Protein AF-0000000075024287 (afdb_homodimer)

Radius of gyration: 22.18 Å; Cα contacts (8 Å, |Δi|>4): 439; chains: 2; bounding box: 56×51×74 Å

Foldseek 3Di:
DWAKEWEEAPALALQVLVVLLCVQVVPDYHDHHDYPVCLVVVQVVDVVSDDTWMATNNDTDHDSVVSNCVSPVPHCLCPDDPVLNVLLVVLLVLLVVLLVQQPPVDDDPVVNVVSVVVSCVPVVVVSLVVQCVCCPPPLASGDNDPPPPDPDDDDDPPVVVLVVLVVVLVVPPPPDPSCVVSNNQPPRSNSCSSSVSNVSSD/DWAKEWEEAPALALQVLVVLLCVQVVPDYHDHHDYPVCLVVVQVVDVVSDDTWMATNNDTDHDSVVSNCVSPVPHPLCPDDPVLNVLLVVLLVLLVVLLVQQPPVDDDPVVNVVSVVVSCPPVVVVSLVVQCVCCPPPLASGDNDPPPPPPDDDDDPPVVVLVVLVVVLVVPPPPDPSCVVPNNQPPHSNSCSSSVSNVSSD

pLDDT: mean 71.53, std 27.27, range [26.2, 98.56]

Nearest PDB structures (foldseek):
  3ee2-assembly1_B  TM=9.575E-01  e=4.383E-18  Homo sapiens
  6ztc-assembly1_B  TM=8.035E-01  e=1.123E-18  Homo sapiens
  3vi5-assembly2_B  TM=7.943E-01  e=2.596E-18  Homo sapiens
  4ec0-assembly1_B  TM=7.836E-01  e=2.596E-18  Homo sapiens
  6n69-assembly1_A  TM=7.683E-01  e=8.660E-18  Rattus norvegicus

Organism: Puma concolor (NCBI:txid9696)

Sequence (404 aa):
MPNYKLTYFNMRGRAEIIRYIFAYLDIKYEDHRIEQADWSEVKSTLPFGKIPILEVDGLNLHQSLAIARYLTKNTDLAGKTELEQCQADAIVDTLDDFMSRFPWAEKKQDIKDQMFNELLTYDGPHLLQDLDTYLGEKEWLIGNSVRKRKRRAGNTSSHRKQMNYQRQLGLCHKDSKVNLKRLPVAKDGTIQASRRILLAVDMPNYKLTYFNMRGRAEIIRYIFAYLDIKYEDHRIEQADWSEVKSTLPFGKIPILEVDGLNLHQSLAIARYLTKNTDLAGKTELEQCQADAIVDTLDDFMSRFPWAEKKQDIKDQMFNELLTYDGPHLLQDLDTYLGEKEWLIGNSVRKRKRRAGNTSSHRKQMNYQRQLGLCHKDSKVNLKRLPVAKDGTIQASRRILLAVD

Structure (mmCIF, N/CA/C/O backbone):
data_AF-0000000075024287-model_v1
#
loop_
_entity.id
_entity.type
_entity.pdbx_description
1 polymer 'glutathione transferase'
#
loop_
_atom_site.group_PDB
_atom_site.id
_atom_site.type_symbol
_atom_site.label_atom_id
_atom_site.label_alt_id
_atom_site.label_comp_id
_atom_site.label_asym_id
_atom_site.label_entity_id
_atom_site.label_seq_id
_atom_site.pdbx_PDB_ins_code
_atom_site.Cartn_x
_atom_site.Cartn_y
_atom_site.Cartn_z
_atom_site.occupancy
_atom_site.B_iso_or_equiv
_atom_site.auth_seq_id
_atom_site.auth_comp_id
_atom_site.auth_asym_id
_atom_site.auth_atom_id
_atom_site.pdbx_PDB_model_num
ATOM 1 N N . MET A 1 1 ? 21.234 -14.898 -14.109 1 83.5 1 MET A N 1
ATOM 2 C CA . MET A 1 1 ? 20.016 -14.172 -13.727 1 83.5 1 MET A CA 1
ATOM 3 C C . MET A 1 1 ? 19.141 -15.023 -12.82 1 83.5 1 MET A C 1
ATOM 5 O O . MET A 1 1 ? 19.125 -16.25 -12.922 1 83.5 1 MET A O 1
ATOM 9 N N . PRO A 1 2 ? 18.438 -14.391 -11.867 1 90.69 2 PRO A N 1
ATOM 10 C CA . PRO A 1 2 ? 17.578 -15.195 -10.984 1 90.69 2 PRO A CA 1
ATOM 11 C C . PRO A 1 2 ? 16.438 -15.883 -11.734 1 90.69 2 PRO A C 1
ATOM 13 O O . PRO A 1 2 ? 16.031 -15.43 -12.805 1 90.69 2 PRO A O 1
ATOM 16 N N . ASN A 1 3 ? 16.125 -17.031 -11.289 1 96.44 3 ASN A N 1
ATOM 17 C CA . ASN A 1 3 ? 14.906 -17.672 -11.773 1 96.44 3 ASN A CA 1
ATOM 18 C C . ASN A 1 3 ? 13.664 -17.094 -11.117 1 96.44 3 ASN A C 1
ATOM 20 O O . ASN A 1 3 ? 13.562 -17.062 -9.891 1 96.44 3 ASN A O 1
ATOM 24 N N . TYR A 1 4 ? 12.727 -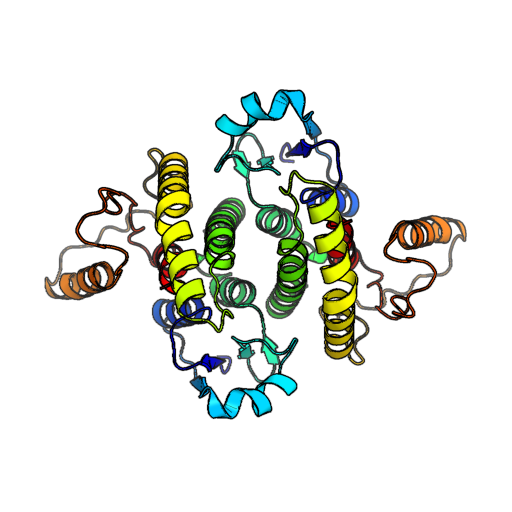16.641 -11.969 1 98.25 4 TYR A N 1
ATOM 25 C CA . TYR A 1 4 ? 11.484 -16.047 -11.484 1 98.25 4 TYR A CA 1
ATOM 26 C C . TYR A 1 4 ? 10.289 -16.938 -11.828 1 98.25 4 TYR A C 1
ATOM 28 O O . TYR A 1 4 ? 10.156 -17.391 -12.969 1 98.25 4 TYR A O 1
ATOM 36 N N . LYS A 1 5 ? 9.469 -17.141 -10.844 1 98.56 5 LYS A N 1
ATOM 37 C CA . LYS A 1 5 ? 8.18 -17.812 -11.047 1 98.56 5 LYS A CA 1
ATOM 38 C C . LYS A 1 5 ? 7.047 -17.031 -10.391 1 98.56 5 LYS A C 1
ATOM 40 O O . LYS A 1 5 ? 7.023 -16.859 -9.172 1 98.56 5 LYS A O 1
ATOM 45 N N . LEU A 1 6 ? 6.117 -16.547 -11.195 1 98.56 6 LEU A N 1
ATOM 46 C CA . LEU A 1 6 ? 4.969 -15.789 -10.703 1 98.56 6 LEU A CA 1
ATOM 47 C C . LEU A 1 6 ? 3.732 -16.672 -10.617 1 98.56 6 LEU A C 1
ATOM 49 O O . LEU A 1 6 ? 3.328 -17.281 -11.609 1 98.56 6 LEU A O 1
ATOM 53 N N . THR A 1 7 ? 3.195 -16.781 -9.438 1 98.25 7 THR A N 1
ATOM 54 C CA . THR A 1 7 ? 1.995 -17.578 -9.219 1 98.25 7 THR A CA 1
ATOM 55 C C . THR A 1 7 ? 0.779 -16.688 -9 1 98.25 7 THR A C 1
ATOM 57 O O . THR A 1 7 ? 0.785 -15.82 -8.117 1 98.25 7 THR A O 1
ATOM 60 N N . TYR A 1 8 ? -0.254 -16.906 -9.781 1 97.25 8 TYR A N 1
ATOM 61 C CA . TYR A 1 8 ? -1.526 -16.203 -9.672 1 97.25 8 TYR A CA 1
ATOM 62 C C . TYR A 1 8 ? -2.627 -16.938 -10.422 1 97.25 8 TYR A C 1
ATOM 64 O O . TYR A 1 8 ? -2.367 -17.953 -11.078 1 97.25 8 TYR A O 1
ATOM 72 N N . PHE A 1 9 ? -3.848 -16.469 -10.273 1 94.5 9 PHE A N 1
ATOM 73 C CA . PHE A 1 9 ? -4.961 -17.062 -11.008 1 94.5 9 PHE A CA 1
ATOM 74 C C . PHE A 1 9 ? -4.84 -16.766 -12.5 1 94.5 9 PHE A C 1
ATOM 76 O O . PHE A 1 9 ? -4.113 -15.852 -12.898 1 94.5 9 PHE A O 1
ATOM 83 N N . ASN A 1 10 ? -5.543 -17.578 -13.219 1 92.31 10 ASN A N 1
ATOM 84 C CA . ASN A 1 10 ? -5.609 -17.312 -14.656 1 92.31 10 ASN A CA 1
ATOM 85 C C . ASN A 1 10 ? -6.5 -16.125 -14.977 1 92.31 10 ASN A C 1
ATOM 87 O O . ASN A 1 10 ? -7.555 -16.281 -15.594 1 92.31 10 ASN A O 1
ATOM 91 N N . MET A 1 11 ? -6.086 -15.016 -14.578 1 86.06 11 MET A N 1
ATOM 92 C CA . MET A 1 11 ? -6.746 -13.727 -14.766 1 86.06 11 MET A CA 1
ATOM 93 C C . MET A 1 11 ? -5.773 -12.578 -14.531 1 86.06 11 MET A C 1
ATOM 95 O O . MET A 1 11 ? -4.652 -12.789 -14.07 1 86.06 11 MET A O 1
ATOM 99 N N . ARG A 1 12 ? -5.906 -11.406 -14.883 1 82.75 12 ARG A N 1
ATOM 100 C CA . ARG A 1 12 ? -5.035 -10.242 -14.719 1 82.75 12 ARG A CA 1
ATOM 101 C C . ARG A 1 12 ? -4.883 -9.875 -13.25 1 82.75 12 ARG A C 1
ATOM 103 O O . ARG A 1 12 ? -3.854 -10.156 -12.633 1 82.75 12 ARG A O 1
ATOM 110 N N . GLY A 1 13 ? -5.934 -9.375 -12.562 1 83.12 13 GLY A N 1
ATOM 111 C CA . GLY A 1 13 ? -6.008 -9.047 -11.148 1 83.12 13 GLY A CA 1
ATOM 112 C C . GLY A 1 13 ? -4.738 -8.414 -10.617 1 83.12 13 GLY A C 1
ATOM 113 O O . GLY A 1 13 ? -4.098 -7.621 -11.312 1 83.12 13 GLY A O 1
ATOM 114 N N . ARG A 1 14 ? -4.359 -8.742 -9.406 1 89.62 14 ARG A N 1
ATOM 115 C CA . ARG A 1 14 ? -3.285 -8.094 -8.664 1 89.62 14 ARG A CA 1
ATOM 116 C C . ARG A 1 14 ? -1.919 -8.492 -9.211 1 89.62 14 ARG A C 1
ATOM 118 O O . ARG A 1 14 ? -0.91 -7.855 -8.898 1 89.62 14 ARG A O 1
ATOM 125 N N . ALA A 1 15 ? -1.852 -9.469 -10.062 1 93.38 15 ALA A N 1
ATOM 126 C CA . ALA A 1 15 ? -0.569 -9.914 -10.602 1 93.38 15 ALA A CA 1
ATOM 127 C C . ALA A 1 15 ? -0.223 -9.164 -11.891 1 93.38 15 ALA A C 1
ATOM 129 O O . ALA A 1 15 ? 0.917 -9.219 -12.359 1 93.38 15 ALA A O 1
ATOM 130 N N . GLU A 1 16 ? -1.137 -8.477 -12.43 1 87.81 16 GLU A N 1
ATOM 131 C CA . GLU A 1 16 ? -0.948 -7.895 -13.75 1 87.81 16 GLU A CA 1
ATOM 132 C C . GLU A 1 16 ? 0.171 -6.859 -13.742 1 87.81 16 GLU A C 1
ATOM 134 O O . GLU A 1 16 ? 0.908 -6.727 -14.727 1 87.81 16 GLU A O 1
ATOM 139 N N . ILE A 1 17 ? 0.286 -6.109 -12.727 1 86.69 17 ILE A N 1
ATOM 140 C CA . ILE A 1 17 ? 1.346 -5.113 -12.641 1 86.69 17 ILE A CA 1
ATOM 141 C C . ILE A 1 17 ? 2.709 -5.797 -12.727 1 86.69 17 ILE A C 1
ATOM 143 O O . ILE A 1 17 ? 3.635 -5.273 -13.352 1 86.69 17 ILE A O 1
ATOM 147 N N . ILE A 1 18 ? 2.83 -6.906 -12.125 1 93.81 18 ILE A N 1
ATOM 148 C CA . ILE A 1 18 ? 4.09 -7.645 -12.133 1 93.81 18 ILE A CA 1
ATOM 149 C C . ILE A 1 18 ? 4.371 -8.172 -13.539 1 93.81 18 ILE A C 1
ATOM 151 O O . ILE A 1 18 ? 5.496 -8.062 -14.031 1 93.81 18 ILE A O 1
ATOM 155 N N . ARG A 1 19 ? 3.367 -8.664 -14.211 1 90.94 19 ARG A N 1
ATOM 156 C CA . ARG A 1 19 ? 3.51 -9.148 -15.578 1 90.94 19 ARG A CA 1
ATOM 157 C C . ARG A 1 19 ? 3.938 -8.023 -16.516 1 90.94 19 ARG A C 1
ATOM 159 O O . ARG A 1 19 ? 4.785 -8.227 -17.391 1 90.94 19 ARG A O 1
ATOM 166 N N . TYR A 1 20 ? 3.383 -6.934 -16.281 1 86.38 20 TYR A N 1
ATOM 167 C CA . TYR A 1 20 ? 3.744 -5.777 -17.109 1 86.38 20 TYR A CA 1
ATOM 168 C C . TYR A 1 20 ? 5.207 -5.402 -16.906 1 86.38 20 TYR A C 1
ATOM 170 O O . TYR A 1 20 ? 5.91 -5.082 -17.859 1 86.38 20 TYR A O 1
ATOM 178 N N . ILE A 1 21 ? 5.648 -5.387 -15.695 1 88.5 21 ILE A N 1
ATOM 179 C CA . ILE A 1 21 ? 7.027 -5.035 -15.375 1 88.5 21 ILE A CA 1
ATOM 180 C C . ILE A 1 21 ? 7.98 -6.027 -16.031 1 88.5 21 ILE A C 1
ATOM 182 O O . ILE A 1 21 ? 8.984 -5.633 -16.641 1 88.5 21 ILE A O 1
ATOM 186 N N . PHE A 1 22 ? 7.672 -7.336 -15.969 1 92 22 PHE A N 1
ATOM 187 C CA . PHE A 1 22 ? 8.492 -8.344 -16.625 1 92 22 PHE A CA 1
ATOM 188 C C . PHE A 1 22 ? 8.562 -8.094 -18.125 1 92 22 PHE A C 1
ATOM 190 O O . PHE A 1 22 ? 9.633 -8.195 -18.734 1 92 22 PHE A O 1
ATOM 197 N N . ALA A 1 23 ? 7.434 -7.766 -18.688 1 86.81 23 ALA A N 1
ATOM 198 C CA . ALA A 1 23 ? 7.383 -7.504 -20.125 1 86.81 23 ALA A CA 1
ATOM 199 C C . ALA A 1 23 ? 8.195 -6.262 -20.484 1 86.81 23 ALA A C 1
ATOM 201 O O . ALA A 1 23 ? 9 -6.289 -21.422 1 86.81 23 ALA A O 1
ATOM 202 N N . TYR A 1 24 ? 7.996 -5.238 -19.734 1 80.88 24 TYR A N 1
ATOM 203 C CA . TYR A 1 24 ? 8.672 -3.969 -20 1 80.88 24 TYR A CA 1
ATOM 204 C C . TYR A 1 24 ? 10.18 -4.117 -19.875 1 80.88 24 TYR A C 1
ATOM 206 O O . TYR A 1 24 ? 10.938 -3.539 -20.656 1 80.88 24 TYR A O 1
ATOM 214 N N . LEU A 1 25 ? 10.641 -4.883 -18.938 1 86.94 25 LEU A N 1
ATOM 215 C CA . LEU A 1 25 ? 12.062 -5.027 -18.656 1 86.94 25 LEU A CA 1
ATOM 216 C C . LEU A 1 25 ? 12.656 -6.199 -19.422 1 86.94 25 LEU A C 1
ATOM 218 O O . LEU A 1 25 ? 13.852 -6.473 -19.328 1 86.94 25 LEU A O 1
ATOM 222 N N . ASP A 1 26 ? 11.875 -6.902 -20.141 1 91.31 26 ASP A N 1
ATOM 223 C CA . ASP A 1 26 ? 12.266 -8.062 -20.938 1 91.31 26 ASP A CA 1
ATOM 224 C C . ASP A 1 26 ? 12.945 -9.117 -20.062 1 91.31 26 ASP A C 1
ATOM 226 O O . ASP A 1 26 ? 14.023 -9.617 -20.406 1 91.31 26 ASP A O 1
ATOM 230 N N . ILE A 1 27 ? 12.352 -9.328 -18.953 1 94.56 27 ILE A N 1
ATOM 231 C CA . ILE A 1 27 ? 12.812 -10.367 -18.047 1 94.56 27 ILE A CA 1
ATOM 232 C C . ILE A 1 27 ? 11.984 -11.633 -18.234 1 94.56 27 ILE A C 1
ATOM 234 O O . ILE A 1 27 ? 10.758 -11.578 -18.25 1 94.56 27 ILE A O 1
ATOM 238 N N . LYS A 1 28 ? 12.656 -12.742 -18.406 1 97.06 28 LYS A N 1
ATOM 239 C CA . LYS A 1 28 ? 11.969 -14.023 -18.516 1 97.06 28 LYS A CA 1
ATOM 240 C C . LYS A 1 28 ? 11.531 -14.523 -17.141 1 97.06 28 LYS A C 1
ATOM 242 O O . LYS A 1 28 ? 12.242 -14.352 -16.141 1 97.06 28 LYS A O 1
ATOM 247 N N . TYR A 1 29 ? 10.359 -15.148 -17.125 1 97.94 29 TYR A N 1
ATOM 248 C CA . TYR A 1 29 ? 9.828 -15.727 -15.906 1 97.94 29 TYR A CA 1
ATOM 249 C C . TYR A 1 29 ? 8.828 -16.844 -16.219 1 97.94 29 TYR A C 1
ATOM 251 O O . TYR A 1 29 ? 8.32 -16.922 -17.328 1 97.94 29 TYR A O 1
ATOM 259 N N . GLU A 1 30 ? 8.625 -17.656 -15.305 1 98.38 30 GLU A N 1
ATOM 260 C CA . GLU A 1 30 ? 7.543 -18.641 -15.398 1 98.38 30 GLU A CA 1
ATOM 261 C C . GLU A 1 30 ? 6.223 -18.062 -14.898 1 98.38 30 GLU A C 1
ATOM 263 O O . GLU A 1 30 ? 6.117 -17.656 -13.742 1 98.38 30 GLU A O 1
ATOM 268 N N . ASP A 1 31 ? 5.246 -18.047 -15.695 1 98 31 ASP A N 1
ATOM 269 C CA . ASP A 1 31 ? 3.906 -17.594 -15.328 1 98 31 ASP A CA 1
ATOM 270 C C . ASP A 1 31 ? 3.037 -18.781 -14.891 1 98 31 ASP A C 1
ATOM 272 O O . ASP A 1 31 ? 2.32 -19.359 -15.703 1 98 31 ASP A O 1
ATOM 276 N N . HIS A 1 32 ? 3.07 -19.062 -13.648 1 97.94 32 HIS A N 1
ATOM 277 C CA . HIS A 1 32 ? 2.32 -20.188 -13.109 1 97.94 32 HIS A CA 1
ATOM 278 C C . HIS A 1 32 ? 0.893 -19.781 -12.758 1 97.94 32 HIS A C 1
ATOM 280 O O . HIS A 1 32 ? 0.668 -19.078 -11.766 1 97.94 32 HIS A O 1
ATOM 286 N N . ARG A 1 33 ? -0.036 -20.234 -13.5 1 97 33 ARG A N 1
ATOM 287 C CA . ARG A 1 33 ? -1.438 -19.875 -13.32 1 97 33 ARG A CA 1
ATOM 288 C C . ARG A 1 33 ? -2.219 -21 -12.656 1 97 33 ARG A C 1
ATOM 290 O O . ARG A 1 33 ? -2.191 -22.141 -13.117 1 97 33 ARG A O 1
ATOM 297 N N . ILE A 1 34 ? -2.877 -20.609 -11.609 1 95.81 34 ILE A N 1
ATOM 298 C CA . ILE A 1 34 ? -3.645 -21.578 -10.844 1 95.81 34 ILE A CA 1
ATOM 299 C C . ILE A 1 34 ? -5.125 -21.453 -11.195 1 95.81 34 ILE A C 1
ATOM 301 O O . ILE A 1 34 ? -5.648 -20.359 -11.336 1 95.81 34 ILE A O 1
ATOM 305 N N . GLU A 1 35 ? -5.754 -22.672 -11.289 1 94.44 35 GLU A N 1
ATOM 306 C CA . GLU A 1 35 ? -7.203 -22.703 -11.453 1 94.44 35 GLU A CA 1
ATOM 307 C C . GLU A 1 35 ? -7.914 -22.625 -10.102 1 94.44 35 GLU A C 1
ATOM 309 O O . GLU A 1 35 ? -7.402 -23.125 -9.102 1 94.44 35 GLU A O 1
ATOM 314 N N . GLN A 1 36 ? -9.078 -22.047 -10.117 1 89.38 36 GLN A N 1
ATOM 315 C CA . GLN A 1 36 ? -9.867 -21.859 -8.898 1 89.38 36 GLN A CA 1
ATOM 316 C C . GLN A 1 36 ? -10.062 -23.188 -8.172 1 89.38 36 GLN A C 1
ATOM 318 O O . GLN A 1 36 ? -10.086 -23.234 -6.941 1 89.38 36 GLN A O 1
ATOM 323 N N . ALA A 1 37 ? -10.242 -24.266 -8.914 1 92.56 37 ALA A N 1
ATOM 324 C CA . ALA A 1 37 ? -10.484 -25.578 -8.344 1 92.56 37 ALA A CA 1
ATOM 325 C C . ALA A 1 37 ? -9.305 -26.047 -7.492 1 92.56 37 ALA A C 1
ATOM 327 O O . ALA A 1 37 ? -9.469 -26.844 -6.566 1 92.56 37 ALA A O 1
ATOM 328 N N . ASP A 1 38 ? -8.109 -25.5 -7.723 1 94.31 38 ASP A N 1
ATOM 329 C CA . ASP A 1 38 ? -6.895 -25.938 -7.035 1 94.31 38 ASP A CA 1
ATOM 330 C C . ASP A 1 38 ? -6.559 -24.984 -5.883 1 94.31 38 ASP A C 1
ATOM 332 O O . ASP A 1 38 ? -5.629 -25.234 -5.113 1 94.31 38 ASP A O 1
ATOM 336 N N . TRP A 1 39 ? -7.312 -23.984 -5.699 1 93.12 39 TRP A N 1
ATOM 337 C CA . TRP A 1 39 ? -6.965 -22.891 -4.789 1 93.12 39 TRP A CA 1
ATOM 338 C C . TRP A 1 39 ? -6.941 -23.391 -3.344 1 93.12 39 TRP A C 1
ATOM 340 O O . TRP A 1 39 ? -6.012 -23.078 -2.592 1 93.12 39 TRP A O 1
ATOM 350 N N . SER A 1 40 ? -7.945 -24.141 -2.994 1 92.75 40 SER A N 1
ATOM 351 C CA . SER A 1 40 ? -8.047 -24.594 -1.608 1 92.75 40 SER A CA 1
ATOM 352 C C . SER A 1 40 ? -6.801 -25.359 -1.176 1 92.75 40 SER A C 1
ATOM 354 O O . SER A 1 40 ? -6.355 -25.219 -0.034 1 92.75 40 SER A O 1
ATOM 356 N N . GLU A 1 41 ? -6.172 -26.094 -2.029 1 93.62 41 GLU A N 1
ATOM 357 C CA . GLU A 1 41 ? -4.973 -26.859 -1.721 1 93.62 41 GLU A CA 1
ATOM 358 C C . GLU A 1 41 ? -3.732 -25.969 -1.701 1 93.62 41 GLU A C 1
ATOM 360 O O . GLU A 1 41 ? -2.865 -26.125 -0.84 1 93.62 41 GLU A O 1
ATOM 365 N N . VAL A 1 42 ? -3.68 -25.047 -2.559 1 94.69 42 VAL A N 1
ATOM 366 C CA . VAL A 1 42 ? -2.496 -24.219 -2.738 1 94.69 42 VAL A CA 1
ATOM 367 C C . VAL A 1 42 ? -2.453 -23.141 -1.656 1 94.69 42 VAL A C 1
ATOM 369 O O . VAL A 1 42 ? -1.379 -22.797 -1.158 1 94.69 42 VAL A O 1
ATOM 372 N N . LYS A 1 43 ? -3.59 -22.656 -1.262 1 94.25 43 LYS A N 1
ATOM 373 C CA . LYS A 1 43 ? -3.736 -21.531 -0.351 1 94.25 43 LYS A CA 1
ATOM 374 C C . LYS A 1 43 ? -2.975 -21.766 0.949 1 94.25 43 LYS A C 1
ATOM 376 O O . LYS A 1 43 ? -2.271 -20.875 1.434 1 94.25 43 LYS A O 1
ATOM 381 N N . SER A 1 44 ? -3.049 -22.953 1.478 1 91.44 44 SER A N 1
ATOM 382 C CA . SER A 1 44 ? -2.492 -23.266 2.789 1 91.44 44 SER A CA 1
ATOM 383 C C . SER A 1 44 ? -0.968 -23.312 2.748 1 91.44 44 SER A C 1
ATOM 385 O O . SER A 1 44 ? -0.312 -23.266 3.791 1 91.44 44 SER A O 1
ATOM 387 N N . THR A 1 45 ? -0.351 -23.344 1.586 1 91.88 45 THR A N 1
ATOM 388 C CA . THR A 1 45 ? 1.098 -23.453 1.457 1 91.88 45 THR A CA 1
ATOM 389 C C . THR A 1 45 ? 1.729 -22.062 1.288 1 91.88 45 THR A C 1
ATOM 391 O O . THR A 1 45 ? 2.955 -21.938 1.289 1 91.88 45 THR A O 1
ATOM 394 N N . LEU A 1 46 ? 0.92 -21.094 1.162 1 94.56 46 LEU A N 1
ATOM 395 C CA . LEU A 1 46 ? 1.412 -19.766 0.809 1 94.56 46 LEU A CA 1
ATOM 396 C C . LEU A 1 46 ? 1.394 -18.844 2.02 1 94.56 46 LEU A C 1
ATOM 398 O O . LEU A 1 46 ? 0.515 -18.953 2.877 1 94.56 46 LEU A O 1
ATOM 402 N N . PRO A 1 47 ? 2.369 -17.906 1.934 1 92.44 47 PRO A N 1
ATOM 403 C CA . PRO A 1 47 ? 2.324 -16.906 3.002 1 92.44 47 PRO A CA 1
ATOM 404 C C . PRO A 1 47 ? 1.009 -16.141 3.027 1 92.44 47 PRO A C 1
ATOM 406 O O . PRO A 1 47 ? 0.574 -15.617 1.996 1 92.44 47 PRO A O 1
ATOM 409 N N . PHE A 1 48 ? 0.316 -16.156 4.23 1 94.06 48 PHE A N 1
ATOM 410 C CA . PHE A 1 48 ? -0.906 -15.406 4.504 1 94.06 48 PHE A CA 1
ATOM 411 C C . PHE A 1 48 ? -2.047 -15.891 3.613 1 94.06 48 PHE A C 1
ATOM 413 O O . PHE A 1 48 ? -3.094 -15.242 3.537 1 94.06 48 PHE A O 1
ATOM 420 N N . GLY A 1 49 ? -1.779 -16.969 2.814 1 93.88 49 GLY A N 1
ATOM 421 C CA . GLY A 1 49 ? -2.818 -17.562 1.996 1 93.88 49 GLY A CA 1
ATOM 422 C C . GLY A 1 49 ? -3.283 -16.672 0.862 1 93.88 49 GLY A C 1
ATOM 423 O O . GLY A 1 49 ? -4.465 -16.672 0.511 1 93.88 49 GLY A O 1
ATOM 424 N N . LYS A 1 50 ? -2.389 -15.883 0.351 1 94.62 50 LYS A N 1
ATOM 425 C CA . LYS A 1 50 ? -2.742 -14.93 -0.698 1 94.62 50 LYS A CA 1
ATOM 426 C C . LYS A 1 50 ? -1.78 -15.023 -1.877 1 94.62 50 LYS A C 1
ATOM 428 O O . LYS A 1 50 ? -0.64 -15.469 -1.72 1 94.62 50 LYS A O 1
ATOM 433 N N . ILE A 1 51 ? -2.24 -14.688 -3.02 1 95.62 51 ILE A N 1
ATOM 434 C CA . ILE A 1 51 ? -1.432 -14.516 -4.219 1 95.62 51 ILE A CA 1
ATOM 435 C C . ILE A 1 51 ? -1.694 -13.133 -4.82 1 95.62 51 ILE A C 1
ATOM 437 O O . ILE A 1 51 ? -2.748 -12.539 -4.586 1 95.62 51 ILE A O 1
ATOM 441 N N . PRO A 1 52 ? -0.713 -12.57 -5.5 1 97.31 52 PRO A N 1
ATOM 442 C CA . PRO A 1 52 ? 0.408 -13.203 -6.195 1 97.31 52 PRO A CA 1
ATOM 443 C C . PRO A 1 52 ? 1.585 -13.5 -5.27 1 97.31 52 PRO A C 1
ATOM 445 O O . PRO A 1 52 ? 1.755 -12.828 -4.246 1 97.31 52 PRO A O 1
ATOM 448 N N . ILE A 1 53 ? 2.326 -14.57 -5.688 1 98.19 53 ILE A N 1
ATOM 449 C CA . ILE A 1 53 ? 3.627 -14.922 -5.125 1 98.19 53 ILE A CA 1
ATOM 450 C C . ILE A 1 53 ? 4.684 -14.914 -6.23 1 98.19 53 ILE A C 1
ATOM 452 O O . ILE A 1 53 ? 4.469 -15.477 -7.305 1 98.19 53 ILE A O 1
ATOM 456 N N . LEU A 1 54 ? 5.762 -14.195 -6.004 1 98.5 54 LEU A N 1
ATOM 457 C CA . LEU A 1 54 ? 6.93 -14.297 -6.871 1 98.5 54 LEU A CA 1
ATOM 458 C C . LEU A 1 54 ? 8.031 -15.109 -6.203 1 98.5 54 LEU A C 1
ATOM 460 O O . LEU A 1 54 ? 8.555 -14.711 -5.156 1 98.5 54 LEU A O 1
ATOM 464 N N . GLU A 1 55 ? 8.305 -16.219 -6.727 1 97.75 55 GLU A N 1
ATOM 465 C CA . GLU A 1 55 ? 9.445 -17.016 -6.281 1 97.75 55 GLU A CA 1
ATOM 466 C C . GLU A 1 55 ? 10.734 -16.562 -6.977 1 97.75 55 GLU A C 1
ATOM 468 O O . GLU A 1 55 ? 10.797 -16.547 -8.203 1 97.75 55 GLU A O 1
ATOM 473 N N . VAL A 1 56 ? 11.703 -16.141 -6.227 1 97.19 56 VAL A N 1
ATOM 474 C CA . VAL A 1 56 ? 13.016 -15.75 -6.723 1 97.19 56 VAL A CA 1
ATOM 475 C C . VAL A 1 56 ? 14.07 -16.734 -6.223 1 97.19 56 VAL A C 1
ATOM 477 O O . VAL A 1 56 ? 14.43 -16.719 -5.043 1 97.19 56 VAL A O 1
ATOM 480 N N . ASP A 1 57 ? 14.555 -17.609 -7.094 1 96.19 57 ASP A N 1
ATOM 481 C CA . ASP A 1 57 ? 15.523 -18.641 -6.738 1 96.19 57 ASP A CA 1
ATOM 482 C C . ASP A 1 57 ? 15.062 -19.438 -5.52 1 96.19 57 ASP A C 1
ATOM 484 O O . ASP A 1 57 ? 15.844 -19.672 -4.598 1 96.19 57 ASP A O 1
ATOM 488 N N . GLY A 1 58 ? 13.828 -19.656 -5.469 1 93.25 58 GLY A N 1
ATOM 489 C CA . GLY A 1 58 ? 13.281 -20.516 -4.434 1 93.25 58 GLY A CA 1
ATOM 490 C C . GLY A 1 58 ? 12.719 -19.75 -3.252 1 93.25 58 GLY A C 1
ATOM 491 O O . GLY A 1 58 ? 12.047 -20.312 -2.391 1 93.25 58 GLY A O 1
ATOM 492 N N . LEU A 1 59 ? 12.953 -18.438 -3.154 1 93.19 59 LEU A N 1
ATOM 493 C CA . LEU A 1 59 ? 12.438 -17.609 -2.07 1 93.19 59 LEU A CA 1
ATOM 494 C C . LEU A 1 59 ? 11.133 -16.953 -2.475 1 93.19 59 LEU A C 1
ATOM 496 O O . LEU A 1 59 ? 11.055 -16.297 -3.521 1 93.19 59 LEU A O 1
ATOM 500 N N . ASN A 1 60 ? 10.094 -17.109 -1.654 1 95.5 60 ASN A N 1
ATOM 501 C CA . ASN A 1 60 ? 8.781 -16.547 -1.949 1 95.5 60 ASN A CA 1
ATOM 502 C C . ASN A 1 60 ? 8.688 -15.086 -1.511 1 95.5 60 ASN A C 1
ATOM 504 O O . ASN A 1 60 ? 8.953 -14.766 -0.35 1 95.5 60 ASN A O 1
ATOM 508 N N . LEU A 1 61 ? 8.328 -14.273 -2.445 1 96.62 61 LEU A N 1
ATOM 509 C CA . LEU A 1 61 ? 7.957 -12.891 -2.189 1 96.62 61 LEU A CA 1
ATOM 510 C C . LEU A 1 61 ? 6.457 -12.68 -2.387 1 96.62 61 LEU A C 1
ATOM 512 O O . LEU A 1 61 ? 5.879 -13.172 -3.357 1 96.62 61 LEU A O 1
ATOM 516 N N . HIS A 1 62 ? 5.848 -11.977 -1.346 1 97.19 62 HIS A N 1
ATOM 517 C CA . HIS A 1 62 ? 4.41 -11.758 -1.431 1 97.19 62 HIS A CA 1
ATOM 518 C C . HIS A 1 62 ? 4.082 -10.266 -1.434 1 97.19 62 HIS A C 1
ATOM 520 O O . HIS A 1 62 ? 4.969 -9.43 -1.246 1 97.19 62 HIS A O 1
ATOM 526 N N . GLN A 1 63 ? 2.787 -9.961 -1.741 1 96.12 63 GLN A N 1
ATOM 527 C CA . GLN A 1 63 ? 2.262 -8.609 -1.902 1 96.12 63 GLN A CA 1
ATOM 528 C C . GLN A 1 63 ? 2.668 -8.023 -3.248 1 96.12 63 GLN A C 1
ATOM 530 O O . GLN A 1 63 ? 3.854 -7.789 -3.498 1 96.12 63 GLN A O 1
ATOM 535 N N . SER A 1 64 ? 1.686 -7.676 -4.047 1 95.44 64 SER A N 1
ATOM 536 C CA . SER A 1 64 ? 1.869 -7.254 -5.434 1 95.44 64 SER A CA 1
ATOM 537 C C . SER A 1 64 ? 2.73 -5.996 -5.52 1 95.44 64 SER A C 1
ATOM 539 O O . SER A 1 64 ? 3.688 -5.949 -6.293 1 95.44 64 SER A O 1
ATOM 541 N N . LEU A 1 65 ? 2.459 -5.07 -4.625 1 93.94 65 LEU A N 1
ATOM 542 C CA . LEU A 1 65 ? 3.145 -3.791 -4.762 1 93.94 65 LEU A CA 1
ATOM 543 C C . LEU A 1 65 ? 4.559 -3.869 -4.199 1 93.94 65 LEU A C 1
ATOM 545 O O . LEU A 1 65 ? 5.473 -3.213 -4.703 1 93.94 65 LEU A O 1
ATOM 54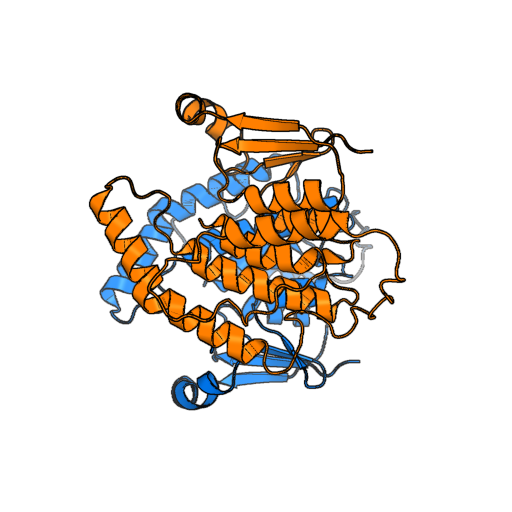9 N N . ALA A 1 66 ? 4.746 -4.703 -3.188 1 94.56 66 ALA A N 1
ATOM 550 C CA . ALA A 1 66 ? 6.102 -4.949 -2.709 1 94.56 66 ALA A CA 1
ATOM 551 C C . ALA A 1 66 ? 6.949 -5.617 -3.789 1 94.56 66 ALA A C 1
ATOM 553 O O . ALA A 1 66 ? 8.094 -5.215 -4.027 1 94.56 66 ALA A O 1
ATOM 554 N N . ILE A 1 67 ? 6.387 -6.555 -4.484 1 96.81 67 ILE A N 1
ATOM 555 C CA . ILE A 1 67 ? 7.055 -7.262 -5.57 1 96.81 67 ILE A CA 1
ATOM 556 C C . ILE A 1 67 ? 7.371 -6.289 -6.703 1 96.81 67 ILE A C 1
ATOM 558 O O . ILE A 1 67 ? 8.477 -6.301 -7.246 1 96.81 67 ILE A O 1
ATOM 562 N N . ALA A 1 68 ? 6.395 -5.469 -7.008 1 93.88 68 ALA A N 1
ATOM 563 C CA . ALA A 1 68 ? 6.59 -4.488 -8.07 1 93.88 68 ALA A CA 1
ATOM 564 C C . ALA A 1 68 ? 7.746 -3.545 -7.75 1 93.88 68 ALA A C 1
ATOM 566 O O . ALA A 1 68 ? 8.586 -3.271 -8.602 1 93.88 68 ALA A O 1
ATOM 567 N N . ARG A 1 69 ? 7.789 -3.092 -6.539 1 92.62 69 ARG A N 1
ATOM 568 C CA . ARG A 1 69 ? 8.867 -2.195 -6.125 1 92.62 69 ARG A CA 1
ATOM 569 C C . ARG A 1 69 ? 10.211 -2.904 -6.156 1 92.62 69 ARG A C 1
ATOM 571 O O . ARG A 1 69 ? 11.227 -2.307 -6.531 1 92.62 69 ARG A O 1
ATOM 578 N N . TYR A 1 70 ? 10.219 -4.16 -5.773 1 94.62 70 TYR A N 1
ATOM 579 C CA . TYR A 1 70 ? 11.43 -4.973 -5.82 1 94.62 70 TYR A CA 1
ATOM 580 C C . TYR A 1 70 ? 11.961 -5.082 -7.242 1 94.62 70 TYR A C 1
ATOM 582 O O . TYR A 1 70 ? 13.148 -4.875 -7.484 1 94.62 70 TYR A O 1
ATOM 590 N N . LEU A 1 71 ? 11.125 -5.258 -8.188 1 93.81 71 LEU A N 1
ATOM 591 C CA . LEU A 1 71 ? 11.516 -5.504 -9.57 1 93.81 71 LEU A CA 1
ATOM 592 C C . LEU A 1 71 ? 11.914 -4.203 -10.258 1 93.81 71 LEU A C 1
ATOM 594 O O . LEU A 1 71 ? 12.711 -4.219 -11.203 1 93.81 71 LEU A O 1
ATOM 598 N N . THR A 1 72 ? 11.422 -3.066 -9.719 1 90.38 72 THR A N 1
ATOM 599 C CA . THR A 1 72 ? 11.625 -1.82 -10.453 1 90.38 72 THR A CA 1
ATOM 600 C C . THR A 1 72 ? 12.68 -0.954 -9.766 1 90.38 72 THR A C 1
ATOM 602 O O . THR A 1 72 ? 13.047 0.108 -10.273 1 90.38 72 THR A O 1
ATOM 605 N N . LYS A 1 73 ? 13.125 -1.295 -8.633 1 86.5 73 LYS A N 1
ATOM 606 C CA . LYS A 1 73 ? 13.961 -0.478 -7.758 1 86.5 73 LYS A CA 1
ATOM 607 C C . LYS A 1 73 ? 15.125 0.137 -8.531 1 86.5 73 LYS A C 1
ATOM 609 O O . LYS A 1 73 ? 15.469 1.301 -8.312 1 86.5 73 LYS A O 1
ATOM 614 N N . ASN A 1 74 ? 15.75 -0.445 -9.414 1 82.69 74 ASN A N 1
ATOM 615 C CA . ASN A 1 74 ? 16.922 0.061 -10.117 1 82.69 74 ASN A CA 1
ATOM 616 C C . ASN A 1 74 ? 16.625 0.324 -11.594 1 82.69 74 ASN A C 1
ATOM 618 O O . ASN A 1 74 ? 17.531 0.272 -12.43 1 82.69 74 ASN A O 1
ATOM 622 N N . THR A 1 75 ? 15.438 0.643 -11.766 1 82.5 75 THR A N 1
ATOM 623 C CA . THR A 1 75 ? 15.047 0.932 -13.141 1 82.5 75 THR A CA 1
ATOM 624 C C . THR A 1 75 ? 14.461 2.334 -13.258 1 82.5 75 THR A C 1
ATOM 626 O O . THR A 1 75 ? 14.18 2.98 -12.242 1 82.5 75 THR A O 1
ATOM 629 N N . ASP A 1 76 ? 14.281 2.754 -14.438 1 74.19 76 ASP A N 1
ATOM 630 C CA . ASP A 1 76 ? 13.711 4.07 -14.703 1 74.19 76 ASP A CA 1
ATOM 631 C C . ASP A 1 76 ? 12.219 4.098 -14.352 1 74.19 76 ASP A C 1
ATOM 633 O O . ASP A 1 76 ? 11.625 5.168 -14.227 1 74.19 76 ASP A O 1
ATOM 637 N N . LEU A 1 77 ? 11.688 2.977 -14.148 1 75.38 77 LEU A N 1
ATOM 638 C CA . LEU A 1 77 ? 10.266 2.893 -13.82 1 75.38 77 LEU A CA 1
ATOM 639 C C . LEU A 1 77 ? 10 3.439 -12.422 1 75.38 77 LEU A C 1
ATOM 641 O O . LEU A 1 77 ? 8.898 3.918 -12.141 1 75.38 77 LEU A O 1
ATOM 645 N N . ALA A 1 78 ? 10.883 3.375 -11.523 1 76.88 78 ALA A N 1
ATOM 646 C CA . ALA A 1 78 ? 10.695 3.801 -10.141 1 76.88 78 ALA A CA 1
ATOM 647 C C . ALA A 1 78 ? 10.969 5.293 -9.984 1 76.88 78 ALA A C 1
ATOM 649 O O . ALA A 1 78 ? 10.547 5.91 -9 1 76.88 78 ALA A O 1
ATOM 650 N N . GLY A 1 79 ? 11.492 5.953 -10.914 1 77.06 79 GLY A N 1
ATOM 651 C CA . GLY A 1 79 ? 11.961 7.324 -10.766 1 77.06 79 GLY A CA 1
ATOM 652 C C . GLY A 1 79 ? 13.469 7.43 -10.656 1 77.06 79 GLY A C 1
ATOM 653 O O . GLY A 1 79 ? 14.133 6.5 -10.195 1 77.06 79 GLY A O 1
ATOM 654 N N . LYS A 1 80 ? 13.977 8.555 -10.945 1 80.38 80 LYS A N 1
ATOM 655 C CA . LYS A 1 80 ? 15.422 8.734 -11.016 1 80.38 80 LYS A CA 1
ATOM 656 C C . LYS A 1 80 ? 15.992 9.172 -9.672 1 80.38 80 LYS A C 1
ATOM 658 O O . LYS A 1 80 ? 17.156 8.906 -9.375 1 80.38 80 LYS A O 1
ATOM 663 N N . THR A 1 81 ? 15.148 9.867 -9.016 1 86.12 81 THR A N 1
ATOM 664 C CA . THR A 1 81 ? 15.578 10.328 -7.699 1 86.12 81 THR A CA 1
ATOM 665 C C . THR A 1 81 ? 14.719 9.703 -6.602 1 86.12 81 THR A C 1
ATOM 667 O O . THR A 1 81 ? 13.648 9.156 -6.883 1 86.12 81 THR A O 1
ATOM 670 N N . GLU A 1 82 ? 15.219 9.781 -5.426 1 87.75 82 GLU A N 1
ATOM 671 C CA . GLU A 1 82 ? 14.461 9.258 -4.293 1 87.75 82 GLU A CA 1
ATOM 672 C C . GLU A 1 82 ? 13.117 9.961 -4.152 1 87.75 82 GLU A C 1
ATOM 674 O O . GLU A 1 82 ? 12.109 9.328 -3.811 1 87.75 82 GLU A O 1
ATOM 679 N N . LEU A 1 83 ? 13.125 11.242 -4.391 1 89.19 83 LEU A N 1
ATOM 680 C CA . LEU A 1 83 ? 11.898 12.016 -4.309 1 89.19 83 LEU A CA 1
ATOM 681 C C . LEU A 1 83 ? 10.906 11.594 -5.391 1 89.19 83 LEU A C 1
ATOM 683 O O . LEU A 1 83 ? 9.719 11.414 -5.117 1 89.19 83 LEU A O 1
ATOM 687 N N . GLU A 1 84 ? 11.383 11.336 -6.582 1 84.81 84 GLU A N 1
ATOM 688 C CA . GLU A 1 84 ? 10.539 10.875 -7.68 1 84.81 84 GLU A CA 1
ATOM 689 C C . GLU A 1 84 ? 9.984 9.484 -7.406 1 84.81 84 GLU A C 1
ATOM 691 O O . GLU A 1 84 ? 8.836 9.188 -7.734 1 84.81 84 GLU A O 1
ATOM 696 N N . GLN A 1 85 ? 10.789 8.703 -6.824 1 87.69 85 GLN A N 1
ATOM 697 C CA . GLN A 1 85 ? 10.344 7.363 -6.453 1 87.69 85 GLN A CA 1
ATOM 698 C C . GLN A 1 85 ? 9.219 7.426 -5.422 1 87.69 85 GLN A C 1
ATOM 700 O O . GLN A 1 85 ? 8.242 6.676 -5.512 1 87.69 85 GLN A O 1
ATOM 705 N N . CYS A 1 86 ? 9.375 8.297 -4.512 1 91.75 86 CYS A N 1
ATOM 706 C CA . CYS A 1 86 ? 8.336 8.477 -3.504 1 91.75 86 CYS A CA 1
ATOM 707 C C . CYS A 1 86 ? 7.031 8.945 -4.141 1 91.75 86 CYS A C 1
ATOM 709 O O . CYS A 1 86 ? 5.957 8.453 -3.799 1 91.75 86 CYS A O 1
ATOM 711 N N . GLN A 1 87 ? 7.164 9.859 -5.07 1 89.38 87 GLN A N 1
ATOM 712 C CA . GLN A 1 87 ? 5.984 10.367 -5.766 1 89.38 87 GLN A CA 1
ATOM 713 C C . GLN A 1 87 ? 5.312 9.266 -6.582 1 89.38 87 GLN A C 1
ATOM 715 O O . GLN A 1 87 ? 4.086 9.156 -6.586 1 89.38 87 GLN A O 1
ATOM 720 N N . ALA A 1 88 ? 6.113 8.453 -7.203 1 85.62 88 ALA A N 1
ATOM 721 C CA . ALA A 1 88 ? 5.574 7.328 -7.965 1 85.62 88 ALA A CA 1
ATOM 722 C C . ALA A 1 88 ? 4.867 6.336 -7.047 1 85.62 88 ALA A C 1
ATOM 724 O O . ALA A 1 88 ? 3.75 5.895 -7.34 1 85.62 88 ALA A O 1
ATOM 725 N N . ASP A 1 89 ? 5.492 6.059 -5.922 1 90.25 89 ASP A N 1
ATOM 726 C CA . ASP A 1 89 ? 4.891 5.152 -4.945 1 90.25 89 ASP A CA 1
ATOM 727 C C . ASP A 1 89 ? 3.562 5.703 -4.43 1 90.25 89 ASP A C 1
ATOM 729 O O . ASP A 1 89 ? 2.605 4.949 -4.246 1 90.25 89 ASP A O 1
ATOM 733 N N . ALA A 1 90 ? 3.516 6.961 -4.262 1 93 90 ALA A N 1
ATOM 734 C CA . ALA A 1 90 ? 2.32 7.598 -3.715 1 93 90 ALA A CA 1
ATOM 735 C C . ALA A 1 90 ? 1.151 7.496 -4.691 1 93 90 ALA A C 1
ATOM 737 O O . ALA A 1 90 ? 0.01 7.27 -4.281 1 93 90 ALA A O 1
ATOM 738 N N . ILE A 1 91 ? 1.44 7.664 -5.918 1 88.12 91 ILE A N 1
ATOM 739 C CA . ILE A 1 91 ? 0.397 7.539 -6.934 1 88.12 91 ILE A CA 1
ATOM 740 C C . ILE A 1 91 ? -0.105 6.098 -6.98 1 88.12 91 ILE A C 1
ATOM 742 O O . ILE A 1 91 ? -1.314 5.855 -6.996 1 88.12 91 ILE A O 1
ATOM 746 N N . VAL A 1 92 ? 0.813 5.16 -6.922 1 87.38 92 VAL A N 1
ATOM 747 C CA . VAL A 1 92 ? 0.454 3.746 -6.945 1 87.38 92 VAL A CA 1
ATOM 748 C C . VAL A 1 92 ? -0.388 3.406 -5.715 1 87.38 92 VAL A C 1
ATOM 750 O O . VAL A 1 92 ? -1.409 2.725 -5.824 1 87.38 92 VAL A O 1
ATOM 753 N N . ASP A 1 93 ? 0.082 3.922 -4.594 1 91.56 93 ASP A N 1
ATOM 754 C CA . ASP A 1 93 ? -0.675 3.682 -3.371 1 91.56 93 ASP A CA 1
ATOM 755 C C . ASP A 1 93 ? -2.064 4.312 -3.451 1 91.56 93 ASP A C 1
ATOM 757 O O . ASP A 1 93 ? -3.035 3.752 -2.939 1 91.56 93 ASP A O 1
ATOM 761 N N . THR A 1 94 ? -2.178 5.461 -4.07 1 91.31 94 THR A N 1
ATOM 762 C CA . THR A 1 94 ? -3.463 6.133 -4.242 1 91.31 94 THR A CA 1
ATOM 763 C C . THR A 1 94 ? -4.402 5.297 -5.102 1 91.31 94 THR A C 1
ATOM 765 O O . THR A 1 94 ? -5.57 5.109 -4.754 1 91.31 94 THR A O 1
ATOM 768 N N . LEU A 1 95 ? -3.871 4.809 -6.105 1 86.56 95 LEU A N 1
ATOM 769 C CA . LEU A 1 95 ? -4.668 3.959 -6.98 1 86.56 95 LEU A CA 1
ATOM 770 C C . LEU A 1 95 ? -5.051 2.662 -6.273 1 86.56 95 LEU A C 1
ATOM 772 O O . LEU A 1 95 ? -6.176 2.18 -6.418 1 86.56 95 LEU A O 1
ATOM 776 N N . ASP A 1 96 ? -4.121 2.143 -5.559 1 89.31 96 ASP A N 1
ATOM 777 C CA . ASP A 1 96 ? -4.383 0.914 -4.812 1 89.31 96 ASP A CA 1
ATOM 778 C C . ASP A 1 96 ? -5.492 1.122 -3.783 1 89.31 96 ASP A C 1
ATOM 780 O O . ASP A 1 96 ? -6.312 0.229 -3.557 1 89.31 96 ASP A O 1
ATOM 784 N N . ASP A 1 97 ? -5.461 2.254 -3.141 1 89.81 97 ASP A N 1
ATOM 785 C CA . ASP A 1 97 ? -6.531 2.586 -2.203 1 89.81 97 ASP A CA 1
ATOM 786 C C . ASP A 1 97 ? -7.898 2.482 -2.873 1 89.81 97 ASP A C 1
ATOM 788 O O . ASP A 1 97 ? -8.844 1.966 -2.279 1 89.81 97 ASP A O 1
ATOM 792 N N . PHE A 1 98 ? -7.969 2.957 -4.043 1 87.38 98 PHE A N 1
ATOM 793 C CA . PHE A 1 98 ? -9.227 2.924 -4.785 1 87.38 98 PHE A CA 1
ATOM 794 C C . PHE A 1 98 ? -9.578 1.497 -5.184 1 87.38 98 PHE A C 1
ATOM 796 O O . PHE A 1 98 ? -10.711 1.048 -4.973 1 87.38 98 PHE A O 1
ATOM 803 N N . MET A 1 99 ? -8.617 0.806 -5.684 1 83.25 99 MET A N 1
ATOM 804 C CA . MET A 1 99 ? -8.836 -0.552 -6.176 1 83.25 99 MET A CA 1
ATOM 805 C C . MET A 1 99 ? -9.227 -1.483 -5.035 1 83.25 99 MET A C 1
ATOM 807 O O . MET A 1 99 ? -10.008 -2.416 -5.23 1 83.25 99 MET A O 1
ATOM 811 N N . SER A 1 100 ? -8.734 -1.246 -3.898 1 85.69 100 SER A N 1
ATOM 812 C CA . SER A 1 100 ? -8.977 -2.107 -2.746 1 85.69 100 SER A CA 1
ATOM 813 C C . SER A 1 100 ? -10.422 -2.008 -2.277 1 85.69 100 SER A C 1
ATOM 815 O O . SER A 1 100 ? -10.891 -2.852 -1.511 1 85.69 100 SER A O 1
ATOM 817 N N . ARG A 1 101 ? -11.156 -1.058 -2.736 1 86.88 101 ARG A N 1
ATOM 818 C CA . ARG A 1 101 ? -12.547 -0.869 -2.33 1 86.88 101 ARG A CA 1
ATOM 819 C C . ARG A 1 101 ? -13.484 -1.746 -3.156 1 86.88 101 ARG A C 1
ATOM 821 O O . ARG A 1 101 ? -14.656 -1.905 -2.812 1 86.88 101 ARG A O 1
ATOM 828 N N . PHE A 1 102 ? -12.992 -2.281 -4.211 1 82.75 102 PHE A N 1
ATOM 829 C CA . PHE A 1 102 ? -13.836 -3.145 -5.031 1 82.75 102 PHE A CA 1
ATOM 830 C C . PHE A 1 102 ? -14.125 -4.457 -4.316 1 82.75 102 PHE A C 1
ATOM 832 O O . PHE A 1 102 ? -13.266 -4.988 -3.609 1 82.75 102 PHE A O 1
ATOM 839 N N . PRO A 1 103 ? -15.32 -5.008 -4.523 1 86.31 103 PRO A N 1
ATOM 840 C CA . PRO A 1 103 ? -15.75 -6.207 -3.809 1 86.31 103 PRO A CA 1
ATOM 841 C C . PRO A 1 103 ? -15.242 -7.496 -4.453 1 86.31 103 PRO A C 1
ATOM 843 O O . PRO A 1 103 ? -16.047 -8.359 -4.836 1 86.31 103 PRO A O 1
ATOM 846 N N . TRP A 1 104 ? -13.953 -7.691 -4.359 1 77.88 104 TRP A N 1
ATOM 847 C CA . TRP A 1 104 ? -13.305 -8.766 -5.102 1 77.88 104 TRP A CA 1
ATOM 848 C C . TRP A 1 104 ? -13.734 -10.133 -4.574 1 77.88 104 TRP A C 1
ATOM 850 O O . TRP A 1 104 ? -13.852 -11.086 -5.344 1 77.88 104 TRP A O 1
ATOM 860 N N . ALA A 1 105 ? -13.992 -10.297 -3.328 1 77.56 105 ALA A N 1
ATOM 861 C CA . ALA A 1 105 ? -14.305 -11.578 -2.701 1 77.56 105 ALA A CA 1
ATOM 862 C C . ALA A 1 105 ? -15.805 -11.773 -2.553 1 77.56 105 ALA A C 1
ATOM 864 O O . ALA A 1 105 ? -16.266 -12.812 -2.07 1 77.56 105 ALA A O 1
ATOM 865 N N . GLU A 1 106 ? -16.562 -10.766 -3.029 1 86.81 106 GLU A N 1
ATOM 866 C CA . GLU A 1 106 ? -18.016 -10.859 -2.906 1 86.81 106 GLU A CA 1
ATOM 867 C C . GLU A 1 106 ? -18.578 -11.984 -3.775 1 86.81 106 GLU A C 1
ATOM 869 O O . GLU A 1 106 ? -18.297 -12.039 -4.977 1 86.81 106 GLU A O 1
ATOM 874 N N . LYS A 1 107 ? -19.375 -12.836 -3.104 1 87.12 107 LYS A N 1
ATOM 875 C CA . LYS A 1 107 ? -19.844 -14.039 -3.779 1 87.12 107 LYS A CA 1
ATOM 876 C C . LYS A 1 107 ? -21.172 -13.781 -4.488 1 87.12 107 LYS A C 1
ATOM 878 O O . LYS A 1 107 ? -21.469 -14.406 -5.512 1 87.12 107 LYS A O 1
ATOM 883 N N . LYS A 1 108 ? -21.969 -12.945 -3.93 1 93 108 LYS A N 1
ATOM 884 C CA . LYS A 1 108 ? -23.25 -12.609 -4.559 1 93 108 LYS A CA 1
ATOM 885 C C . LYS A 1 108 ? -23.047 -11.633 -5.719 1 93 108 LYS A C 1
ATOM 887 O O . LYS A 1 108 ? -22.734 -10.469 -5.504 1 93 108 LYS A O 1
ATOM 892 N N . GLN A 1 109 ? -23.422 -12.109 -6.863 1 90 109 GLN A N 1
ATOM 893 C CA . GLN A 1 109 ? -23.109 -11.367 -8.078 1 90 109 GLN A CA 1
ATOM 894 C C . GLN A 1 109 ? -23.859 -10.039 -8.117 1 90 109 GLN A C 1
ATOM 896 O O . GLN A 1 109 ? -23.297 -9.023 -8.555 1 90 109 GLN A O 1
ATOM 901 N N . ASP A 1 110 ? -25.031 -10.055 -7.742 1 92.12 110 ASP A N 1
ATOM 902 C CA . ASP A 1 110 ? -25.812 -8.82 -7.77 1 92.12 110 ASP A CA 1
ATOM 903 C C . ASP A 1 110 ? 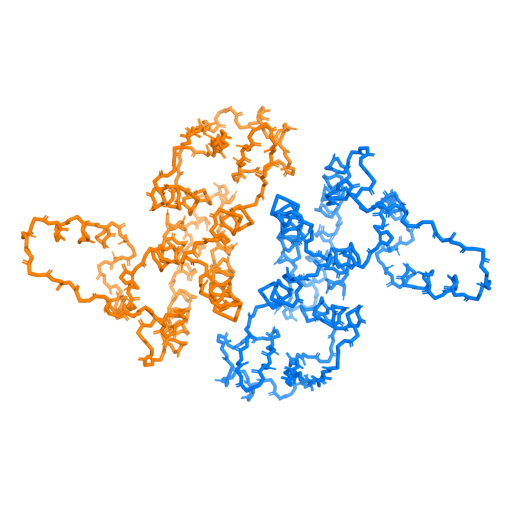-25.219 -7.762 -6.852 1 92.12 110 ASP A C 1
ATOM 905 O O . ASP A 1 110 ? -25.156 -6.586 -7.211 1 92.12 110 ASP A O 1
ATOM 909 N N . ILE A 1 111 ? -24.781 -8.164 -5.754 1 93.06 111 ILE A N 1
ATOM 910 C CA . ILE A 1 111 ? -24.156 -7.25 -4.809 1 93.06 111 ILE A CA 1
ATOM 911 C C . ILE A 1 111 ? -22.812 -6.773 -5.363 1 93.06 111 ILE A C 1
ATOM 913 O O . ILE A 1 111 ? -22.484 -5.59 -5.273 1 93.06 111 ILE A O 1
ATOM 917 N N . LYS A 1 112 ? -22.094 -7.676 -5.887 1 88.06 112 LYS A N 1
ATOM 918 C CA . LYS A 1 112 ? -20.812 -7.355 -6.492 1 88.06 112 LYS A CA 1
ATOM 919 C C . LYS A 1 112 ? -20.953 -6.289 -7.57 1 88.06 112 LYS A C 1
ATOM 921 O O . LYS A 1 112 ? -20.25 -5.285 -7.562 1 88.06 112 LYS A O 1
ATOM 926 N N . ASP A 1 113 ? -21.922 -6.508 -8.391 1 86.31 113 ASP A N 1
ATOM 927 C CA . ASP A 1 113 ? -22.156 -5.57 -9.484 1 86.31 113 ASP A CA 1
ATOM 928 C C . ASP A 1 113 ? -22.578 -4.199 -8.953 1 86.31 113 ASP A C 1
ATOM 930 O O . ASP A 1 113 ? -22.125 -3.17 -9.469 1 86.31 113 ASP A O 1
ATOM 934 N N . GLN A 1 114 ? -23.406 -4.27 -8.055 1 92.62 114 GLN A N 1
ATOM 935 C CA . GLN A 1 114 ? -23.875 -3.016 -7.477 1 92.62 114 GLN A CA 1
ATOM 936 C C . GLN A 1 114 ? -22.719 -2.223 -6.871 1 92.62 114 GLN A C 1
ATOM 938 O O . GLN A 1 114 ? -22.594 -1.018 -7.098 1 92.62 114 GLN A O 1
ATOM 943 N N . MET A 1 115 ? -21.922 -2.885 -6.184 1 90.88 115 MET A N 1
ATOM 944 C CA . MET A 1 115 ? -20.781 -2.221 -5.543 1 90.88 115 MET A CA 1
ATOM 945 C C . MET A 1 115 ? -19.797 -1.708 -6.582 1 90.88 115 MET A C 1
ATOM 947 O O . MET A 1 115 ? -19.281 -0.596 -6.457 1 90.88 115 MET A O 1
ATOM 951 N N . PHE A 1 116 ? -19.547 -2.488 -7.562 1 83.56 116 PHE A N 1
ATOM 952 C CA . PHE A 1 116 ? -18.688 -2.064 -8.656 1 83.56 116 PHE A CA 1
ATOM 953 C C . PHE A 1 116 ? -19.219 -0.786 -9.297 1 83.56 116 PHE A C 1
ATOM 955 O O . PHE A 1 116 ? -18.469 0.179 -9.477 1 83.56 116 PHE A O 1
ATOM 962 N N . ASN A 1 117 ? -20.469 -0.794 -9.547 1 85.25 117 ASN A N 1
ATOM 963 C CA . ASN A 1 117 ? -21.094 0.339 -10.227 1 85.25 117 ASN A CA 1
ATOM 964 C C . ASN A 1 117 ? -21.062 1.594 -9.352 1 85.25 117 ASN A C 1
ATOM 966 O O . ASN A 1 117 ? -20.812 2.693 -9.852 1 85.25 117 ASN A O 1
ATOM 970 N N . GLU A 1 118 ? -21.312 1.406 -8.172 1 89.88 118 GLU A N 1
ATOM 971 C CA . GLU A 1 118 ? -21.297 2.543 -7.258 1 89.88 118 GLU A CA 1
ATOM 972 C C . GLU A 1 118 ? -19.906 3.164 -7.18 1 89.88 118 GLU A C 1
ATOM 974 O O . GLU A 1 118 ? -19.766 4.387 -7.227 1 89.88 118 GLU A O 1
ATOM 979 N N . LEU A 1 119 ? -18.906 2.342 -7.109 1 86.38 119 LEU A N 1
ATOM 980 C CA . LEU A 1 119 ? -17.531 2.83 -7.02 1 86.38 119 LEU A CA 1
ATOM 981 C C . LEU A 1 119 ? -17.141 3.566 -8.297 1 86.38 119 LEU A C 1
ATOM 983 O O . LEU A 1 119 ? -16.547 4.652 -8.234 1 86.38 119 LEU A O 1
ATOM 987 N N . LEU A 1 120 ? -17.516 3.023 -9.359 1 83.44 120 LEU A N 1
ATOM 988 C CA . LEU A 1 120 ? -17.125 3.611 -10.633 1 83.44 120 LEU A CA 1
ATOM 989 C C . LEU A 1 120 ? -17.922 4.887 -10.914 1 83.44 120 LEU A C 1
ATOM 991 O O . LEU A 1 120 ? -17.391 5.828 -11.508 1 83.44 120 LEU A O 1
ATOM 995 N N . THR A 1 121 ? -19.172 4.957 -10.422 1 85.12 121 THR A N 1
ATOM 996 C CA . THR A 1 121 ? -20.062 6.086 -10.711 1 85.12 121 THR A CA 1
ATOM 997 C C . THR A 1 121 ? -19.75 7.254 -9.773 1 85.12 121 THR A C 1
ATOM 999 O O . THR A 1 121 ? -19.734 8.406 -10.203 1 85.12 121 THR A O 1
ATOM 1002 N N . TYR A 1 122 ? -19.438 6.961 -8.562 1 88.62 122 TYR A N 1
ATOM 1003 C CA . TYR A 1 122 ? -19.344 8.039 -7.586 1 88.62 122 TYR A CA 1
ATOM 1004 C C . TYR A 1 122 ? -17.891 8.32 -7.215 1 88.62 122 TYR A C 1
ATOM 1006 O O . TYR A 1 122 ? -17.484 9.477 -7.137 1 88.62 122 TYR A O 1
ATOM 1014 N N . ASP A 1 123 ? -17.078 7.324 -7.098 1 87.31 123 ASP A N 1
ATOM 1015 C CA . ASP A 1 123 ? -15.727 7.523 -6.605 1 87.31 123 ASP A CA 1
ATOM 1016 C C . ASP A 1 123 ? -14.734 7.637 -7.758 1 87.31 123 ASP A C 1
ATOM 1018 O O . ASP A 1 123 ? -13.75 8.383 -7.672 1 87.31 123 ASP A O 1
ATOM 1022 N N . GLY A 1 124 ? -15.031 6.887 -8.758 1 85.19 124 GLY A N 1
ATOM 1023 C CA . GLY A 1 124 ? -14.156 6.879 -9.922 1 85.19 124 GLY A CA 1
ATOM 1024 C C . GLY A 1 124 ? -13.891 8.266 -10.484 1 85.19 124 GLY A C 1
ATOM 1025 O O . GLY A 1 124 ? -12.742 8.695 -10.578 1 85.19 124 GLY A O 1
ATOM 1026 N N . PRO A 1 125 ? -14.977 9.008 -10.758 1 82.69 125 PRO A N 1
ATOM 1027 C CA . PRO A 1 125 ? -14.797 10.344 -11.312 1 82.69 125 PRO A CA 1
ATOM 1028 C C . PRO A 1 125 ? -14.031 11.281 -10.367 1 82.69 125 PRO A C 1
ATOM 1030 O O . PRO A 1 125 ? -13.227 12.094 -10.82 1 82.69 125 PRO A O 1
ATOM 1033 N N . HIS A 1 126 ? -14.219 11.156 -9.148 1 88.75 126 HIS A N 1
ATOM 1034 C CA . HIS A 1 126 ? -13.508 11.984 -8.18 1 88.75 126 HIS A CA 1
ATOM 1035 C C . HIS A 1 126 ? -12.008 11.68 -8.195 1 88.75 126 HIS A C 1
ATOM 1037 O O . HIS A 1 126 ? -11.188 12.602 -8.156 1 88.75 126 HIS A O 1
ATOM 1043 N N . LEU A 1 127 ? -11.711 10.422 -8.242 1 87.31 127 LEU A N 1
ATOM 1044 C CA . LEU A 1 127 ? -10.297 10.047 -8.312 1 87.31 127 LEU A CA 1
ATOM 1045 C C . LEU A 1 127 ? -9.648 10.602 -9.578 1 87.31 127 LEU A C 1
ATOM 1047 O O . LEU A 1 127 ? -8.539 11.133 -9.523 1 87.31 127 LEU A O 1
ATOM 1051 N N . LEU A 1 128 ? -10.367 10.469 -10.641 1 83 128 LEU A N 1
ATOM 1052 C CA . LEU A 1 128 ? -9.836 10.969 -11.906 1 83 128 LEU A CA 1
ATOM 1053 C C . LEU A 1 128 ? -9.617 12.477 -11.852 1 83 128 LEU A C 1
ATOM 1055 O O . LEU A 1 128 ? -8.617 12.984 -12.352 1 83 128 LEU A O 1
ATOM 1059 N N . GLN A 1 129 ? -10.516 13.125 -11.289 1 85.69 129 GLN A N 1
ATOM 1060 C CA . GLN A 1 129 ? -10.375 14.57 -11.117 1 85.69 129 GLN A CA 1
ATOM 1061 C C . GLN A 1 129 ? -9.18 14.906 -10.242 1 85.69 129 GLN A C 1
ATOM 1063 O O . GLN A 1 129 ? -8.43 15.844 -10.539 1 85.69 129 GLN A O 1
ATOM 1068 N N . ASP A 1 130 ? -9.078 14.211 -9.18 1 88.75 130 ASP A N 1
ATOM 1069 C CA . ASP A 1 130 ? -7.941 14.414 -8.281 1 88.75 130 ASP A CA 1
ATOM 1070 C C . ASP A 1 130 ? -6.617 14.172 -9.008 1 88.75 130 ASP A C 1
ATOM 1072 O O . ASP A 1 130 ? -5.656 14.922 -8.82 1 88.75 130 ASP A O 1
ATOM 1076 N N . LEU A 1 131 ? -6.574 13.109 -9.758 1 84.75 131 LEU A N 1
ATOM 1077 C CA . LEU A 1 131 ? -5.371 12.789 -10.516 1 84.75 131 LEU A CA 1
ATOM 1078 C C . LEU A 1 131 ? -5.059 13.883 -11.539 1 84.75 131 LEU A C 1
ATOM 1080 O O . LEU A 1 131 ? -3.896 14.242 -11.734 1 84.75 131 LEU A O 1
ATOM 1084 N N . ASP A 1 132 ? -6.082 14.383 -12.109 1 82.19 132 ASP A N 1
ATOM 1085 C CA . ASP A 1 132 ? -5.914 15.484 -13.055 1 82.19 132 ASP A CA 1
ATOM 1086 C C . ASP A 1 132 ? -5.355 16.719 -12.367 1 82.19 132 ASP A C 1
ATOM 1088 O O . ASP A 1 132 ? -4.43 17.359 -12.883 1 82.19 132 ASP A O 1
ATOM 1092 N N . THR A 1 133 ? -5.902 17.016 -11.297 1 86.12 133 THR A N 1
ATOM 1093 C CA . THR A 1 133 ? -5.43 18.156 -10.516 1 86.12 133 THR A CA 1
ATOM 1094 C C . THR A 1 133 ? -3.975 17.953 -10.094 1 86.12 133 THR A C 1
ATOM 1096 O O . THR A 1 133 ? -3.172 18.891 -10.164 1 86.12 133 THR A O 1
ATOM 1099 N N . TYR A 1 134 ? -3.68 16.781 -9.711 1 85.5 134 TYR A N 1
ATOM 1100 C CA . TYR A 1 134 ? -2.326 16.453 -9.281 1 85.5 134 TYR A CA 1
ATOM 1101 C C . TYR A 1 134 ? -1.339 16.578 -10.438 1 85.5 134 TYR A C 1
ATOM 1103 O O . TYR A 1 134 ? -0.205 17.031 -10.242 1 85.5 134 TYR A O 1
ATOM 1111 N N . LEU A 1 135 ? -1.695 16.234 -11.547 1 77.19 135 LEU A N 1
ATOM 1112 C CA . LEU A 1 135 ? -0.867 16.344 -12.75 1 77.19 135 LEU A CA 1
ATOM 1113 C C . LEU A 1 135 ? -0.622 17.797 -13.109 1 77.19 135 LEU A C 1
ATOM 1115 O O . LEU A 1 135 ? 0.5 18.172 -13.453 1 77.19 135 LEU A O 1
ATOM 1119 N N . GLY A 1 136 ? -1.707 18.547 -12.938 1 74.69 136 GLY A N 1
ATOM 1120 C CA . GLY A 1 136 ? -1.603 19.938 -13.312 1 74.69 136 GLY A CA 1
ATOM 1121 C C . GLY A 1 136 ? -1.108 20.141 -14.734 1 74.69 136 GLY A C 1
ATOM 1122 O O . GLY A 1 136 ? -1.664 19.578 -15.68 1 74.69 136 GLY A O 1
ATOM 1123 N N . GLU A 1 137 ? 0.047 20.922 -14.789 1 69.5 137 GLU A N 1
ATOM 1124 C CA . GLU A 1 137 ? 0.609 21.234 -16.094 1 69.5 137 GLU A CA 1
ATOM 1125 C C . GLU A 1 137 ? 1.753 20.281 -16.453 1 69.5 137 GLU A C 1
ATOM 1127 O O . GLU A 1 137 ? 2.342 20.391 -17.531 1 69.5 137 GLU A O 1
ATOM 1132 N N . LYS A 1 138 ? 1.994 19.469 -15.469 1 67.88 138 LYS A N 1
ATOM 1133 C CA . LYS A 1 138 ? 3.08 18.531 -15.711 1 67.88 138 LYS A CA 1
ATOM 1134 C C . LYS A 1 138 ? 2.701 17.531 -16.797 1 67.88 138 LYS A C 1
ATOM 1136 O O . LYS A 1 138 ? 1.521 17.219 -16.984 1 67.88 138 LYS A O 1
ATOM 1141 N N . GLU A 1 139 ? 3.779 17.172 -17.484 1 58.81 139 GLU A N 1
ATOM 1142 C CA . GLU A 1 139 ? 3.537 16.172 -18.531 1 58.81 139 GLU A CA 1
ATOM 1143 C C . GLU A 1 139 ? 3.326 14.789 -17.922 1 58.81 139 GLU A C 1
ATOM 1145 O O . GLU A 1 139 ? 2.562 13.984 -18.469 1 58.81 139 GLU A O 1
ATOM 1150 N N . TRP A 1 140 ? 4.102 14.711 -16.703 1 57.69 140 TRP A N 1
ATOM 1151 C CA . TRP A 1 140 ? 4.051 13.383 -16.094 1 57.69 140 TRP A CA 1
ATOM 1152 C C . TRP A 1 140 ? 3.736 13.469 -14.609 1 57.69 140 TRP A C 1
ATOM 1154 O O . TRP A 1 140 ? 4.031 14.477 -13.961 1 57.69 140 TRP A O 1
ATOM 1164 N N . LEU A 1 141 ? 3.021 12.398 -14.203 1 59.22 141 LEU A N 1
ATOM 1165 C CA . LEU A 1 141 ? 2.656 12.367 -12.789 1 59.22 141 LEU A CA 1
ATOM 1166 C C . LEU A 1 141 ? 3.898 12.289 -11.906 1 59.22 141 LEU A C 1
ATOM 1168 O O . LEU A 1 141 ? 3.877 12.734 -10.758 1 59.22 141 LEU A O 1
ATOM 1172 N N . ILE A 1 142 ? 5.008 11.617 -12.586 1 53.44 142 ILE A N 1
ATOM 1173 C CA . ILE A 1 142 ? 6.242 11.453 -11.82 1 53.44 142 ILE A CA 1
ATOM 1174 C C . ILE A 1 142 ? 7.402 12.109 -12.57 1 53.44 142 ILE A C 1
ATOM 1176 O O . ILE A 1 142 ? 7.621 11.836 -13.75 1 53.44 142 ILE A O 1
ATOM 1180 N N . GLY A 1 143 ? 8.406 12.914 -11.805 1 51.22 143 GLY A N 1
ATOM 1181 C CA . GLY A 1 143 ? 9.656 13.445 -12.32 1 51.22 143 GLY A CA 1
ATOM 1182 C C . GLY A 1 143 ? 9.469 14.336 -13.539 1 51.22 143 GLY A C 1
ATOM 1183 O O . GLY A 1 143 ? 8.367 14.398 -14.102 1 51.22 143 GLY A O 1
ATOM 1184 N N . ASN A 1 144 ? 10.414 15.43 -13.633 1 44.44 144 ASN A N 1
ATOM 1185 C CA . ASN A 1 144 ? 10.531 16.234 -14.852 1 44.44 144 ASN A CA 1
ATOM 1186 C C . ASN A 1 144 ? 11.25 15.469 -15.961 1 44.44 144 ASN A C 1
ATOM 1188 O O . ASN A 1 144 ? 11.344 15.953 -17.094 1 44.44 144 ASN A O 1
ATOM 1192 N N . SER A 1 145 ? 12.18 14.57 -15.602 1 38.03 145 SER A N 1
ATOM 1193 C CA . SER A 1 145 ? 13.328 14.273 -16.453 1 38.03 145 SER A CA 1
ATOM 1194 C C . SER A 1 145 ? 12.945 13.352 -17.594 1 38.03 145 SER A C 1
ATOM 1196 O O . SER A 1 145 ? 13.805 12.719 -18.219 1 38.03 145 SER A O 1
ATOM 1198 N N . VAL A 1 146 ? 11.945 12.875 -17.922 1 35.28 146 VAL A N 1
ATOM 1199 C CA . VAL A 1 146 ? 12.203 12.078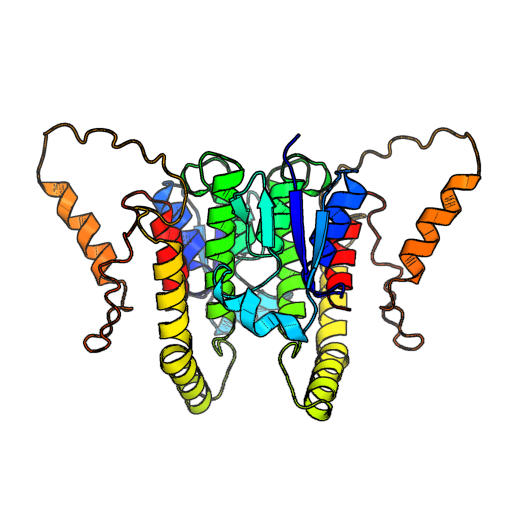 -19.125 1 35.28 146 VAL A CA 1
ATOM 1200 C C . VAL A 1 146 ? 12.812 12.953 -20.219 1 35.28 146 VAL A C 1
ATOM 1202 O O . VAL A 1 146 ? 12.164 13.883 -20.703 1 35.28 146 VAL A O 1
ATOM 1205 N N . ARG A 1 147 ? 14.172 13.172 -20.141 1 29.27 147 ARG A N 1
ATOM 1206 C CA . ARG A 1 147 ? 14.797 13.781 -21.312 1 29.27 147 ARG A CA 1
ATOM 1207 C C . ARG A 1 147 ? 14.25 13.188 -22.594 1 29.27 147 ARG A C 1
ATOM 1209 O O . ARG A 1 147 ? 14.086 11.969 -22.703 1 29.27 147 ARG A O 1
ATOM 1216 N N . LYS A 1 148 ? 13.688 14.008 -23.453 1 29.59 148 LYS A N 1
ATOM 1217 C CA . LYS A 1 148 ? 13.336 13.75 -24.844 1 29.59 148 LYS A CA 1
ATOM 1218 C C . LYS A 1 148 ? 14.469 13.023 -25.578 1 29.59 148 LYS A C 1
ATOM 1220 O O . LYS A 1 148 ? 15.523 13.609 -25.828 1 29.59 148 LYS A O 1
ATOM 1225 N N . ARG A 1 149 ? 15.031 11.875 -25.141 1 27.81 149 ARG A N 1
ATOM 1226 C CA . ARG A 1 149 ? 15.891 11.391 -26.219 1 27.81 149 ARG A CA 1
ATOM 1227 C C . ARG A 1 149 ? 15.195 11.5 -27.578 1 27.81 149 ARG A C 1
ATOM 1229 O O . ARG A 1 149 ? 14.039 11.109 -27.719 1 27.81 149 ARG A O 1
ATOM 1236 N N . LYS A 1 150 ? 15.719 12.344 -28.422 1 26.38 150 LYS A N 1
ATOM 1237 C CA . LYS A 1 150 ? 15.461 12.57 -29.844 1 26.38 150 LYS A CA 1
ATOM 1238 C C . LYS A 1 150 ? 15.258 11.25 -30.578 1 26.38 150 LYS A C 1
ATOM 1240 O O . LYS A 1 150 ? 16.109 10.367 -30.531 1 26.38 150 LYS A O 1
ATOM 1245 N N . ARG A 1 151 ? 14.008 10.688 -30.719 1 28.48 151 ARG A N 1
ATOM 1246 C CA . ARG A 1 151 ? 13.836 9.773 -31.844 1 28.48 151 ARG A CA 1
ATOM 1247 C C . ARG A 1 151 ? 14.586 10.273 -33.062 1 28.48 151 ARG A C 1
ATOM 1249 O O . ARG A 1 151 ? 14.32 11.375 -33.562 1 28.48 151 ARG A O 1
ATOM 1256 N N . ARG A 1 152 ? 15.82 10.078 -33.312 1 27.38 152 ARG A N 1
ATOM 1257 C CA . ARG A 1 152 ? 16.281 10.039 -34.688 1 27.38 152 ARG A CA 1
ATOM 1258 C C . ARG A 1 152 ? 15.242 9.359 -35.594 1 27.38 152 ARG A C 1
ATOM 1260 O O . ARG A 1 152 ? 14.438 8.562 -35.125 1 27.38 152 ARG A O 1
ATOM 1267 N N . ALA A 1 153 ? 15.164 9.578 -37.125 1 27.61 153 ALA A N 1
ATOM 1268 C CA . ALA A 1 153 ? 14.414 9.477 -38.375 1 27.61 153 ALA A CA 1
ATOM 1269 C C . ALA A 1 153 ? 13.945 8.039 -38.594 1 27.61 153 ALA A C 1
ATOM 1271 O O . ALA A 1 153 ? 13.094 7.797 -39.469 1 27.61 153 ALA A O 1
ATOM 1272 N N . GLY A 1 154 ? 14.703 6.945 -38.469 1 28.88 154 GLY A N 1
ATOM 1273 C CA . GLY A 1 154 ? 14.398 6.031 -39.562 1 28.88 154 GLY A CA 1
ATOM 1274 C C . GLY A 1 154 ? 12.984 5.496 -39.531 1 28.88 154 GLY A C 1
ATOM 1275 O O . GLY A 1 154 ? 12.055 6.219 -39.156 1 28.88 154 GLY A O 1
ATOM 1276 N N . ASN A 1 155 ? 12.672 4.004 -39.625 1 28.25 155 ASN A N 1
ATOM 1277 C CA . ASN A 1 155 ? 11.578 3.275 -40.25 1 28.25 155 ASN A CA 1
ATOM 1278 C C . ASN A 1 155 ? 10.289 3.377 -39.438 1 28.25 155 ASN A C 1
ATOM 1280 O O . ASN A 1 155 ? 10.336 3.5 -38.219 1 28.25 155 ASN A O 1
ATOM 1284 N N . THR A 1 156 ? 8.914 3.59 -40.031 1 28.97 156 THR A N 1
ATOM 1285 C CA . THR A 1 156 ? 7.461 3.734 -40 1 28.97 156 THR A CA 1
ATOM 1286 C C . THR A 1 156 ? 6.844 2.73 -39.031 1 28.97 156 THR A C 1
ATOM 1288 O O . THR A 1 156 ? 5.719 2.924 -38.562 1 28.97 156 THR A O 1
ATOM 1291 N N . SER A 1 157 ? 7.266 1.516 -38.875 1 29.77 157 SER A N 1
ATOM 1292 C CA . SER A 1 157 ? 6.402 0.388 -38.562 1 29.77 157 SER A CA 1
ATOM 1293 C C . SER A 1 157 ? 6.09 0.351 -37.062 1 29.77 157 SER A C 1
ATOM 1295 O O . SER A 1 157 ? 5.199 -0.383 -36.625 1 29.77 157 SER A O 1
ATOM 1297 N N . SER A 1 158 ? 6.992 0.838 -36.25 1 29.33 158 SER A N 1
ATOM 1298 C CA . SER A 1 158 ? 6.824 0.425 -34.875 1 29.33 158 SER A CA 1
ATOM 1299 C C . SER A 1 158 ? 5.812 1.309 -34.156 1 29.33 158 SER A C 1
ATOM 1301 O O . SER A 1 158 ? 5.656 1.216 -32.938 1 29.33 158 SER A O 1
ATOM 1303 N N . HIS A 1 159 ? 5.191 2.297 -34.781 1 28.86 159 HIS A N 1
ATOM 1304 C CA . HIS A 1 159 ? 4.113 3.137 -34.281 1 28.86 159 HIS A CA 1
ATOM 1305 C C . HIS A 1 159 ? 2.891 2.303 -33.906 1 28.86 159 HIS A C 1
ATOM 1307 O O . HIS A 1 159 ? 2.152 2.645 -32.969 1 28.86 159 HIS A O 1
ATOM 1313 N N . ARG A 1 160 ? 2.588 1.286 -34.625 1 27.42 160 ARG A N 1
ATOM 1314 C CA . ARG A 1 160 ? 1.326 0.56 -34.531 1 27.42 160 ARG A CA 1
ATOM 1315 C C . ARG A 1 160 ? 1.199 -0.127 -33.156 1 27.42 160 ARG A C 1
ATOM 1317 O O . ARG A 1 160 ? 0.101 -0.224 -32.625 1 27.42 160 ARG A O 1
ATOM 1324 N N . LYS A 1 161 ? 2.287 -0.632 -32.719 1 28.39 161 LYS A N 1
ATOM 1325 C CA . LYS A 1 161 ? 2.131 -1.452 -31.516 1 28.39 161 LYS A CA 1
ATOM 1326 C C . LYS A 1 161 ? 1.9 -0.585 -30.281 1 28.39 161 LYS A C 1
ATOM 1328 O O . LYS A 1 161 ? 1.333 -1.046 -29.281 1 28.39 161 LYS A O 1
ATOM 1333 N N . GLN A 1 162 ? 2.254 0.642 -30.281 1 29.17 162 GLN A N 1
ATOM 1334 C CA . GLN A 1 162 ? 2.059 1.54 -29.141 1 29.17 162 GLN A CA 1
ATOM 1335 C C . GLN A 1 162 ? 0.589 1.923 -29 1 29.17 162 GLN A C 1
ATOM 1337 O O . GLN A 1 162 ? 0.099 2.092 -27.875 1 29.17 162 GLN A O 1
ATOM 1342 N N . MET A 1 163 ? -0.208 2.037 -30.141 1 28.05 163 MET A N 1
ATOM 1343 C CA . MET A 1 163 ? -1.621 2.404 -30.125 1 28.05 163 MET A CA 1
ATOM 1344 C C . MET A 1 163 ? -2.457 1.314 -29.469 1 28.05 163 MET A C 1
ATOM 1346 O O . MET A 1 163 ? -3.494 1.601 -28.859 1 28.05 163 MET A O 1
ATOM 1350 N N . ASN A 1 164 ? -2.207 0.075 -29.844 1 29.64 164 ASN A N 1
ATOM 1351 C CA . ASN A 1 164 ? -3.084 -0.999 -29.391 1 29.64 164 ASN A CA 1
ATOM 1352 C C . ASN A 1 164 ? -3.09 -1.114 -27.859 1 29.64 164 ASN A C 1
ATOM 1354 O O . ASN A 1 164 ? -4.094 -1.517 -27.266 1 29.64 164 ASN A O 1
ATOM 1358 N N . TYR A 1 165 ? -2.027 -0.858 -27.297 1 28.19 165 TYR A N 1
ATOM 1359 C CA . TYR A 1 165 ? -1.974 -0.906 -25.844 1 28.19 165 TYR A CA 1
ATOM 1360 C C . TYR A 1 165 ? -2.855 0.175 -25.234 1 28.19 165 TYR A C 1
ATOM 1362 O O . TYR A 1 165 ? -3.441 -0.025 -24.172 1 28.19 165 TYR A O 1
ATOM 1370 N N . GLN A 1 166 ? -3.088 1.3 -25.906 1 28.89 166 GLN A N 1
ATOM 1371 C CA . GLN A 1 166 ? -4.078 2.297 -25.516 1 28.89 166 GLN A CA 1
ATOM 1372 C C . GLN A 1 166 ? -5.488 1.725 -25.562 1 28.89 166 GLN A C 1
ATOM 1374 O O . GLN A 1 166 ? -6.324 2.029 -24.703 1 28.89 166 GLN A O 1
ATOM 1379 N N . ARG A 1 167 ? -5.871 1.124 -26.641 1 28.58 167 ARG A N 1
ATOM 1380 C CA . ARG A 1 167 ? -7.242 0.667 -26.875 1 28.58 167 ARG A CA 1
ATOM 1381 C C . ARG A 1 167 ? -7.664 -0.329 -25.797 1 28.58 167 ARG A C 1
ATOM 1383 O O . ARG A 1 167 ? -8.844 -0.392 -25.438 1 28.58 167 ARG A O 1
ATOM 1390 N N . GLN A 1 168 ? -6.836 -1.201 -25.531 1 28.03 168 GLN A N 1
ATOM 1391 C CA . GLN A 1 168 ? -7.293 -2.271 -24.656 1 28.03 168 GLN A CA 1
ATOM 1392 C C . GLN A 1 168 ? -7.566 -1.748 -23.25 1 28.03 168 GLN A C 1
ATOM 1394 O O . GLN A 1 168 ? -7.961 -2.51 -22.359 1 28.03 168 GLN A O 1
ATOM 1399 N N . LEU A 1 169 ? -7.156 -0.514 -22.984 1 29.14 169 LEU A N 1
ATOM 1400 C CA . LEU A 1 169 ? -7.59 0.1 -21.734 1 29.14 169 LEU A CA 1
ATOM 1401 C C . LEU A 1 169 ? -9.102 0.278 -21.703 1 29.14 169 LEU A C 1
ATOM 1403 O O . LEU A 1 169 ? -9.672 0.929 -22.594 1 29.14 169 LEU A O 1
ATOM 1407 N N . GLY A 1 170 ? -9.883 -0.71 -21.594 1 28.28 170 GLY A N 1
ATOM 1408 C CA . GLY A 1 170 ? -11.328 -0.679 -21.5 1 28.28 170 GLY A CA 1
ATOM 1409 C C . GLY A 1 170 ? -11.844 0.462 -20.641 1 28.28 170 GLY A C 1
ATOM 1410 O O . GLY A 1 170 ? -13.016 0.489 -20.266 1 28.28 170 GLY A O 1
ATOM 1411 N N . LEU A 1 171 ? -10.898 1.075 -19.922 1 30 171 LEU A N 1
ATOM 1412 C CA . LEU A 1 171 ? -11.555 2.174 -19.219 1 30 171 LEU A CA 1
ATOM 1413 C C . LEU A 1 171 ? -12.336 3.051 -20.203 1 30 171 LEU A C 1
ATOM 1415 O O . LEU A 1 171 ? -12.867 4.094 -19.812 1 30 171 LEU A O 1
ATOM 1419 N N . CYS A 1 172 ? -12.016 2.99 -21.469 1 26.95 172 CYS A N 1
ATOM 1420 C CA . CYS A 1 172 ? -12.875 3.801 -22.328 1 26.95 172 CYS A CA 1
ATOM 1421 C C . CYS A 1 172 ? -14.305 3.277 -22.328 1 26.95 172 CYS A C 1
ATOM 1423 O O . CYS A 1 172 ? -14.602 2.264 -22.953 1 26.95 172 CYS A O 1
ATOM 1425 N N . HIS A 1 173 ? -14.922 3.123 -21.172 1 26.94 173 HIS A N 1
ATOM 1426 C CA . HIS A 1 173 ? -16.328 3.121 -21.562 1 26.94 173 HIS A CA 1
ATOM 1427 C C . HIS A 1 173 ? -16.641 4.25 -22.531 1 26.94 173 HIS A C 1
ATOM 1429 O O . HIS A 1 173 ? -16.031 5.316 -22.469 1 26.94 173 HIS A O 1
ATOM 1435 N N . LYS A 1 174 ? -17.406 4.047 -23.656 1 27.14 174 LYS A N 1
ATOM 1436 C CA . LYS A 1 174 ? -17.891 4.988 -24.656 1 27.14 174 LYS A CA 1
ATOM 1437 C C . LYS A 1 174 ? -18.328 6.305 -24.016 1 27.14 174 LYS A C 1
ATOM 1439 O O . LYS A 1 174 ? -17.969 7.383 -24.5 1 27.14 174 LYS A O 1
ATOM 1444 N N . ASP A 1 175 ? -19.453 6.41 -23.234 1 27.81 175 ASP A N 1
ATOM 1445 C CA . ASP A 1 175 ? -20.203 7.629 -22.938 1 27.81 175 ASP A CA 1
ATOM 1446 C C . ASP A 1 175 ? -19.516 8.43 -21.828 1 27.81 175 ASP A C 1
ATOM 1448 O O . ASP A 1 175 ? -20.031 9.461 -21.391 1 27.81 175 ASP A O 1
ATOM 1452 N N . SER A 1 176 ? -18.828 7.883 -20.844 1 28.02 176 SER A N 1
ATOM 1453 C CA . SER A 1 176 ? -18.453 8.797 -19.766 1 28.02 176 SER A CA 1
ATOM 1454 C C . SER A 1 176 ? -17.328 9.719 -20.203 1 28.02 176 SER A C 1
ATOM 1456 O O . SER A 1 176 ? -16.406 9.289 -20.906 1 28.02 176 SER A O 1
ATOM 1458 N N . LYS A 1 177 ? -17.422 11.141 -20.297 1 29.44 177 LYS A N 1
ATOM 1459 C CA . LYS A 1 177 ? -16.703 12.375 -20.562 1 29.44 177 LYS A CA 1
ATOM 1460 C C . LYS A 1 177 ? -15.383 12.422 -19.812 1 29.44 177 LYS A C 1
ATOM 1462 O O . LYS A 1 177 ? -14.789 13.492 -19.656 1 29.44 177 LYS A O 1
ATOM 1467 N N . VAL A 1 178 ? -15.07 11.477 -19 1 28.56 178 VAL A N 1
ATOM 1468 C CA . VAL A 1 178 ? -13.758 11.648 -18.375 1 28.56 178 VAL A CA 1
ATOM 1469 C C . VAL A 1 178 ? -12.672 11.562 -19.438 1 28.56 178 VAL A C 1
ATOM 1471 O O . VAL A 1 178 ? -12.586 10.57 -20.172 1 28.56 178 VAL A O 1
ATOM 1474 N N . ASN A 1 179 ? -12.234 12.664 -20.047 1 30.22 179 ASN A N 1
ATOM 1475 C CA . ASN A 1 179 ? -11.141 12.805 -21 1 30.22 179 ASN A CA 1
ATOM 1476 C C . ASN A 1 179 ? -9.875 12.102 -20.516 1 30.22 179 ASN A C 1
ATOM 1478 O O . ASN A 1 179 ? -9.055 12.695 -19.828 1 30.22 179 ASN A O 1
ATOM 1482 N N . LEU A 1 180 ? -9.961 10.891 -20.188 1 32.53 180 LEU A N 1
ATOM 1483 C CA . LEU A 1 180 ? -8.773 10.086 -19.938 1 32.53 180 LEU A CA 1
ATOM 1484 C C . LEU A 1 180 ? -7.703 10.359 -21 1 32.53 180 LEU A C 1
ATOM 1486 O O . LEU A 1 180 ? -6.574 9.875 -20.875 1 32.53 180 LEU A O 1
ATOM 1490 N N . LYS A 1 181 ? -8.094 10.898 -22.141 1 31.39 181 LYS A N 1
ATOM 1491 C CA . LYS A 1 181 ? -7.156 11.305 -23.188 1 31.39 181 LYS A CA 1
ATOM 1492 C C . LYS A 1 181 ? -6.086 12.234 -22.625 1 31.39 181 LYS A C 1
ATOM 1494 O O . LYS A 1 181 ? -5.051 12.453 -23.266 1 31.39 181 LYS A O 1
ATOM 1499 N N . ARG A 1 182 ? -6.535 12.961 -21.688 1 30.14 182 ARG A N 1
ATOM 1500 C CA . ARG A 1 182 ? -5.562 13.938 -21.219 1 30.14 182 ARG A CA 1
ATOM 1501 C C . ARG A 1 182 ? -4.645 13.336 -20.156 1 30.14 182 ARG A C 1
ATOM 1503 O O . ARG A 1 182 ? -3.826 14.039 -19.562 1 30.14 182 ARG A O 1
ATOM 1510 N N . LEU A 1 183 ? -5.082 12.273 -19.562 1 31.58 183 LEU A N 1
ATOM 1511 C CA . LEU A 1 183 ? -4.047 11.773 -18.672 1 31.58 183 LEU A CA 1
ATOM 1512 C C . LEU A 1 183 ? -2.805 11.359 -19.453 1 31.58 183 LEU A C 1
ATOM 1514 O O . LEU A 1 183 ? -2.885 10.523 -20.359 1 31.58 183 LEU A O 1
ATOM 1518 N N . PRO A 1 184 ? -1.922 12.242 -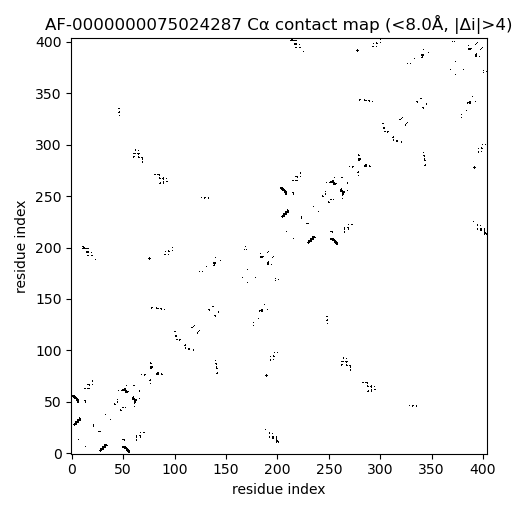19.609 1 28.7 184 PRO A N 1
ATOM 1519 C CA . PRO A 1 184 ? -0.712 11.93 -20.375 1 28.7 184 PRO A CA 1
ATOM 1520 C C . PRO A 1 184 ? -0.088 10.594 -19.969 1 28.7 184 PRO A C 1
ATOM 1522 O O . PRO A 1 184 ? 0.02 10.305 -18.781 1 28.7 184 PRO A O 1
ATOM 1525 N N . VAL A 1 185 ? -0.503 9.602 -20.734 1 29.67 185 VAL A N 1
ATOM 1526 C CA . VAL A 1 185 ? 0.234 8.344 -20.734 1 29.67 185 VAL A CA 1
ATOM 1527 C C . VAL A 1 185 ? 1.73 8.625 -20.859 1 29.67 185 VAL A C 1
ATOM 1529 O O . VAL A 1 185 ? 2.158 9.367 -21.75 1 29.67 185 VAL A O 1
ATOM 1532 N N . ALA A 1 186 ? 2.33 8.664 -19.656 1 28 186 ALA A N 1
ATOM 1533 C CA . ALA A 1 186 ? 3.771 8.805 -19.859 1 28 186 ALA A CA 1
ATOM 1534 C C . ALA A 1 186 ? 4.262 7.895 -20.984 1 28 186 ALA A C 1
ATOM 1536 O O . ALA A 1 186 ? 3.836 6.742 -21.078 1 28 186 ALA A O 1
ATOM 1537 N N . LYS A 1 187 ? 4.543 8.43 -22.016 1 28.05 187 LYS A N 1
ATOM 1538 C CA . LYS A 1 187 ? 5.113 7.648 -23.109 1 28.05 187 LYS A CA 1
ATOM 1539 C C . LYS A 1 187 ? 6.066 6.578 -22.578 1 28.05 187 LYS A C 1
ATOM 1541 O O . LYS A 1 187 ? 6.332 5.586 -23.25 1 28.05 187 LYS A O 1
ATOM 1546 N N . ASP A 1 188 ? 6.926 6.93 -21.562 1 30.39 188 ASP A N 1
ATOM 1547 C CA . ASP A 1 188 ? 7.891 5.902 -21.188 1 30.39 188 ASP A CA 1
ATOM 1548 C C . ASP A 1 188 ? 7.281 4.902 -20.203 1 30.39 188 ASP A C 1
ATOM 1550 O O . ASP A 1 188 ? 6.262 5.191 -19.578 1 30.39 188 ASP A O 1
ATOM 1554 N N . GLY A 1 189 ? 7.766 3.572 -20.016 1 30.34 189 GLY A N 1
ATOM 1555 C CA . GLY A 1 189 ? 7.371 2.33 -19.375 1 30.34 189 GLY A CA 1
ATOM 1556 C C . GLY A 1 189 ? 6.82 2.535 -17.969 1 30.34 189 GLY A C 1
ATOM 1557 O O . GLY A 1 189 ? 6.297 1.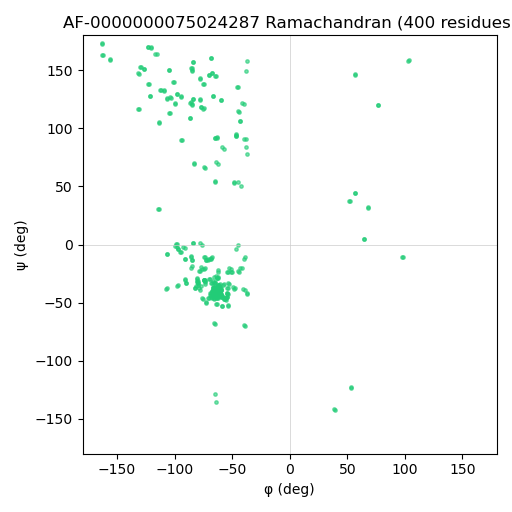6 -17.359 1 30.34 189 GLY A O 1
ATOM 1558 N N . THR A 1 190 ? 7.145 3.588 -17.328 1 32.78 190 THR A N 1
ATOM 1559 C CA . THR A 1 190 ? 6.762 3.691 -15.922 1 32.78 190 THR A CA 1
ATOM 1560 C C . THR A 1 190 ? 5.262 3.939 -15.789 1 32.78 190 THR A C 1
ATOM 1562 O O . THR A 1 190 ? 4.625 3.414 -14.875 1 32.78 190 THR A O 1
ATOM 1565 N N . ILE A 1 191 ? 4.719 4.836 -16.453 1 36.5 191 ILE A N 1
ATOM 1566 C CA . ILE A 1 191 ? 3.318 5.219 -16.312 1 36.5 191 ILE A CA 1
ATOM 1567 C C . ILE A 1 191 ? 2.424 4.07 -16.781 1 36.5 191 ILE A C 1
ATOM 1569 O O . ILE A 1 191 ? 1.282 3.941 -16.344 1 36.5 191 ILE A O 1
ATOM 1573 N N . GLN A 1 192 ? 2.969 3.377 -17.719 1 35.62 192 GLN A N 1
ATOM 1574 C CA . GLN A 1 192 ? 2.191 2.197 -18.094 1 35.62 192 GLN A CA 1
ATOM 1575 C C . GLN A 1 192 ? 1.889 1.336 -16.859 1 35.62 192 GLN A C 1
ATOM 1577 O O . GLN A 1 192 ? 0.821 0.727 -16.781 1 35.62 192 GLN A O 1
ATOM 1582 N N . ALA A 1 193 ? 2.771 1.613 -16 1 34.91 193 ALA A N 1
ATOM 1583 C CA . ALA A 1 193 ? 2.518 0.847 -14.781 1 34.91 193 ALA A CA 1
ATOM 1584 C C . ALA A 1 193 ? 1.341 1.43 -14 1 34.91 193 ALA A C 1
ATOM 1586 O O . ALA A 1 193 ? 0.5 0.688 -13.492 1 34.91 193 ALA A O 1
ATOM 1587 N N . SER A 1 194 ? 1.399 2.824 -13.844 1 36.41 194 SER A N 1
ATOM 1588 C CA . SER A 1 194 ? 0.269 3.396 -13.125 1 36.41 194 SER A CA 1
ATOM 1589 C C . SER A 1 194 ? -1.051 3.08 -13.82 1 36.41 194 SER A C 1
ATOM 1591 O O . SER A 1 194 ? -2.031 2.719 -13.172 1 36.41 194 SER A O 1
ATOM 1593 N N . ARG A 1 195 ? -1.038 3.426 -15.07 1 36.91 195 ARG A N 1
ATOM 1594 C CA . ARG A 1 195 ? -2.258 3.115 -15.812 1 36.91 195 ARG A CA 1
ATOM 1595 C C . ARG A 1 195 ? -2.613 1.638 -15.688 1 36.91 195 ARG A C 1
ATOM 1597 O O . ARG A 1 195 ? -3.785 1.285 -15.547 1 36.91 195 ARG A O 1
ATOM 1604 N N . ARG A 1 196 ? -1.521 0.959 -15.859 1 37.81 196 ARG A N 1
ATOM 1605 C CA . ARG A 1 196 ? -1.722 -0.485 -15.797 1 37.81 196 ARG A CA 1
ATOM 1606 C C . ARG A 1 196 ? -2.121 -0.92 -14.391 1 37.81 196 ARG A C 1
ATOM 1608 O O . ARG A 1 196 ? -2.881 -1.877 -14.219 1 37.81 196 ARG A O 1
ATOM 1615 N N . ILE A 1 197 ? -1.506 -0.212 -13.484 1 38.22 197 ILE A N 1
ATOM 1616 C CA . ILE A 1 197 ? -2.031 -0.479 -12.148 1 38.22 197 ILE A CA 1
ATOM 1617 C C . ILE A 1 197 ? -3.539 -0.233 -12.133 1 38.22 197 ILE A C 1
ATOM 1619 O O . ILE A 1 197 ? -4.297 -1.023 -11.562 1 38.22 197 ILE A O 1
ATOM 1623 N N . LEU A 1 198 ? -3.812 0.924 -12.75 1 37.81 198 LEU A N 1
ATOM 1624 C CA . LEU A 1 198 ? -5.246 1.184 -12.82 1 37.81 198 LEU A CA 1
ATOM 1625 C C . LEU A 1 198 ? -5.957 0.111 -13.641 1 37.81 198 LEU A C 1
ATOM 1627 O O . LEU A 1 198 ? -7.125 -0.196 -13.391 1 37.81 198 LEU A O 1
ATOM 1631 N N . LEU A 1 199 ? -5.164 -0.434 -14.562 1 34.94 199 LEU A N 1
ATOM 1632 C CA . LEU A 1 199 ? -5.773 -1.451 -15.414 1 34.94 199 LEU A CA 1
ATOM 1633 C C . LEU A 1 199 ? -5.844 -2.793 -14.695 1 34.94 199 LEU A C 1
ATOM 1635 O O . LEU A 1 199 ? -6.598 -3.682 -15.094 1 34.94 199 LEU A O 1
ATOM 1639 N N . ALA A 1 200 ? -4.887 -3.01 -13.898 1 33.44 200 ALA A N 1
ATOM 1640 C CA . ALA A 1 200 ? -4.965 -4.27 -13.164 1 33.44 200 ALA A CA 1
ATOM 1641 C C . ALA A 1 200 ? -6.332 -4.438 -12.508 1 33.44 200 ALA A C 1
ATOM 1643 O O . ALA A 1 200 ? -6.73 -5.555 -12.164 1 33.44 200 ALA A O 1
ATOM 1644 N N . VAL A 1 201 ? -6.977 -3.396 -12.289 1 31.84 201 VAL A N 1
ATOM 1645 C CA . VAL A 1 201 ? -8.281 -3.494 -11.648 1 31.84 201 VAL A CA 1
ATOM 1646 C C . VAL A 1 201 ? -9.32 -3.971 -12.664 1 31.84 201 VAL A C 1
ATOM 1648 O O . VAL A 1 201 ? -10.43 -4.367 -12.289 1 31.84 201 VAL A O 1
ATOM 1651 N N . ASP A 1 202 ? -9.055 -3.85 -13.852 1 29.52 202 ASP A N 1
ATOM 1652 C CA . ASP A 1 202 ? -10.102 -4.363 -14.72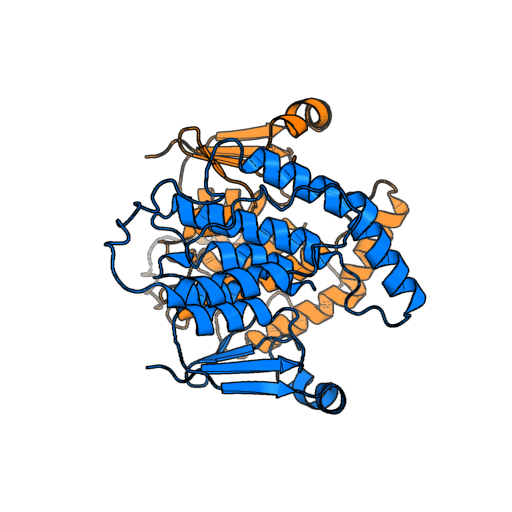7 1 29.52 202 ASP A CA 1
ATOM 1653 C C . ASP A 1 202 ? -10.008 -5.883 -14.859 1 29.52 202 ASP A C 1
ATOM 1655 O O . ASP A 1 202 ? -8.93 -6.434 -15.062 1 29.52 202 ASP A O 1
ATOM 1659 N N . MET B 1 1 ? 20.594 19.969 5.758 1 83.44 1 MET B N 1
ATOM 1660 C CA . MET B 1 1 ? 19.562 18.938 5.828 1 83.44 1 MET B CA 1
ATOM 1661 C C . MET B 1 1 ? 18.219 19.5 5.363 1 83.44 1 MET B C 1
ATOM 1663 O O . MET B 1 1 ? 17.953 20.688 5.516 1 83.44 1 MET B O 1
ATOM 1667 N N . PRO B 1 2 ? 17.375 18.672 4.719 1 90.75 2 PRO B N 1
ATOM 1668 C CA . PRO B 1 2 ? 16.094 19.188 4.266 1 90.75 2 PRO B CA 1
ATOM 1669 C C . PRO B 1 2 ? 15.18 19.609 5.418 1 90.75 2 PRO B C 1
ATOM 1671 O O . PRO B 1 2 ? 15.336 19.125 6.539 1 90.75 2 PRO B O 1
ATOM 1674 N N . ASN B 1 3 ? 14.461 20.609 5.18 1 96.44 3 ASN B N 1
ATOM 1675 C CA . ASN B 1 3 ? 13.398 20.969 6.117 1 96.44 3 ASN B CA 1
ATOM 1676 C C . ASN B 1 3 ? 12.18 20.062 5.949 1 96.44 3 ASN B C 1
ATOM 1678 O O . ASN B 1 3 ? 11.633 19.953 4.852 1 96.44 3 ASN B O 1
ATOM 1682 N N . TYR B 1 4 ? 11.781 19.422 7.059 1 98.25 4 TYR B N 1
ATOM 1683 C CA . TYR B 1 4 ? 10.641 18.531 7.051 1 98.25 4 TYR B CA 1
ATOM 1684 C C . TYR B 1 4 ? 9.484 19.094 7.863 1 98.25 4 TYR B C 1
ATOM 1686 O O . TYR B 1 4 ? 9.68 19.562 8.992 1 98.25 4 TYR B O 1
ATOM 1694 N N . LYS B 1 5 ? 8.32 19.047 7.281 1 98.56 5 LYS B N 1
ATOM 1695 C CA . LYS B 1 5 ? 7.09 19.391 7.984 1 98.56 5 LYS B CA 1
ATOM 1696 C C . LYS B 1 5 ? 6.023 18.312 7.766 1 98.56 5 LYS B C 1
ATOM 1698 O O . LYS B 1 5 ? 5.582 18.094 6.637 1 98.56 5 LYS B O 1
ATOM 1703 N N . LEU B 1 6 ? 5.613 17.656 8.836 1 98.56 6 LEU B N 1
ATOM 1704 C CA . LEU B 1 6 ? 4.59 16.625 8.773 1 98.56 6 LEU B CA 1
ATOM 1705 C C . LEU B 1 6 ? 3.234 17.172 9.203 1 98.56 6 LEU B C 1
ATOM 1707 O O . LEU B 1 6 ? 3.096 17.703 10.305 1 98.56 6 LEU B O 1
ATOM 1711 N N . THR B 1 7 ? 2.289 17.078 8.328 1 98.25 7 THR B N 1
ATOM 1712 C CA . THR B 1 7 ? 0.938 17.547 8.617 1 98.25 7 THR B CA 1
ATOM 1713 C C . THR B 1 7 ? -0.008 16.375 8.828 1 98.25 7 THR B C 1
ATOM 1715 O O . THR B 1 7 ? -0.126 15.5 7.961 1 98.25 7 THR B O 1
ATOM 1718 N N . TYR B 1 8 ? -0.677 16.359 9.953 1 97.25 8 TYR B N 1
ATOM 1719 C CA . TYR B 1 8 ? -1.678 15.352 10.289 1 97.25 8 TYR B CA 1
ATOM 1720 C C . TYR B 1 8 ? -2.559 15.828 11.438 1 97.25 8 TYR B C 1
ATOM 1722 O O . TYR B 1 8 ? -2.334 16.906 12 1 97.25 8 TYR B O 1
ATOM 1730 N N . PHE B 1 9 ? -3.594 15.07 11.742 1 94.56 9 PHE B N 1
ATOM 1731 C CA . PHE B 1 9 ? -4.453 15.391 12.875 1 94.56 9 PHE B CA 1
ATOM 1732 C C . PHE B 1 9 ? -3.705 15.203 14.188 1 94.56 9 PHE B C 1
ATOM 1734 O O . PHE B 1 9 ? -2.682 14.516 14.234 1 94.56 9 PHE B O 1
ATOM 1741 N N . ASN B 1 10 ? -4.262 15.844 15.164 1 92.31 10 ASN B N 1
ATOM 1742 C CA . ASN B 1 10 ? -3.717 15.648 16.5 1 92.31 10 ASN B CA 1
ATOM 1743 C C . ASN B 1 10 ? -4.098 14.281 17.062 1 92.31 10 ASN B C 1
ATOM 1745 O O . ASN B 1 10 ? -4.828 14.195 18.047 1 92.31 10 ASN B O 1
ATOM 1749 N N . MET B 1 11 ? -3.605 13.289 16.469 1 86.06 11 MET B N 1
ATOM 1750 C CA . MET B 1 11 ? -3.805 11.891 16.828 1 86.06 11 MET B CA 1
ATOM 1751 C C . MET B 1 11 ? -2.736 11.008 16.188 1 86.06 11 MET B C 1
ATOM 1753 O O . MET B 1 11 ? -1.97 11.469 15.336 1 86.06 11 MET B O 1
ATOM 1757 N N . ARG B 1 12 ? -2.438 9.852 16.5 1 82.75 12 ARG B N 1
ATOM 1758 C CA . ARG B 1 12 ? -1.434 8.938 15.961 1 82.75 12 ARG B CA 1
ATOM 1759 C C . ARG B 1 12 ? -1.761 8.547 14.523 1 82.75 12 ARG B C 1
ATOM 1761 O O . ARG B 1 12 ? -1.122 9.023 13.578 1 82.75 12 ARG B O 1
ATOM 1768 N N . GLY B 1 13 ? -2.852 7.793 14.266 1 82.94 13 GLY B N 1
ATOM 1769 C CA . GLY B 1 13 ? -3.373 7.395 12.969 1 82.94 13 GLY B CA 1
ATOM 1770 C C . GLY B 1 13 ? -2.285 7.059 11.961 1 82.94 13 GLY B C 1
ATOM 1771 O O . GLY B 1 13 ? -1.261 6.477 12.328 1 82.94 13 GLY B O 1
ATOM 1772 N N . ARG B 1 14 ? -2.477 7.426 10.719 1 89.62 14 ARG B N 1
ATOM 1773 C CA . ARG B 1 14 ? -1.64 7.027 9.594 1 89.62 14 ARG B CA 1
ATOM 1774 C C . ARG B 1 14 ? -0.312 7.777 9.602 1 89.62 14 ARG B C 1
ATOM 1776 O O . ARG B 1 14 ? 0.629 7.395 8.906 1 89.62 14 ARG B O 1
ATOM 1783 N N . ALA B 1 15 ? -0.174 8.781 10.43 1 93.31 15 ALA B N 1
ATOM 1784 C CA . ALA B 1 15 ? 1.062 9.555 10.469 1 93.31 15 ALA B CA 1
ATOM 1785 C C . ALA B 1 15 ? 2.041 8.977 11.484 1 93.31 15 ALA B C 1
ATOM 1787 O O . ALA B 1 15 ? 3.223 9.336 11.492 1 93.31 15 ALA B O 1
ATOM 1788 N N . GLU B 1 16 ? 1.601 8.109 12.289 1 87.69 16 GLU B N 1
ATOM 1789 C CA . GLU B 1 16 ? 2.412 7.66 13.414 1 87.69 16 GLU B CA 1
ATOM 1790 C C . GLU B 1 16 ? 3.664 6.934 12.938 1 87.69 16 GLU B C 1
ATOM 1792 O O . GLU B 1 16 ? 4.723 7.035 13.555 1 87.69 16 GLU B O 1
ATOM 1797 N N . ILE B 1 17 ? 3.564 6.195 11.906 1 86.56 17 ILE B N 1
ATOM 1798 C CA . ILE B 1 17 ? 4.727 5.484 11.375 1 86.56 17 ILE B CA 1
ATOM 1799 C C . ILE B 1 17 ? 5.805 6.488 10.977 1 86.56 17 ILE B C 1
ATOM 1801 O O . ILE B 1 17 ? 6.996 6.246 11.18 1 86.56 17 ILE B O 1
ATOM 1805 N N . ILE B 1 18 ? 5.418 7.566 10.438 1 93.69 18 ILE B N 1
ATOM 1806 C CA . ILE B 1 18 ? 6.355 8.594 10 1 93.69 18 ILE B CA 1
ATOM 1807 C C . ILE B 1 18 ? 7.008 9.242 11.219 1 93.69 18 ILE B C 1
ATOM 1809 O O . ILE B 1 18 ? 8.227 9.438 11.25 1 93.69 18 ILE B O 1
ATOM 1813 N N . ARG B 1 19 ? 6.238 9.5 12.242 1 90.88 19 ARG B N 1
ATOM 1814 C CA . ARG B 1 19 ? 6.758 10.07 13.484 1 90.88 19 ARG B CA 1
ATOM 1815 C C . ARG B 1 19 ? 7.773 9.133 14.133 1 90.88 19 ARG B C 1
ATOM 1817 O O . ARG B 1 19 ? 8.812 9.586 14.633 1 90.88 19 ARG B O 1
ATOM 1824 N N . TYR B 1 20 ? 7.465 7.934 14.07 1 86.38 20 TYR B N 1
ATOM 1825 C CA . TYR B 1 20 ? 8.383 6.945 14.625 1 86.38 20 TYR B CA 1
ATOM 1826 C C . TYR B 1 20 ? 9.703 6.938 13.875 1 86.38 20 TYR B C 1
ATOM 1828 O O . TYR B 1 20 ? 10.773 6.848 14.477 1 86.38 20 TYR B O 1
ATOM 1836 N N . ILE B 1 21 ? 9.656 6.977 12.602 1 88.44 21 ILE B N 1
ATOM 1837 C CA . ILE B 1 21 ? 10.859 6.961 11.773 1 88.44 21 ILE B CA 1
ATOM 1838 C C . ILE B 1 21 ? 11.711 8.195 12.078 1 88.44 21 ILE B C 1
ATOM 1840 O O . ILE B 1 21 ? 12.93 8.086 12.242 1 88.44 21 ILE B O 1
ATOM 1844 N N . PHE B 1 22 ? 11.086 9.375 12.195 1 92 22 PHE B N 1
ATOM 1845 C CA . PHE B 1 22 ? 11.812 10.586 12.547 1 92 22 PHE B CA 1
ATOM 1846 C C . PHE B 1 22 ? 12.5 10.438 13.898 1 92 22 PHE B C 1
ATOM 1848 O O . PHE B 1 22 ? 13.656 10.828 14.062 1 92 22 PHE B O 1
ATOM 1855 N N . ALA B 1 23 ? 11.781 9.859 14.828 1 86.75 23 ALA B N 1
ATOM 1856 C CA . ALA B 1 23 ? 12.344 9.664 16.156 1 86.75 23 ALA B CA 1
ATOM 1857 C C . ALA B 1 23 ? 13.508 8.68 16.125 1 86.75 23 ALA B C 1
ATOM 1859 O O . ALA B 1 23 ? 14.57 8.953 16.703 1 86.75 23 ALA B O 1
ATOM 1860 N N . TYR B 1 24 ? 13.312 7.602 15.453 1 80.94 24 TYR B N 1
ATOM 1861 C CA . TYR B 1 24 ? 14.32 6.551 15.375 1 80.94 24 TYR B CA 1
ATOM 1862 C C . TYR B 1 24 ? 15.586 7.066 14.703 1 80.94 24 TYR B C 1
ATOM 1864 O O . TYR B 1 24 ? 16.703 6.727 15.117 1 80.94 24 TYR B O 1
ATOM 1872 N N . LEU B 1 25 ? 15.445 7.863 13.695 1 87.25 25 LEU B N 1
ATOM 1873 C CA . LEU B 1 25 ? 16.578 8.344 12.906 1 87.25 25 LEU B CA 1
ATOM 1874 C C . LEU B 1 25 ? 17.109 9.664 13.461 1 87.25 25 LEU B C 1
ATOM 1876 O O . LEU B 1 25 ? 18.062 10.227 12.93 1 87.25 25 LEU B O 1
ATOM 1880 N N . ASP B 1 26 ? 16.5 10.195 14.461 1 91.5 26 ASP B N 1
ATOM 1881 C CA . ASP B 1 26 ? 16.859 11.453 15.109 1 91.5 26 ASP B CA 1
ATOM 1882 C C . ASP B 1 26 ? 16.875 12.594 14.094 1 91.5 26 ASP B C 1
ATOM 1884 O O . ASP B 1 26 ? 17.844 13.359 14.031 1 91.5 26 ASP B O 1
ATOM 1888 N N . ILE B 1 27 ? 15.883 12.602 13.305 1 94.69 27 ILE B N 1
ATOM 1889 C CA . ILE B 1 27 ? 15.703 13.672 12.328 1 94.69 27 ILE B CA 1
ATOM 1890 C C . ILE B 1 27 ? 14.719 14.703 12.875 1 94.69 27 ILE B C 1
ATOM 1892 O O . ILE B 1 27 ? 13.641 14.352 13.359 1 94.69 27 ILE B O 1
ATOM 1896 N N . LYS B 1 28 ? 15.109 15.953 12.836 1 97.12 28 LYS B N 1
ATOM 1897 C CA . LYS B 1 28 ? 14.219 17.031 13.258 1 97.12 28 LYS B CA 1
ATOM 1898 C C . LYS B 1 28 ? 13.188 17.344 12.18 1 97.12 28 LYS B C 1
ATOM 1900 O O . LYS B 1 28 ? 13.5 17.312 10.984 1 97.12 28 LYS B O 1
ATOM 1905 N N . TYR B 1 29 ? 11.977 17.641 12.641 1 98 29 TYR B N 1
ATOM 1906 C CA . TYR B 1 29 ? 10.898 18.016 11.734 1 98 29 TYR B CA 1
ATOM 1907 C C . TYR B 1 29 ? 9.844 18.859 12.453 1 98 29 TYR B C 1
ATOM 1909 O O . TYR B 1 29 ? 9.797 18.875 13.688 1 98 29 TYR B O 1
ATOM 1917 N N . GLU B 1 30 ? 9.117 19.547 11.742 1 98.38 30 GLU B N 1
ATOM 1918 C CA . GLU B 1 30 ? 7.949 20.234 12.281 1 98.38 30 GLU B CA 1
ATOM 1919 C C . GLU B 1 30 ? 6.727 19.312 12.289 1 98.38 30 GLU B C 1
ATOM 1921 O O . GLU B 1 30 ? 6.301 18.844 11.234 1 98.38 30 GLU B O 1
ATOM 1926 N N . ASP B 1 31 ? 6.164 19.109 13.391 1 98 31 ASP B N 1
ATOM 1927 C CA . ASP B 1 31 ? 4.938 18.328 13.531 1 98 31 ASP B CA 1
ATOM 1928 C C . ASP B 1 31 ? 3.707 19.234 13.508 1 98 31 ASP B C 1
ATOM 1930 O O . ASP B 1 31 ? 3.229 19.656 14.562 1 98 31 ASP B O 1
ATOM 1934 N N . HIS B 1 32 ? 3.199 19.453 12.375 1 98 32 HIS B N 1
ATOM 1935 C CA . HIS B 1 32 ? 2.045 20.344 12.219 1 98 32 HIS B CA 1
ATOM 1936 C C . HIS B 1 32 ? 0.74 19.578 12.414 1 98 32 HIS B C 1
ATOM 1938 O O . HIS B 1 32 ? 0.339 18.797 11.547 1 98 32 HIS B O 1
ATOM 1944 N N . ARG B 1 33 ? 0.081 19.812 13.469 1 97.06 33 ARG B N 1
ATOM 1945 C CA . ARG B 1 33 ? -1.143 19.109 13.82 1 97.06 33 ARG B CA 1
ATOM 1946 C C . ARG B 1 33 ? -2.375 19.969 13.555 1 97.06 33 ARG B C 1
ATOM 1948 O O . ARG B 1 33 ? -2.467 21.094 14.039 1 97.06 33 ARG B O 1
ATOM 1955 N N . ILE B 1 34 ? -3.246 19.359 12.797 1 95.81 34 ILE B N 1
ATOM 1956 C CA . ILE B 1 34 ? -4.465 20.078 12.422 1 95.81 34 ILE B CA 1
ATOM 1957 C C . ILE B 1 34 ? -5.621 19.609 13.305 1 95.81 34 ILE B C 1
ATOM 1959 O O . ILE B 1 34 ? -5.754 18.406 13.586 1 95.81 34 ILE B O 1
ATOM 1963 N N . GLU B 1 35 ? -6.438 20.625 13.703 1 94.44 35 GLU B N 1
ATOM 1964 C CA . GLU B 1 35 ? -7.672 20.297 14.406 1 94.44 35 GLU B CA 1
ATOM 1965 C C . GLU B 1 35 ? -8.805 19.984 13.43 1 94.44 35 GLU B C 1
ATOM 1967 O O . GLU B 1 35 ? -8.852 20.547 12.336 1 94.44 35 GLU B O 1
ATOM 1972 N N . GLN B 1 36 ? -9.695 19.141 13.859 1 89.19 36 GLN B N 1
ATOM 1973 C CA . GLN B 1 36 ? -10.82 18.719 13.023 1 89.19 36 GLN B CA 1
ATOM 1974 C C . GLN B 1 36 ? -11.594 19.922 12.492 1 89.19 36 GLN B C 1
ATOM 1976 O O . GLN B 1 36 ? -12.094 19.891 11.359 1 89.19 36 GLN B O 1
ATOM 1981 N N . ALA B 1 37 ? -11.727 20.938 13.297 1 92.5 37 ALA B N 1
ATOM 1982 C CA . ALA B 1 37 ? -12.484 22.125 12.93 1 92.5 37 ALA B CA 1
ATOM 1983 C C . ALA B 1 37 ? -11.867 22.828 11.719 1 92.5 37 ALA B C 1
ATOM 1985 O O . ALA B 1 37 ? -12.555 23.516 10.961 1 92.5 37 ALA B O 1
ATOM 1986 N N . ASP B 1 38 ? -10.586 22.625 11.461 1 94.25 38 ASP B N 1
ATOM 1987 C CA . ASP B 1 38 ? -9.859 23.297 10.383 1 94.25 38 ASP B CA 1
ATOM 1988 C C . ASP B 1 38 ? -9.766 22.422 9.148 1 94.25 38 ASP B C 1
ATOM 1990 O O . ASP B 1 38 ? -9.289 22.859 8.094 1 94.25 38 ASP B O 1
ATOM 1994 N N . TRP B 1 39 ? -10.258 21.25 9.203 1 93.06 39 TRP B N 1
ATOM 1995 C CA . TRP B 1 39 ? -10.023 20.234 8.172 1 93.06 39 TRP B CA 1
ATOM 1996 C C . TRP B 1 39 ? -10.672 20.641 6.859 1 93.06 39 TRP B C 1
ATOM 1998 O O . TRP B 1 39 ? -10.055 20.531 5.793 1 93.06 39 TRP B O 1
ATOM 2008 N N . SER B 1 40 ? -11.891 21.125 6.953 1 92.69 40 SER B N 1
ATOM 2009 C CA . SER B 1 40 ? -12.617 21.453 5.738 1 92.69 40 SER B CA 1
ATOM 2010 C C . SER B 1 40 ? -11.852 22.484 4.902 1 92.69 40 SER B C 1
ATOM 2012 O O . SER B 1 40 ? -11.859 22.406 3.67 1 92.69 40 SER B O 1
ATOM 2014 N N . GLU B 1 41 ? -11.164 23.391 5.488 1 93.56 41 GLU B N 1
ATOM 2015 C CA . GLU B 1 41 ? -10.398 24.422 4.789 1 93.56 41 GLU B CA 1
ATOM 2016 C C . GLU B 1 41 ? -9.086 23.859 4.254 1 93.56 41 GLU B C 1
ATOM 2018 O O . GLU B 1 41 ? -8.68 24.188 3.135 1 93.56 41 GLU B O 1
ATOM 2023 N N . VAL B 1 42 ? -8.477 23.047 4.98 1 94.62 42 VAL B N 1
ATOM 2024 C CA . VAL B 1 42 ? -7.152 22.531 4.66 1 94.62 42 VAL B CA 1
ATOM 2025 C C . VAL B 1 42 ? -7.258 21.453 3.586 1 94.62 42 VAL B C 1
ATOM 2027 O O . VAL B 1 42 ? -6.406 21.359 2.701 1 94.62 42 VAL B O 1
ATOM 2030 N N . LYS B 1 43 ? -8.305 20.672 3.633 1 94.25 43 LYS B N 1
ATOM 2031 C CA . LYS B 1 43 ? -8.5 19.5 2.787 1 94.25 43 LYS B CA 1
ATOM 2032 C C . LYS B 1 43 ? -8.375 19.859 1.31 1 94.25 43 LYS B C 1
ATOM 2034 O O . LYS B 1 43 ? -7.711 19.156 0.548 1 94.25 43 LYS B O 1
ATOM 2039 N N . SER B 1 44 ? -8.938 20.969 0.916 1 91.31 44 SER B N 1
ATOM 2040 C CA . SER B 1 44 ? -9.016 21.344 -0.491 1 91.31 44 SER B CA 1
ATOM 2041 C C . SER B 1 44 ? -7.652 21.766 -1.029 1 91.31 44 SER B C 1
ATOM 2043 O O . SER B 1 44 ? -7.453 21.828 -2.244 1 91.31 44 SER B O 1
ATOM 2045 N N . THR B 1 45 ? -6.668 22.016 -0.18 1 91.75 45 THR B N 1
ATOM 2046 C CA . THR B 1 45 ? -5.355 22.484 -0.604 1 91.75 45 THR B CA 1
ATOM 2047 C C . THR B 1 45 ? -4.383 21.312 -0.763 1 91.75 45 THR B C 1
ATOM 2049 O O . THR B 1 45 ? -3.262 21.5 -1.241 1 91.75 45 THR B O 1
ATOM 2052 N N . LEU B 1 46 ? -4.816 20.188 -0.397 1 94.38 46 LEU B N 1
ATOM 2053 C CA . LEU B 1 46 ? -3.914 19.031 -0.325 1 94.38 46 LEU B CA 1
ATOM 2054 C C . LEU B 1 46 ? -4.152 18.078 -1.489 1 94.38 46 LEU B C 1
ATOM 2056 O O . LEU B 1 46 ? -5.285 17.938 -1.949 1 94.38 46 LEU B O 1
ATOM 2060 N N . PRO B 1 47 ? -3.01 17.422 -1.819 1 92.19 47 PRO B N 1
ATOM 2061 C CA . PRO B 1 47 ? -3.201 16.391 -2.84 1 92.19 47 PRO B CA 1
ATOM 2062 C C . PRO B 1 47 ? -4.195 15.312 -2.408 1 92.19 47 PRO B C 1
ATOM 2064 O O . PRO B 1 47 ? -4.07 14.75 -1.317 1 92.19 47 PRO B O 1
ATOM 2067 N N . PHE B 1 48 ? -5.273 15.102 -3.264 1 94.06 48 PHE B N 1
ATOM 2068 C CA . PHE B 1 48 ? -6.281 14.062 -3.096 1 94.06 48 PHE B CA 1
ATOM 2069 C C . PHE B 1 48 ? -7.086 14.289 -1.82 1 94.06 48 PHE B C 1
ATOM 2071 O O . PHE B 1 48 ? -7.832 13.414 -1.387 1 94.06 48 PHE B O 1
ATOM 2078 N N . GLY B 1 49 ? -6.812 15.438 -1.126 1 93.88 49 GLY B N 1
ATOM 2079 C CA . GLY B 1 49 ? -7.582 15.805 0.05 1 93.88 49 GLY B CA 1
ATOM 2080 C C . GLY B 1 49 ? -7.352 14.883 1.23 1 93.88 49 GLY B C 1
ATOM 2081 O O . GLY B 1 49 ? -8.273 14.609 1.998 1 93.88 49 GLY B O 1
ATOM 2082 N N . LYS B 1 50 ? -6.168 14.352 1.326 1 94.62 50 LYS B N 1
ATOM 2083 C CA . LYS B 1 50 ? -5.855 13.391 2.385 1 94.62 50 LYS B CA 1
ATOM 2084 C C . LYS B 1 50 ? -4.574 13.781 3.117 1 94.62 50 LYS B C 1
ATOM 2086 O O . LYS B 1 50 ? -3.729 14.484 2.566 1 94.62 50 LYS B O 1
ATOM 2091 N N . ILE B 1 51 ? -4.469 13.398 4.328 1 95.62 51 ILE B N 1
ATOM 2092 C CA . ILE B 1 51 ? -3.248 13.484 5.125 1 95.62 51 ILE B CA 1
ATOM 2093 C C . ILE B 1 51 ? -2.914 12.117 5.707 1 95.62 51 ILE B C 1
ATOM 2095 O O . ILE B 1 51 ? -3.795 11.266 5.855 1 95.62 51 ILE B O 1
ATOM 2099 N N . PRO B 1 52 ? -1.642 11.852 5.926 1 97.38 52 PRO B N 1
ATOM 2100 C CA . PRO B 1 52 ? -0.536 12.781 6.184 1 97.38 52 PRO B CA 1
ATOM 2101 C C . PRO B 1 52 ? 0.094 13.312 4.898 1 97.38 52 PRO B C 1
ATOM 2103 O O . PRO B 1 52 ? 0.028 12.656 3.855 1 97.38 52 PRO B O 1
ATOM 2106 N N . ILE B 1 53 ? 0.646 14.547 5.07 1 98.19 53 ILE B N 1
ATOM 2107 C CA . ILE B 1 53 ? 1.51 15.18 4.082 1 98.19 53 ILE B CA 1
ATOM 2108 C C . ILE B 1 53 ? 2.871 15.484 4.703 1 98.19 53 ILE B C 1
ATOM 2110 O O . ILE B 1 53 ? 2.947 16.031 5.809 1 98.19 53 ILE B O 1
ATOM 2114 N N . LEU B 1 54 ? 3.918 15.047 4.035 1 98.5 54 LEU B N 1
ATOM 2115 C CA . LEU B 1 54 ? 5.262 15.477 4.406 1 98.5 54 LEU B CA 1
ATOM 2116 C C . LEU B 1 54 ? 5.797 16.5 3.41 1 98.5 54 LEU B C 1
ATOM 2118 O O . LEU B 1 54 ? 5.969 16.203 2.229 1 98.5 54 LEU B O 1
ATOM 2122 N N . GLU B 1 55 ? 5.965 17.672 3.865 1 97.81 55 GLU B N 1
ATOM 2123 C CA . GLU B 1 55 ? 6.621 18.703 3.062 1 97.81 55 GLU B CA 1
ATOM 2124 C C . GLU B 1 55 ? 8.141 18.625 3.199 1 97.81 55 GLU B C 1
ATOM 2126 O O . GLU B 1 55 ? 8.672 18.656 4.312 1 97.81 55 GLU B O 1
ATOM 2131 N N . VAL B 1 56 ? 8.836 18.422 2.104 1 97.19 56 VAL B N 1
ATOM 2132 C CA . VAL B 1 56 ? 10.297 18.391 2.051 1 97.19 56 VAL B CA 1
ATOM 2133 C C . VAL B 1 56 ? 10.805 19.578 1.236 1 97.19 56 VAL B C 1
ATOM 2135 O O . VAL B 1 56 ? 10.688 19.594 0.008 1 97.19 56 VAL B O 1
ATOM 2138 N N . ASP B 1 57 ? 11.336 20.594 1.913 1 96.31 57 ASP B N 1
ATOM 2139 C CA . ASP B 1 57 ? 11.812 21.812 1.271 1 96.31 57 ASP B CA 1
ATOM 2140 C C . ASP B 1 57 ? 10.742 22.406 0.359 1 96.31 57 ASP B C 1
ATOM 2142 O O . ASP B 1 57 ? 11.031 22.781 -0.778 1 96.31 57 ASP B O 1
ATOM 2146 N N . GLY B 1 58 ? 9.562 22.312 0.792 1 93.31 58 GLY B N 1
ATOM 2147 C CA . GLY B 1 58 ? 8.469 22.953 0.08 1 93.31 58 GLY B CA 1
ATOM 2148 C C . GLY B 1 58 ? 7.719 22.016 -0.841 1 93.31 58 GLY B C 1
ATOM 2149 O O . GLY B 1 58 ? 6.652 22.359 -1.357 1 93.31 58 GLY B O 1
ATOM 2150 N N . LEU B 1 59 ? 8.219 20.812 -1.085 1 93.25 59 LEU B N 1
ATOM 2151 C CA . LEU B 1 59 ? 7.555 19.828 -1.934 1 93.25 59 LEU B CA 1
ATOM 2152 C C . LEU B 1 59 ? 6.703 18.875 -1.101 1 93.25 59 LEU B C 1
ATOM 2154 O O . LEU B 1 59 ? 7.191 18.281 -0.135 1 93.25 59 LEU B O 1
ATOM 2158 N N . ASN B 1 60 ? 5.434 18.734 -1.459 1 95.5 60 ASN B N 1
ATOM 2159 C CA . ASN B 1 60 ? 4.516 17.875 -0.72 1 95.5 60 ASN B CA 1
ATOM 2160 C C . ASN B 1 60 ? 4.629 16.422 -1.165 1 95.5 60 ASN B C 1
ATOM 2162 O O . ASN B 1 60 ? 4.496 16.125 -2.354 1 95.5 60 ASN B O 1
ATOM 2166 N N . LEU B 1 61 ? 4.859 15.602 -0.201 1 96.62 61 LEU B N 1
ATOM 2167 C CA . LEU B 1 61 ? 4.777 14.148 -0.369 1 96.62 61 LEU B CA 1
ATOM 2168 C C . LEU B 1 61 ? 3.564 13.586 0.366 1 96.62 61 LEU B C 1
ATOM 2170 O O . LEU B 1 61 ? 3.289 13.969 1.505 1 96.62 61 LEU B O 1
ATOM 2174 N N . HIS B 1 62 ? 2.803 12.695 -0.394 1 97.19 62 HIS B N 1
ATOM 2175 C CA . HIS B 1 62 ? 1.604 12.125 0.213 1 97.19 62 HIS B CA 1
ATOM 2176 C C . HIS B 1 62 ? 1.68 10.609 0.262 1 97.19 62 HIS B C 1
ATOM 2178 O O . HIS B 1 62 ? 2.605 10.008 -0.29 1 97.19 62 HIS B O 1
ATOM 2184 N N . GLN B 1 63 ? 0.709 10.008 1.009 1 96.12 63 GLN B N 1
ATOM 2185 C CA . GLN B 1 63 ? 0.635 8.578 1.284 1 96.12 63 GLN B CA 1
ATOM 2186 C C . GLN B 1 63 ? 1.651 8.164 2.346 1 96.12 63 GLN B C 1
ATOM 2188 O O . GLN B 1 63 ? 2.859 8.242 2.119 1 96.12 63 GLN B O 1
ATOM 2193 N N . SER B 1 64 ? 1.17 7.633 3.441 1 95.44 64 SER B N 1
ATOM 2194 C CA . SER B 1 64 ? 1.961 7.34 4.633 1 95.44 64 SER B CA 1
ATOM 2195 C C . SER B 1 64 ? 3.072 6.34 4.324 1 95.44 64 SER B C 1
ATOM 2197 O O . SER B 1 64 ? 4.23 6.566 4.68 1 95.44 64 SER B O 1
ATOM 2199 N N . LEU B 1 65 ? 2.713 5.328 3.551 1 94.06 65 LEU B N 1
ATOM 2200 C CA . LEU B 1 65 ? 3.693 4.266 3.352 1 94.06 65 LEU B CA 1
ATOM 2201 C C . LEU B 1 65 ? 4.723 4.668 2.299 1 94.06 65 LEU B C 1
ATOM 2203 O O . LEU B 1 65 ? 5.891 4.281 2.389 1 94.06 65 LEU B O 1
ATOM 2207 N N . ALA B 1 66 ? 4.309 5.469 1.34 1 94.56 66 ALA B N 1
ATOM 2208 C CA . ALA B 1 66 ? 5.277 6.023 0.399 1 94.56 66 ALA B CA 1
ATOM 2209 C C . ALA B 1 66 ? 6.277 6.93 1.112 1 94.56 66 ALA B C 1
ATOM 2211 O O . ALA B 1 66 ? 7.484 6.836 0.882 1 94.56 66 ALA B O 1
ATOM 2212 N N . ILE B 1 67 ? 5.801 7.742 2.018 1 96.88 67 ILE B N 1
ATOM 2213 C CA . ILE B 1 67 ? 6.633 8.648 2.805 1 96.88 67 ILE B CA 1
ATOM 2214 C C . ILE B 1 67 ? 7.586 7.84 3.686 1 96.88 67 ILE B C 1
ATOM 2216 O O . ILE B 1 67 ? 8.773 8.148 3.771 1 96.88 67 ILE B O 1
ATOM 2220 N N . ALA B 1 68 ? 7.027 6.805 4.285 1 93.81 68 ALA B N 1
ATOM 2221 C CA . ALA B 1 68 ? 7.844 5.953 5.148 1 93.81 68 ALA B CA 1
ATOM 2222 C C . ALA B 1 68 ? 8.992 5.316 4.367 1 93.81 68 ALA B C 1
ATOM 2224 O O . ALA B 1 68 ? 10.133 5.305 4.828 1 93.81 68 ALA B O 1
ATOM 2225 N N . ARG B 1 69 ? 8.68 4.828 3.213 1 92.69 69 ARG B N 1
ATOM 2226 C CA . ARG B 1 69 ? 9.703 4.207 2.379 1 92.69 69 ARG B CA 1
ATOM 2227 C C . ARG B 1 69 ? 10.75 5.23 1.937 1 92.69 69 ARG B C 1
ATOM 2229 O O . ARG B 1 69 ? 11.938 4.922 1.873 1 92.69 69 ARG B O 1
ATOM 2236 N N . TYR B 1 70 ? 10.305 6.426 1.651 1 94.56 70 TYR B N 1
ATOM 2237 C CA . TYR B 1 70 ? 11.203 7.516 1.279 1 94.56 70 TYR B CA 1
ATOM 2238 C C . TYR B 1 70 ? 12.188 7.82 2.404 1 94.56 70 TYR B C 1
ATOM 2240 O O . TYR B 1 70 ? 13.391 7.926 2.17 1 94.56 70 TYR B O 1
ATOM 2248 N N . LEU B 1 71 ? 11.734 7.836 3.588 1 93.94 71 LEU B N 1
ATOM 2249 C CA . LEU B 1 71 ? 12.547 8.242 4.734 1 93.94 71 LEU B CA 1
ATOM 2250 C C . LEU B 1 71 ? 13.492 7.117 5.156 1 93.94 71 LEU B C 1
ATOM 2252 O O . LEU B 1 71 ? 14.547 7.375 5.73 1 93.94 71 LEU B O 1
ATOM 2256 N N . THR B 1 72 ? 13.133 5.863 4.785 1 90.5 72 THR B N 1
ATOM 2257 C CA . THR B 1 72 ? 13.898 4.742 5.324 1 90.5 72 THR B CA 1
ATOM 2258 C C . THR B 1 72 ? 14.797 4.133 4.25 1 90.5 72 THR B C 1
ATOM 2260 O O . THR B 1 72 ? 15.578 3.221 4.527 1 90.5 72 THR B O 1
ATOM 2263 N N . LYS B 1 73 ? 14.68 4.512 3.047 1 86.56 73 LYS B N 1
ATOM 2264 C CA . LYS B 1 73 ? 15.297 3.887 1.883 1 86.56 73 LYS B CA 1
ATOM 2265 C C . LYS B 1 73 ? 16.781 3.617 2.127 1 86.56 73 LYS B C 1
ATOM 2267 O O . LYS B 1 73 ? 17.297 2.568 1.739 1 86.56 73 LYS B O 1
ATOM 2272 N N . ASN B 1 74 ? 17.531 4.379 2.754 1 82.81 74 ASN B N 1
ATOM 2273 C CA . ASN B 1 74 ? 18.969 4.215 2.938 1 82.81 74 ASN B CA 1
ATOM 2274 C C . ASN B 1 74 ? 19.328 3.967 4.398 1 82.81 74 ASN B C 1
ATOM 2276 O O . ASN B 1 74 ? 20.422 4.297 4.84 1 82.81 74 ASN B O 1
ATOM 2280 N N . THR B 1 75 ? 18.406 3.369 4.996 1 82.62 75 THR B N 1
ATOM 2281 C CA . THR B 1 75 ? 18.656 3.068 6.402 1 82.62 75 THR B CA 1
ATOM 2282 C C . THR B 1 75 ? 18.516 1.569 6.668 1 82.62 75 THR B C 1
ATOM 2284 O O . THR B 1 75 ? 18.062 0.82 5.805 1 82.62 75 THR B O 1
ATOM 2287 N N . ASP B 1 76 ? 18.906 1.186 7.805 1 74.25 76 ASP B N 1
ATOM 2288 C CA . ASP B 1 76 ? 18.828 -0.216 8.203 1 74.25 76 ASP B CA 1
ATOM 2289 C C . ASP B 1 76 ? 17.375 -0.634 8.43 1 74.25 76 ASP B C 1
ATOM 2291 O O . ASP B 1 76 ? 17.062 -1.827 8.484 1 74.25 76 ASP B O 1
ATOM 2295 N N . LEU B 1 77 ? 16.547 0.302 8.508 1 75.31 77 LEU B N 1
ATOM 2296 C CA . LEU B 1 77 ? 15.133 0.011 8.734 1 75.31 77 LEU B CA 1
ATOM 2297 C C . LEU B 1 77 ? 14.508 -0.655 7.516 1 75.31 77 LEU B C 1
ATOM 2299 O O . LEU B 1 77 ? 13.539 -1.404 7.641 1 75.31 77 LEU B O 1
ATOM 2303 N N . ALA B 1 78 ? 14.945 -0.413 6.348 1 77 78 ALA B N 1
ATOM 2304 C CA . ALA B 1 78 ? 14.367 -0.938 5.113 1 77 78 ALA B CA 1
ATOM 2305 C C . ALA B 1 78 ? 14.922 -2.322 4.793 1 77 78 ALA B C 1
ATOM 2307 O O . ALA B 1 78 ? 14.328 -3.066 4.004 1 77 78 ALA B O 1
ATOM 2308 N N . GLY B 1 79 ? 15.898 -2.789 5.434 1 77.12 79 GLY B N 1
ATOM 2309 C CA . GLY B 1 79 ? 16.594 -4.008 5.055 1 77.12 79 GLY B CA 1
ATOM 2310 C C . GLY B 1 79 ? 17.922 -3.746 4.379 1 77.12 79 GLY B C 1
ATOM 2311 O O . GLY B 1 79 ? 18.109 -2.709 3.738 1 77.12 79 GLY B O 1
ATOM 2312 N N . LYS B 1 80 ? 18.766 -4.688 4.398 1 80.62 80 LYS B N 1
ATOM 2313 C CA . LYS B 1 80 ? 20.125 -4.5 3.918 1 80.62 80 LYS B CA 1
ATOM 2314 C C . LYS B 1 80 ? 20.25 -4.848 2.438 1 80.62 80 LYS B C 1
ATOM 2316 O O . LYS B 1 80 ? 21.109 -4.324 1.735 1 80.62 80 LYS B O 1
ATOM 2321 N N . THR B 1 81 ? 19.406 -5.754 2.098 1 86.25 81 THR B N 1
ATOM 2322 C CA . THR B 1 81 ? 19.422 -6.156 0.696 1 86.25 81 THR B CA 1
ATOM 2323 C C . THR B 1 81 ? 18.078 -5.816 0.035 1 86.25 81 THR B C 1
ATOM 2325 O O . THR B 1 81 ? 17.094 -5.535 0.721 1 86.25 81 THR B O 1
ATOM 2328 N N . GLU B 1 82 ? 18.109 -5.832 -1.237 1 87.88 82 GLU B N 1
ATOM 2329 C CA . GLU B 1 82 ? 16.875 -5.566 -1.977 1 87.88 82 GLU B CA 1
ATOM 2330 C C . GLU B 1 82 ? 15.797 -6.59 -1.636 1 87.88 82 GLU B C 1
ATOM 2332 O O . GLU B 1 82 ? 14.617 -6.242 -1.544 1 87.88 82 GLU B O 1
ATOM 2337 N N . LEU B 1 83 ? 16.203 -7.805 -1.486 1 89.25 83 LEU B N 1
ATOM 2338 C CA . LEU B 1 83 ? 15.266 -8.867 -1.137 1 89.25 83 LEU B CA 1
ATOM 2339 C C . LEU B 1 83 ? 14.688 -8.641 0.255 1 89.25 83 LEU B C 1
ATOM 2341 O O . LEU B 1 83 ? 13.477 -8.773 0.456 1 89.25 83 LEU B O 1
ATOM 2345 N N . GLU B 1 84 ? 15.508 -8.227 1.196 1 84.94 84 GLU B N 1
ATOM 2346 C CA . GLU B 1 84 ? 15.047 -7.938 2.551 1 84.94 84 GLU B CA 1
ATOM 2347 C C . GLU B 1 84 ? 14.109 -6.734 2.57 1 84.94 84 GLU B C 1
ATOM 2349 O O . GLU B 1 84 ? 13.133 -6.715 3.326 1 84.94 84 GLU B O 1
ATOM 2354 N N . GLN B 1 85 ? 14.414 -5.809 1.773 1 87.94 85 GLN B N 1
ATOM 2355 C CA . GLN B 1 85 ? 13.547 -4.641 1.664 1 87.94 85 GLN B CA 1
ATOM 2356 C C . GLN B 1 85 ? 12.172 -5.027 1.128 1 87.94 85 GLN B C 1
ATOM 2358 O O . GLN B 1 85 ? 11.148 -4.539 1.612 1 87.94 85 GLN B O 1
ATOM 2363 N N . CYS B 1 86 ? 12.172 -5.879 0.188 1 91.88 86 CYS B N 1
ATOM 2364 C CA . CYS B 1 86 ? 10.914 -6.363 -0.362 1 91.88 86 CYS B CA 1
ATOM 2365 C C . CYS B 1 86 ? 10.109 -7.109 0.695 1 91.88 86 CYS B C 1
ATOM 2367 O O . CYS B 1 86 ? 8.898 -6.918 0.808 1 91.88 86 CYS B O 1
ATOM 2369 N N . GLN B 1 87 ? 10.797 -7.918 1.468 1 89.44 87 GLN B N 1
ATOM 2370 C CA . GLN B 1 87 ? 10.141 -8.664 2.531 1 89.44 87 GLN B CA 1
ATOM 2371 C C . GLN B 1 87 ? 9.57 -7.73 3.592 1 89.44 87 GLN B C 1
ATOM 2373 O O . GLN B 1 87 ? 8.445 -7.918 4.059 1 89.44 87 GLN B O 1
ATOM 2378 N N . ALA B 1 88 ? 10.32 -6.715 3.906 1 85.88 88 ALA B N 1
ATOM 2379 C CA . ALA B 1 88 ? 9.844 -5.723 4.867 1 85.88 88 ALA B CA 1
ATOM 2380 C C . ALA B 1 88 ? 8.617 -4.98 4.336 1 85.88 88 ALA B C 1
ATOM 2382 O O . ALA B 1 88 ? 7.629 -4.816 5.047 1 85.88 88 ALA B O 1
ATOM 2383 N N . ASP B 1 89 ? 8.688 -4.617 3.07 1 90.12 89 ASP B N 1
ATOM 2384 C CA . ASP B 1 89 ? 7.559 -3.936 2.438 1 90.12 89 ASP B CA 1
ATOM 2385 C C . ASP B 1 89 ? 6.316 -4.82 2.434 1 90.12 89 ASP B C 1
ATOM 2387 O O . ASP B 1 89 ? 5.203 -4.34 2.658 1 90.12 89 ASP B O 1
ATOM 2391 N N . ALA B 1 90 ? 6.52 -6.051 2.229 1 93 90 ALA B N 1
ATOM 2392 C CA . ALA B 1 90 ? 5.402 -6.988 2.141 1 93 90 ALA B CA 1
ATOM 2393 C C . ALA B 1 90 ? 4.699 -7.133 3.488 1 93 90 ALA B C 1
ATOM 2395 O O . ALA B 1 90 ? 3.473 -7.219 3.549 1 93 90 ALA B O 1
ATOM 2396 N N . ILE B 1 91 ? 5.461 -7.168 4.504 1 88.19 91 ILE B N 1
ATOM 2397 C CA . ILE B 1 91 ? 4.879 -7.258 5.84 1 88.19 91 ILE B CA 1
ATOM 2398 C C . ILE B 1 91 ? 4.09 -5.988 6.145 1 88.19 91 ILE B C 1
ATOM 2400 O O . ILE B 1 91 ? 2.957 -6.055 6.625 1 88.19 91 ILE B O 1
ATOM 2404 N N . VAL B 1 92 ? 4.656 -4.855 5.797 1 87.31 92 VAL B N 1
ATOM 2405 C CA . VAL B 1 92 ? 3.992 -3.576 6.023 1 87.31 92 VAL B CA 1
ATOM 2406 C C . VAL B 1 92 ? 2.695 -3.518 5.219 1 87.31 92 VAL B C 1
ATOM 2408 O O . VAL B 1 92 ? 1.654 -3.107 5.738 1 87.31 92 VAL B O 1
ATOM 2411 N N . ASP B 1 93 ? 2.816 -3.957 3.973 1 91.5 93 ASP B N 1
ATOM 2412 C CA . ASP B 1 93 ? 1.62 -3.973 3.137 1 91.5 93 ASP B CA 1
ATOM 2413 C C . ASP B 1 93 ? 0.567 -4.922 3.703 1 91.5 93 ASP B C 1
ATOM 2415 O O . ASP B 1 93 ? -0.632 -4.648 3.621 1 91.5 93 ASP B O 1
ATOM 2419 N N . THR B 1 94 ? 0.983 -6.027 4.27 1 91.31 94 THR B N 1
ATOM 2420 C CA . THR B 1 94 ? 0.068 -6.988 4.879 1 91.31 94 THR B CA 1
ATOM 2421 C C . THR B 1 94 ? -0.654 -6.371 6.07 1 91.31 94 THR B C 1
ATOM 2423 O O . THR B 1 94 ? -1.873 -6.5 6.199 1 91.31 94 THR B O 1
ATOM 2426 N N . LEU B 1 95 ? 0.081 -5.723 6.828 1 86.5 95 LEU B N 1
ATOM 2427 C CA . LEU B 1 95 ? -0.515 -5.051 7.977 1 86.5 95 LEU B CA 1
ATOM 2428 C C . LEU B 1 95 ? -1.442 -3.926 7.531 1 86.5 95 LEU B C 1
ATOM 2430 O O . LEU B 1 95 ? -2.514 -3.732 8.109 1 86.5 95 LEU B O 1
ATOM 2434 N N . ASP B 1 96 ? -1.009 -3.229 6.527 1 89.25 96 ASP B N 1
ATOM 2435 C CA . ASP B 1 96 ? -1.828 -2.143 6 1 89.25 96 ASP B CA 1
ATOM 2436 C C . ASP B 1 96 ? -3.154 -2.67 5.453 1 89.25 96 ASP B C 1
ATOM 2438 O O . ASP B 1 96 ? -4.191 -2.02 5.598 1 89.25 96 ASP B O 1
ATOM 2442 N N . ASP B 1 97 ? -3.084 -3.791 4.805 1 89.81 97 ASP B N 1
ATOM 2443 C CA . ASP B 1 97 ? -4.305 -4.426 4.32 1 89.81 97 ASP B CA 1
ATOM 2444 C C . ASP B 1 97 ? -5.301 -4.633 5.457 1 89.81 97 ASP B C 1
ATOM 2446 O O . ASP B 1 97 ? -6.504 -4.406 5.289 1 89.81 97 ASP B O 1
ATOM 2450 N N . PHE B 1 98 ? -4.82 -5.035 6.547 1 87.38 98 PHE B N 1
ATOM 2451 C CA . PHE B 1 98 ? -5.672 -5.281 7.703 1 87.38 98 PHE B CA 1
ATOM 2452 C C . PHE B 1 98 ? -6.195 -3.969 8.281 1 87.38 98 PHE B C 1
ATOM 2454 O O . PHE B 1 98 ? -7.395 -3.826 8.523 1 87.38 98 PHE B O 1
ATOM 2461 N N . MET B 1 99 ? -5.312 -3.039 8.414 1 82.94 99 MET B N 1
ATOM 2462 C CA . MET B 1 99 ? -5.664 -1.756 9.016 1 82.94 99 MET B CA 1
ATOM 2463 C C . MET B 1 99 ? -6.676 -1.008 8.156 1 82.94 99 MET B C 1
ATOM 2465 O O . MET B 1 99 ? -7.539 -0.297 8.68 1 82.94 99 MET B O 1
ATOM 2469 N N . SER B 1 100 ? -6.586 -1.166 6.906 1 85.56 100 SER B N 1
ATOM 2470 C CA . SER B 1 100 ? -7.449 -0.447 5.973 1 85.56 100 SER B CA 1
ATOM 2471 C C . SER B 1 100 ? -8.891 -0.924 6.078 1 85.56 100 SER B C 1
ATOM 2473 O O . SER B 1 100 ? -9.805 -0.26 5.586 1 85.56 100 SER B O 1
ATOM 2475 N N . ARG B 1 101 ? -9.141 -2.008 6.734 1 86.88 101 ARG B N 1
ATOM 2476 C CA . ARG B 1 101 ? -10.484 -2.551 6.867 1 86.88 101 ARG B CA 1
ATOM 2477 C C . ARG B 1 101 ? -11.227 -1.894 8.023 1 86.88 101 ARG B C 1
ATOM 2479 O O . ARG B 1 101 ? -12.445 -2.045 8.156 1 86.88 101 ARG B O 1
ATOM 2486 N N . PHE B 1 102 ? -10.523 -1.207 8.844 1 82.62 102 PHE B N 1
ATOM 2487 C CA . PHE B 1 102 ? -11.18 -0.542 9.961 1 82.62 102 PHE B CA 1
ATOM 2488 C C . PHE B 1 102 ? -12.031 0.626 9.477 1 82.62 102 PHE B C 1
ATOM 2490 O O . PHE B 1 102 ? -11.656 1.321 8.531 1 82.62 102 PHE B O 1
ATOM 2497 N N . PRO B 1 103 ? -13.156 0.863 10.148 1 86.38 103 PRO B N 1
ATOM 2498 C CA . PRO B 1 103 ? -14.117 1.886 9.711 1 86.38 103 PRO B CA 1
ATOM 2499 C C . PRO B 1 103 ? -13.734 3.287 10.188 1 86.38 103 PRO B C 1
ATOM 2501 O O . PRO B 1 103 ? -14.516 3.938 10.883 1 86.38 103 PRO B O 1
ATOM 2504 N N . TRP B 1 104 ? -12.672 3.803 9.617 1 78.19 104 TRP B N 1
ATOM 2505 C CA . TRP B 1 104 ? -12.078 5.039 10.117 1 78.19 104 TRP B CA 1
ATOM 2506 C C . TRP B 1 104 ? -13 6.227 9.859 1 78.19 104 TRP B C 1
ATOM 2508 O O . TRP B 1 104 ? -13.055 7.164 10.664 1 78.19 104 TRP B O 1
ATOM 2518 N N . ALA B 1 105 ? -13.75 6.27 8.82 1 77.69 105 ALA B N 1
ATOM 2519 C CA . ALA B 1 105 ? -14.578 7.402 8.422 1 77.69 105 ALA B CA 1
ATOM 2520 C C . ALA B 1 105 ? -16.031 7.203 8.859 1 77.69 105 ALA B C 1
ATOM 2522 O O . ALA B 1 105 ? -16.875 8.07 8.633 1 77.69 105 ALA B O 1
ATOM 2523 N N . GLU B 1 106 ? -16.281 6.062 9.523 1 86.94 106 GLU B N 1
ATOM 2524 C CA . GLU B 1 106 ? -17.641 5.785 9.961 1 86.94 106 GLU B CA 1
ATOM 2525 C C . GLU B 1 106 ? -18.094 6.773 11.031 1 86.94 106 GLU B C 1
ATOM 2527 O O . GLU B 1 106 ? -17.406 6.953 12.047 1 86.94 106 GLU B O 1
ATOM 2532 N N . LYS B 1 107 ? -19.266 7.363 10.75 1 87.19 107 LYS B N 1
ATOM 2533 C CA . LYS B 1 107 ? -19.734 8.438 11.617 1 87.19 107 LYS B CA 1
ATOM 2534 C C . LYS B 1 107 ? -20.594 7.891 12.758 1 87.19 107 LYS B C 1
ATOM 2536 O O . LYS B 1 107 ? -20.625 8.469 13.844 1 87.19 107 LYS B O 1
ATOM 2541 N N . LYS B 1 108 ? -21.312 6.848 12.508 1 92.94 108 LYS B N 1
ATOM 2542 C CA . LYS B 1 108 ? -22.125 6.234 13.547 1 92.94 108 LYS B CA 1
ATOM 2543 C C . LYS B 1 108 ? -21.281 5.398 14.5 1 92.94 108 LYS B C 1
ATOM 2545 O O . LYS B 1 108 ? -20.781 4.336 14.125 1 92.94 108 LYS B O 1
ATOM 2550 N N . GLN B 1 109 ? -21.312 5.816 15.719 1 90 109 GLN B N 1
ATOM 2551 C CA . GLN B 1 109 ? -20.391 5.238 16.688 1 90 109 GLN B CA 1
ATOM 2552 C C . GLN B 1 109 ? -20.703 3.766 16.938 1 90 109 GLN B C 1
ATOM 2554 O O . GLN B 1 109 ? -19.797 2.949 17.094 1 90 109 GLN B O 1
ATOM 2559 N N . ASP B 1 110 ? -21.906 3.475 17.031 1 92.12 110 ASP B N 1
ATOM 2560 C CA . ASP B 1 110 ? -22.281 2.092 17.297 1 92.12 110 ASP B CA 1
ATOM 2561 C C . ASP B 1 110 ? -21.828 1.172 16.172 1 92.12 110 ASP B C 1
ATOM 2563 O O . ASP B 1 110 ? -21.344 0.068 16.422 1 92.12 110 ASP B O 1
ATOM 2567 N N . ILE B 1 111 ? -21.953 1.602 15.008 1 92.94 111 ILE B N 1
ATOM 2568 C CA . ILE B 1 111 ? -21.516 0.83 13.852 1 92.94 111 ILE B CA 1
ATOM 2569 C C . ILE B 1 111 ? -20 0.733 13.836 1 92.94 111 ILE B C 1
ATOM 2571 O O . ILE B 1 111 ? -19.438 -0.334 13.57 1 92.94 111 ILE B O 1
ATOM 2575 N N . LYS B 1 112 ? -19.375 1.812 14.102 1 88 112 LYS B N 1
ATOM 2576 C CA . LYS B 1 112 ? -17.922 1.854 14.156 1 88 112 LYS B CA 1
ATOM 2577 C C . LYS B 1 112 ? -17.375 0.837 15.164 1 88 112 LYS B C 1
ATOM 2579 O O . LYS B 1 112 ? -16.5 0.046 14.836 1 88 112 LYS B O 1
ATOM 2584 N N . ASP B 1 113 ? -18 0.845 16.297 1 86 113 ASP B N 1
ATOM 2585 C CA . ASP B 1 113 ? -17.562 -0.065 17.344 1 86 113 ASP B CA 1
ATOM 2586 C C . ASP B 1 113 ? -17.781 -1.521 16.938 1 86 113 ASP B C 1
ATOM 2588 O O . ASP B 1 113 ? -16.938 -2.379 17.203 1 86 113 ASP B O 1
ATOM 2592 N N . GLN B 1 114 ? -18.875 -1.713 16.422 1 92.62 114 GLN B N 1
ATOM 2593 C CA . GLN B 1 114 ? -19.188 -3.07 16 1 92.62 114 GLN B CA 1
ATOM 2594 C C . GLN B 1 114 ? -18.188 -3.574 14.969 1 92.62 114 GLN B C 1
ATOM 2596 O O . GLN B 1 114 ? -17.688 -4.699 15.07 1 92.62 114 GLN B O 1
ATOM 2601 N N . MET B 1 115 ? -17.906 -2.764 14.062 1 90.75 115 MET B N 1
ATOM 2602 C CA . MET B 1 115 ? -16.969 -3.152 13.008 1 90.75 115 MET B CA 1
ATOM 2603 C C . MET B 1 115 ? -15.57 -3.352 13.578 1 90.75 115 MET B C 1
ATOM 2605 O O . MET B 1 115 ? -14.875 -4.309 13.219 1 90.75 115 MET B O 1
ATOM 2609 N N . PHE B 1 116 ? -15.18 -2.486 14.43 1 83.25 116 PHE B N 1
ATOM 2610 C CA . PHE B 1 116 ? -13.891 -2.627 15.094 1 83.25 116 PHE B CA 1
ATOM 2611 C C . PHE B 1 116 ? -13.805 -3.965 15.82 1 83.25 116 PHE B C 1
ATOM 2613 O O . PHE B 1 116 ? -12.828 -4.703 15.656 1 83.25 116 PHE B O 1
ATOM 2620 N N . ASN B 1 117 ? -14.836 -4.262 16.531 1 85 117 ASN B N 1
ATOM 2621 C CA . ASN B 1 117 ? -14.852 -5.477 17.328 1 85 117 ASN B CA 1
ATOM 2622 C C . ASN B 1 117 ? -14.844 -6.727 16.453 1 85 117 ASN B C 1
ATOM 2624 O O . ASN B 1 117 ? -14.156 -7.703 16.766 1 85 117 ASN B O 1
ATOM 2628 N N . GLU B 1 118 ? -15.555 -6.664 15.469 1 89.69 118 GLU B N 1
ATOM 2629 C CA . GLU B 1 118 ? -15.594 -7.805 14.555 1 89.69 118 GLU B CA 1
ATOM 2630 C C . GLU B 1 118 ? -14.227 -8.062 13.93 1 89.69 118 GLU B C 1
ATOM 2632 O O . GLU B 1 118 ? -13.773 -9.203 13.859 1 89.69 118 GLU B O 1
ATOM 2637 N N . LEU B 1 119 ? -13.562 -7.02 13.531 1 86.19 119 LEU B N 1
ATOM 2638 C CA . LEU B 1 119 ? -12.25 -7.156 12.914 1 86.19 119 LEU B CA 1
ATOM 2639 C C . LEU B 1 119 ? -11.234 -7.703 13.906 1 86.19 119 LEU B C 1
ATOM 2641 O O . LEU B 1 119 ? -10.461 -8.609 13.578 1 86.19 119 LEU B O 1
ATOM 2645 N N . LEU B 1 120 ? -11.32 -7.219 15.062 1 83.19 120 LEU B N 1
ATOM 2646 C CA . LEU B 1 120 ? -10.352 -7.629 16.078 1 83.19 120 LEU B CA 1
ATOM 2647 C C . LEU B 1 120 ? -10.633 -9.047 16.562 1 83.19 120 LEU B C 1
ATOM 2649 O O . LEU B 1 120 ? -9.703 -9.797 16.875 1 83.19 120 LEU B O 1
ATOM 2653 N N . THR B 1 121 ? -11.914 -9.453 16.562 1 84.88 121 THR B N 1
ATOM 2654 C CA . THR B 1 121 ? -12.312 -10.75 17.094 1 84.88 121 THR B CA 1
ATOM 2655 C C . THR B 1 121 ? -12.102 -11.852 16.062 1 84.88 121 THR B C 1
ATOM 2657 O O . THR B 1 121 ? -11.633 -12.945 16.391 1 84.88 121 THR B O 1
ATOM 2660 N N . TYR B 1 122 ? -12.359 -11.547 14.844 1 88.5 122 TYR B N 1
ATOM 2661 C CA . TYR B 1 122 ? -12.375 -12.617 13.852 1 88.5 122 TYR B CA 1
ATOM 2662 C C . TYR B 1 122 ? -11.148 -12.547 12.953 1 88.5 122 TYR B C 1
ATOM 2664 O O . TYR B 1 122 ? -10.523 -13.57 12.656 1 88.5 122 TYR B O 1
ATOM 2672 N N . ASP B 1 123 ? -10.711 -11.383 12.602 1 87.12 123 ASP B N 1
ATOM 2673 C CA . ASP B 1 123 ? -9.633 -11.266 11.625 1 87.12 123 ASP B CA 1
ATOM 2674 C C . ASP B 1 123 ? -8.289 -11.07 12.312 1 87.12 123 ASP B C 1
ATOM 2676 O O . ASP B 1 123 ? -7.262 -11.547 11.82 1 87.12 123 ASP B O 1
ATOM 2680 N N . GLY B 1 124 ? -8.359 -10.359 13.383 1 84.94 124 GLY B N 1
ATOM 2681 C CA . GLY B 1 124 ? -7.137 -10.078 14.125 1 84.94 124 GLY B CA 1
ATOM 2682 C C . GLY B 1 124 ? -6.352 -11.328 14.477 1 84.94 124 GLY B C 1
ATOM 2683 O O . GLY B 1 124 ? -5.18 -11.453 14.109 1 84.94 124 GLY B O 1
ATOM 2684 N N . PRO B 1 125 ? -7.035 -12.305 15.102 1 82.44 125 PRO B N 1
ATOM 2685 C CA . PRO B 1 125 ? -6.332 -13.531 15.484 1 82.44 125 PRO B CA 1
ATOM 2686 C C . PRO B 1 125 ? -5.773 -14.289 14.281 1 82.44 125 PRO B C 1
ATOM 2688 O O . PRO B 1 125 ? -4.68 -14.852 14.352 1 82.44 125 PRO B O 1
ATOM 2691 N N . HIS B 1 126 ? -6.438 -14.266 13.234 1 88.69 126 HIS B N 1
ATOM 2692 C CA . HIS B 1 126 ? -5.957 -14.938 12.023 1 88.69 126 HIS B CA 1
ATOM 2693 C C . HIS B 1 126 ? -4.691 -14.281 11.492 1 88.69 126 HIS B C 1
ATOM 2695 O O . HIS B 1 126 ? -3.744 -14.969 11.102 1 88.69 126 HIS B O 1
ATOM 2701 N N . LEU B 1 127 ? -4.719 -12.977 11.477 1 87.31 127 LEU B N 1
ATOM 2702 C CA . LEU B 1 127 ? -3.527 -12.258 11.039 1 87.31 127 LEU B CA 1
ATOM 2703 C C . LEU B 1 127 ? -2.336 -12.586 11.93 1 87.31 127 LEU B C 1
ATOM 2705 O O . LEU B 1 127 ? -1.229 -12.82 11.445 1 87.31 127 LEU B O 1
ATOM 2709 N N . LEU B 1 128 ? -2.607 -12.578 13.203 1 82.69 128 LEU B N 1
ATOM 2710 C CA . LEU B 1 128 ? -1.531 -12.859 14.148 1 82.69 128 LEU B CA 1
ATOM 2711 C C . LEU B 1 128 ? -0.987 -14.273 13.938 1 82.69 128 LEU B C 1
ATOM 2713 O O . LEU B 1 128 ? 0.225 -14.484 14.008 1 82.69 128 LEU B O 1
ATOM 2717 N N . GLN B 1 129 ? -1.835 -15.148 13.719 1 85.44 129 GLN B N 1
ATOM 2718 C CA . GLN B 1 129 ? -1.416 -16.516 13.445 1 85.44 129 GLN B CA 1
ATOM 2719 C C . GLN B 1 129 ? -0.592 -16.594 12.156 1 85.44 129 GLN B C 1
ATOM 2721 O O . GLN B 1 129 ? 0.423 -17.297 12.109 1 85.44 129 GLN B O 1
ATOM 2726 N N . ASP B 1 130 ? -1.073 -15.945 11.164 1 88.88 130 ASP B N 1
ATOM 2727 C CA . ASP B 1 130 ? -0.344 -15.906 9.898 1 88.88 130 ASP B CA 1
ATOM 2728 C C . ASP B 1 130 ? 1.046 -15.305 10.086 1 88.88 130 ASP B C 1
ATOM 2730 O O . ASP B 1 130 ? 2.023 -15.797 9.516 1 88.88 130 ASP B O 1
ATOM 2734 N N . LEU B 1 131 ? 1.112 -14.234 10.82 1 84.75 131 LEU B N 1
ATOM 2735 C CA . LEU B 1 131 ? 2.393 -13.586 11.086 1 84.75 131 LEU B CA 1
ATOM 2736 C C . LEU B 1 131 ? 3.322 -14.516 11.852 1 84.75 131 LEU B C 1
ATOM 2738 O O . LEU B 1 131 ? 4.523 -14.562 11.586 1 84.75 131 LEU B O 1
ATOM 2742 N N . ASP B 1 132 ? 2.75 -15.227 12.75 1 82.12 132 ASP B N 1
ATOM 2743 C CA . ASP B 1 132 ? 3.529 -16.203 13.508 1 82.12 132 ASP B CA 1
ATOM 2744 C C . ASP B 1 132 ? 4.082 -17.297 12.602 1 82.12 132 ASP B C 1
ATOM 2746 O O . ASP B 1 132 ? 5.258 -17.656 12.695 1 82.12 132 ASP B O 1
ATOM 2750 N N . THR B 1 133 ? 3.264 -17.766 11.789 1 86 133 THR B N 1
ATOM 2751 C CA . THR B 1 133 ? 3.678 -18.797 10.836 1 86 133 THR B CA 1
ATOM 2752 C C . THR B 1 133 ? 4.77 -18.25 9.914 1 86 133 THR B C 1
ATOM 2754 O O . THR B 1 133 ? 5.742 -18.953 9.625 1 86 133 THR B O 1
ATOM 2757 N N . TYR B 1 134 ? 4.59 -17.062 9.508 1 85.5 134 TYR B N 1
ATOM 2758 C CA . TYR B 1 134 ? 5.551 -16.422 8.625 1 85.5 134 TYR B CA 1
ATOM 2759 C C . TYR B 1 134 ? 6.898 -16.25 9.312 1 85.5 134 TYR B C 1
ATOM 2761 O O . TYR B 1 134 ? 7.949 -16.406 8.68 1 85.5 134 TYR B O 1
ATOM 2769 N N . LEU B 1 135 ? 6.906 -15.938 10.5 1 77.25 135 LEU B N 1
ATOM 2770 C CA . LEU B 1 135 ? 8.125 -15.773 11.289 1 77.25 135 LEU B CA 1
ATOM 2771 C C . LEU B 1 135 ? 8.844 -17.109 11.461 1 77.25 135 LEU B C 1
ATOM 2773 O O . LEU B 1 135 ? 10.07 -17.172 11.344 1 77.25 135 LEU B O 1
ATOM 2777 N N . GLY B 1 136 ? 7.996 -18.109 11.664 1 74.5 136 GLY B N 1
ATOM 2778 C CA . GLY B 1 136 ? 8.586 -19.422 11.906 1 74.5 136 GLY B CA 1
ATOM 2779 C C . GLY B 1 136 ? 9.609 -19.422 13.023 1 74.5 136 GLY B C 1
ATOM 2780 O O . GLY B 1 136 ? 9.328 -18.969 14.133 1 74.5 136 GLY B O 1
ATOM 2781 N N . GLU B 1 137 ? 10.852 -19.891 12.602 1 69.44 137 GLU B N 1
ATOM 2782 C CA . GLU B 1 137 ? 11.922 -19.984 13.586 1 69.44 137 GLU B CA 1
ATOM 2783 C C . GLU B 1 137 ? 12.844 -18.766 13.531 1 69.44 137 GLU B C 1
ATOM 2785 O O . GLU B 1 137 ? 13.805 -18.672 14.297 1 69.44 137 GLU B O 1
ATOM 2790 N N . LYS B 1 138 ? 12.492 -17.969 12.562 1 67.69 138 LYS B N 1
ATOM 2791 C CA . LYS B 1 138 ? 13.32 -16.781 12.43 1 67.69 138 LYS B CA 1
ATOM 2792 C C . LYS B 1 138 ? 13.133 -15.844 13.625 1 67.69 138 LYS B C 1
ATOM 2794 O O . LYS B 1 138 ? 12.078 -15.844 14.258 1 67.69 138 LYS B O 1
ATOM 2799 N N . GLU B 1 139 ? 14.258 -15.203 13.883 1 58.81 139 GLU B N 1
ATOM 2800 C CA . GLU B 1 139 ? 14.18 -14.25 14.984 1 58.81 139 GLU B CA 1
ATOM 2801 C C . GLU B 1 139 ? 13.422 -12.992 14.562 1 58.81 139 GLU B C 1
ATOM 2803 O O . GLU B 1 139 ? 12.742 -12.367 15.383 1 58.81 139 GLU B O 1
ATOM 2808 N N . TRP B 1 140 ? 13.648 -12.781 13.125 1 57.53 140 TRP B N 1
ATOM 2809 C CA . TRP B 1 140 ? 13.055 -11.539 12.648 1 57.53 140 TRP B CA 1
ATOM 2810 C C . TRP B 1 140 ? 12.234 -11.781 11.383 1 57.53 140 TRP B C 1
ATOM 2812 O O . TRP B 1 140 ? 12.516 -12.719 10.625 1 57.53 140 TRP B O 1
ATOM 2822 N N . LEU B 1 141 ? 11.18 -10.953 11.336 1 59.06 141 LEU B N 1
ATOM 2823 C CA . LEU B 1 141 ? 10.312 -11.086 10.172 1 59.06 141 LEU B CA 1
ATOM 2824 C C . LEU B 1 141 ? 11.07 -10.75 8.891 1 59.06 141 LEU B C 1
ATOM 2826 O O . LEU B 1 141 ? 10.727 -11.242 7.812 1 59.06 141 LEU B O 1
ATOM 2830 N N . ILE B 1 142 ? 12.148 -9.789 9.117 1 53.09 142 ILE B N 1
ATOM 2831 C CA . ILE B 1 142 ? 12.922 -9.367 7.953 1 53.09 142 ILE B CA 1
ATOM 2832 C C . ILE B 1 142 ? 14.398 -9.68 8.172 1 53.09 142 ILE B C 1
ATOM 2834 O O . ILE B 1 142 ? 14.977 -9.312 9.195 1 53.09 142 ILE B O 1
ATOM 2838 N N . GLY B 1 143 ? 15.211 -10.25 7.035 1 51.19 143 GLY B N 1
ATOM 2839 C CA . GLY B 1 143 ? 16.656 -10.438 7.02 1 51.19 143 GLY B CA 1
ATOM 2840 C C . GLY B 1 143 ? 17.156 -11.297 8.164 1 51.19 143 GLY B C 1
ATOM 2841 O O . GLY B 1 143 ? 16.391 -11.625 9.078 1 51.19 143 GLY B O 1
ATOM 2842 N N . ASN B 1 144 ? 18.297 -12.133 7.848 1 44.22 144 ASN B N 1
ATOM 2843 C CA . ASN B 1 144 ? 19.062 -12.828 8.883 1 44.22 144 ASN B CA 1
ATOM 2844 C C . ASN B 1 144 ? 19.938 -11.859 9.672 1 44.22 144 ASN B C 1
ATOM 2846 O O . ASN B 1 144 ? 20.562 -12.25 10.664 1 44.22 144 ASN B O 1
ATOM 2850 N N . SER B 1 145 ? 20.406 -10.781 9.07 1 37.84 145 SER B N 1
ATOM 2851 C CA . SER B 1 145 ? 21.672 -10.164 9.438 1 37.84 145 SER B CA 1
ATOM 2852 C C . SER B 1 145 ? 21.547 -9.359 10.727 1 37.84 145 SER B C 1
ATOM 2854 O O . SER B 1 145 ? 22.391 -8.516 11.031 1 37.84 145 SER B O 1
ATOM 2856 N N . VAL B 1 146 ? 20.672 -9.156 11.43 1 35.03 146 VAL B N 1
ATOM 2857 C CA . VAL B 1 146 ? 21.172 -8.297 12.5 1 35.03 146 VAL B CA 1
ATOM 2858 C C . VAL B 1 146 ? 22.312 -8.984 13.227 1 35.03 146 VAL B C 1
ATOM 2860 O O . VAL B 1 146 ? 22.125 -10.039 13.844 1 35.03 146 VAL B O 1
ATOM 2863 N N . ARG B 1 147 ? 23.562 -8.867 12.664 1 30.25 147 ARG B N 1
ATOM 2864 C CA . ARG B 1 147 ? 24.703 -9.289 13.469 1 30.25 147 ARG B CA 1
ATOM 2865 C C . ARG B 1 147 ? 24.531 -8.875 14.93 1 30.25 147 ARG B C 1
ATOM 2867 O O . ARG B 1 147 ? 24.062 -7.766 15.211 1 30.25 147 ARG B O 1
ATOM 2874 N N . LYS B 1 148 ? 24.531 -9.781 15.828 1 29.27 148 LYS B N 1
ATOM 2875 C CA . LYS B 1 148 ? 24.672 -9.617 17.266 1 29.27 148 LYS B CA 1
ATOM 2876 C C . LYS B 1 148 ? 25.766 -8.602 17.609 1 29.27 148 LYS B C 1
ATOM 2878 O O . LYS B 1 148 ? 26.953 -8.883 17.438 1 29.27 148 LYS B O 1
ATOM 2883 N N . ARG B 1 149 ? 25.844 -7.383 17.078 1 27.58 149 ARG B N 1
ATOM 2884 C CA . ARG B 1 149 ? 26.891 -6.66 17.781 1 27.58 149 ARG B CA 1
ATOM 2885 C C . ARG B 1 149 ? 26.781 -6.867 19.297 1 27.58 149 ARG B C 1
ATOM 2887 O O . ARG B 1 149 ? 25.688 -6.777 19.844 1 27.58 149 ARG B O 1
ATOM 2894 N N . LYS B 1 150 ? 27.797 -7.52 19.875 1 26.2 150 LYS B N 1
ATOM 2895 C CA . LYS B 1 150 ? 28.141 -7.754 21.266 1 26.2 150 LYS B CA 1
ATOM 2896 C C . LYS B 1 150 ? 27.828 -6.527 22.125 1 26.2 150 LYS B C 1
ATOM 2898 O O . LYS B 1 150 ? 28.281 -5.422 21.828 1 26.2 150 LYS B O 1
ATOM 2903 N N . ARG B 1 151 ? 26.578 -6.383 22.734 1 28.23 151 ARG B N 1
ATOM 2904 C CA . ARG B 1 151 ? 26.531 -5.516 23.906 1 28.23 151 ARG B CA 1
ATOM 2905 C C . ARG B 1 151 ? 27.797 -5.672 24.734 1 28.23 151 ARG B C 1
ATOM 2907 O O . ARG B 1 151 ? 28.094 -6.766 25.234 1 28.23 151 ARG B O 1
ATOM 2914 N N . ARG B 1 152 ? 28.922 -5.145 24.453 1 27.12 152 ARG B N 1
ATOM 2915 C CA . ARG B 1 152 ? 29.828 -4.91 25.578 1 27.12 152 ARG B CA 1
ATOM 2916 C C . ARG B 1 152 ? 29.062 -4.453 26.812 1 27.12 152 ARG B C 1
ATOM 2918 O O . ARG B 1 152 ? 27.969 -3.883 26.703 1 27.12 152 ARG B O 1
ATOM 2925 N N . ALA B 1 153 ? 29.5 -4.746 28.219 1 27.7 153 ALA B N 1
ATOM 2926 C CA . ALA B 1 153 ? 29.234 -4.746 29.656 1 27.7 153 ALA B CA 1
ATOM 2927 C C . ALA B 1 153 ? 28.703 -3.389 30.109 1 27.7 153 ALA B C 1
ATOM 2929 O O . ALA B 1 153 ? 28.328 -3.221 31.281 1 27.7 153 ALA B O 1
ATOM 2930 N N . GLY B 1 154 ? 29.094 -2.205 29.641 1 28.55 154 GLY B N 1
ATOM 2931 C CA . GLY B 1 154 ? 29.047 -1.275 30.766 1 28.55 154 GLY B CA 1
ATOM 2932 C C . GLY B 1 154 ? 27.641 -1.064 31.297 1 28.55 154 GLY B C 1
ATOM 2933 O O . GLY B 1 154 ? 26.719 -1.806 30.953 1 28.55 154 GLY B O 1
ATOM 2934 N N . ASN B 1 155 ? 27.078 0.311 31.641 1 28.42 155 ASN B N 1
ATOM 2935 C CA . ASN B 1 155 ? 26.172 0.795 32.688 1 28.42 155 ASN B CA 1
ATOM 2936 C C . ASN B 1 155 ? 24.719 0.4 32.406 1 28.42 155 ASN B C 1
ATOM 2938 O O . ASN B 1 155 ? 24.328 0.262 31.234 1 28.42 155 ASN B O 1
ATOM 2942 N N . THR B 1 156 ? 23.75 -0.099 33.438 1 29.39 156 THR B N 1
ATOM 2943 C CA . THR B 1 156 ? 22.453 -0.557 33.938 1 29.39 156 THR B CA 1
ATOM 2944 C C . THR B 1 156 ? 21.328 0.257 33.312 1 29.39 156 THR B C 1
ATOM 2946 O O . THR B 1 156 ? 20.172 -0.202 33.281 1 29.39 156 THR B O 1
ATOM 2949 N N . SER B 1 157 ? 21.406 1.532 33.094 1 29.33 157 SER B N 1
ATOM 2950 C CA . SER B 1 157 ? 20.266 2.432 33.188 1 29.33 157 SER B CA 1
ATOM 2951 C C . SER B 1 157 ? 19.422 2.355 31.906 1 29.33 157 SER B C 1
ATOM 2953 O O . SER B 1 157 ? 18.312 2.893 31.859 1 29.33 157 SER B O 1
ATOM 2955 N N . SER B 1 158 ? 20.047 2.043 30.797 1 29.36 158 SER B N 1
ATOM 2956 C CA . SER B 1 158 ? 19.297 2.35 29.594 1 29.36 158 SER B CA 1
ATOM 2957 C C . SER B 1 158 ? 18.312 1.235 29.25 1 29.36 158 SER B C 1
ATOM 2959 O O . SER B 1 158 ? 17.703 1.242 28.188 1 29.36 158 SER B O 1
ATOM 2961 N N . HIS B 1 159 ? 18.203 0.148 30.031 1 28.39 159 HIS B N 1
ATOM 2962 C CA . HIS B 1 159 ? 17.234 -0.938 29.922 1 28.39 159 HIS B CA 1
ATOM 2963 C C . HIS B 1 159 ? 15.812 -0.424 30.078 1 28.39 159 HIS B C 1
ATOM 2965 O O . HIS B 1 159 ? 14.883 -0.966 29.484 1 28.39 159 HIS B O 1
ATOM 2971 N N . ARG B 1 160 ? 15.57 0.536 30.906 1 27.14 160 ARG B N 1
ATOM 2972 C CA . ARG B 1 160 ? 14.227 0.947 31.297 1 27.14 160 ARG B CA 1
ATOM 2973 C C . ARG B 1 160 ? 13.453 1.517 30.109 1 27.14 160 ARG B C 1
ATOM 2975 O O . ARG B 1 160 ? 12.234 1.331 30.016 1 27.14 160 ARG B O 1
ATOM 2982 N N . LYS B 1 161 ? 14.164 2.256 29.328 1 28.2 161 LYS B N 1
ATOM 2983 C CA . LYS B 1 161 ? 13.398 2.943 28.297 1 28.2 161 LYS B CA 1
ATOM 2984 C C . LYS B 1 161 ? 12.945 1.971 27.203 1 28.2 161 LYS B C 1
ATOM 2986 O O . LYS B 1 161 ? 11.953 2.217 26.531 1 28.2 161 LYS B O 1
ATOM 2991 N N . GLN B 1 162 ? 13.539 0.856 27.047 1 28.64 162 GLN B N 1
ATOM 2992 C CA . GLN B 1 162 ? 13.164 -0.142 26.047 1 28.64 162 GLN B CA 1
ATOM 2993 C C . GLN B 1 162 ? 11.875 -0.856 26.453 1 28.64 162 GLN B C 1
ATOM 2995 O O . GLN B 1 162 ? 11.07 -1.22 25.594 1 28.64 162 GLN B O 1
ATOM 3000 N N . MET B 1 163 ? 11.609 -1.083 27.812 1 27.81 163 MET B N 1
ATOM 3001 C CA . MET B 1 163 ? 10.422 -1.758 28.312 1 27.81 163 MET B CA 1
ATOM 3002 C C . MET B 1 163 ? 9.172 -0.917 28.078 1 27.81 163 MET B C 1
ATOM 3004 O O . MET B 1 163 ? 8.078 -1.456 27.938 1 27.81 163 MET B O 1
ATOM 3008 N N . ASN B 1 164 ? 9.258 0.359 28.375 1 29.31 164 ASN B N 1
ATOM 3009 C CA . ASN B 1 164 ? 8.047 1.175 28.328 1 29.31 164 ASN B CA 1
ATOM 3010 C C . ASN B 1 164 ? 7.441 1.206 26.922 1 29.31 164 ASN B C 1
ATOM 3012 O O . ASN B 1 164 ? 6.223 1.323 26.766 1 29.31 164 ASN B O 1
ATOM 3016 N N . TYR B 1 165 ? 8.25 1.187 25.969 1 28.2 165 TYR B N 1
ATOM 3017 C CA . TYR B 1 165 ? 7.738 1.159 24.609 1 28.2 165 TYR B CA 1
ATOM 3018 C C . TYR B 1 165 ? 6.973 -0.13 24.344 1 28.2 165 TYR B C 1
ATOM 3020 O O . TYR B 1 165 ? 6.012 -0.139 23.562 1 28.2 165 TYR B O 1
ATOM 3028 N N . GLN B 1 166 ? 7.277 -1.238 25.031 1 29 166 GLN B N 1
ATOM 3029 C CA . GLN B 1 166 ? 6.469 -2.455 25.016 1 29 166 GLN B CA 1
ATOM 3030 C C . GLN B 1 166 ? 5.09 -2.205 25.609 1 29 166 GLN B C 1
ATOM 3032 O O . GLN B 1 166 ? 4.094 -2.756 25.141 1 29 166 GLN B O 1
ATOM 3037 N N . ARG B 1 167 ? 5 -1.638 26.781 1 28.75 167 ARG B N 1
ATOM 3038 C CA . ARG B 1 167 ? 3.746 -1.485 27.516 1 28.75 167 ARG B CA 1
ATOM 3039 C C . ARG B 1 167 ? 2.734 -0.68 26.703 1 28.75 167 ARG B C 1
ATOM 3041 O O . ARG B 1 167 ? 1.527 -0.914 26.797 1 28.75 167 ARG B O 1
ATOM 3048 N N . GLN B 1 168 ? 3.186 0.33 26.156 1 28.22 168 GLN B N 1
ATOM 3049 C CA . GLN B 1 168 ? 2.203 1.218 25.547 1 28.22 168 GLN B CA 1
ATOM 3050 C C . GLN B 1 168 ? 1.555 0.564 24.328 1 28.22 168 GLN B C 1
ATOM 3052 O O . GLN B 1 168 ? 0.702 1.168 23.672 1 28.22 168 GLN B O 1
ATOM 3057 N N . LEU B 1 169 ? 2.121 -0.562 23.875 1 29.3 169 LEU B N 1
ATOM 3058 C CA . LEU B 1 169 ? 1.414 -1.359 22.875 1 29.3 169 LEU B CA 1
ATOM 3059 C C . LEU B 1 169 ? 0.087 -1.867 23.422 1 29.3 169 LEU B C 1
ATOM 3061 O O . LEU B 1 169 ? 0.059 -2.572 24.438 1 29.3 169 LEU B O 1
ATOM 3065 N N . GLY B 1 170 ? -0.857 -1.099 23.656 1 28.28 170 GLY B N 1
ATOM 3066 C CA . GLY B 1 170 ? -2.184 -1.481 24.109 1 28.28 170 GLY B CA 1
ATOM 3067 C C . GLY B 1 170 ? -2.697 -2.75 23.453 1 28.28 170 GLY B C 1
ATOM 3068 O O . GLY B 1 170 ? -3.889 -3.059 23.547 1 28.28 170 GLY B O 1
ATOM 3069 N N . LEU B 1 171 ? -1.953 -3.17 22.422 1 29.95 171 LEU B N 1
ATOM 3070 C CA . LEU B 1 171 ? -2.523 -4.438 21.984 1 29.95 171 LEU B CA 1
ATOM 3071 C C . LEU B 1 171 ? -2.693 -5.395 23.172 1 29.95 171 LEU B C 1
ATOM 3073 O O . LEU B 1 171 ? -3.064 -6.555 22.984 1 29.95 171 LEU B O 1
ATOM 3077 N N . CYS B 1 172 ? -1.959 -5.16 24.234 1 27.02 172 CYS B N 1
ATOM 3078 C CA . CYS B 1 172 ? -2.248 -6.078 25.328 1 27.02 172 CYS B CA 1
ATOM 3079 C C . CYS B 1 172 ? -3.67 -5.887 25.844 1 27.02 172 CYS B C 1
ATOM 3081 O O . CYS B 1 172 ? -3.949 -4.922 26.562 1 27.02 172 CYS B O 1
ATOM 3083 N N . HIS B 1 173 ? -4.668 -5.941 25 1 27.11 173 HIS B N 1
ATOM 3084 C CA . HIS B 1 173 ? -5.805 -6.223 25.875 1 27.11 173 HIS B CA 1
ATOM 3085 C C . HIS B 1 173 ? -5.469 -7.32 26.875 1 27.11 173 HIS B C 1
ATOM 3087 O O . HIS B 1 173 ? -4.688 -8.227 26.578 1 27.11 173 HIS B O 1
ATOM 3093 N N . LYS B 1 174 ? -5.82 -7.207 28.203 1 27.09 174 LYS B N 1
ATOM 3094 C CA . LYS B 1 174 ? -5.691 -8.172 29.297 1 27.09 174 LYS B CA 1
ATOM 3095 C C . LYS B 1 174 ? -6.016 -9.586 28.828 1 27.09 174 LYS B C 1
ATOM 3097 O O . LYS B 1 174 ? -5.285 -10.531 29.125 1 27.09 174 LYS B O 1
ATOM 3102 N N . ASP B 1 175 ? -7.285 -9.984 28.484 1 27.52 175 ASP B N 1
ATOM 3103 C CA . ASP B 1 175 ? -7.781 -11.352 28.453 1 27.52 175 ASP B CA 1
ATOM 3104 C C . ASP B 1 175 ? -7.371 -12.047 27.156 1 27.52 175 ASP B C 1
ATOM 3106 O O . ASP B 1 175 ? -7.723 -13.211 26.922 1 27.52 175 ASP B O 1
ATOM 3110 N N . SER B 1 176 ? -7.297 -11.445 26 1 27.89 176 SER B N 1
ATOM 3111 C CA . SER B 1 176 ? -7.125 -12.336 24.859 1 27.89 176 SER B CA 1
ATOM 3112 C C . SER B 1 176 ? -5.699 -12.875 24.781 1 27.89 176 SER B C 1
ATOM 3114 O O . SER B 1 176 ? -4.742 -12.148 25.062 1 27.89 176 SER B O 1
ATOM 3116 N N . LYS B 1 177 ? -5.352 -14.258 24.906 1 29.03 177 LYS B N 1
ATOM 3117 C CA . LYS B 1 177 ? -4.281 -15.25 24.844 1 29.03 177 LYS B CA 1
ATOM 3118 C C . LYS B 1 177 ? -3.406 -15.031 23.609 1 29.03 177 LYS B C 1
ATOM 3120 O O . LYS B 1 177 ? -2.686 -15.938 23.188 1 29.03 177 LYS B O 1
ATOM 3125 N N . VAL B 1 178 ? -3.65 -14.086 22.766 1 28.69 178 VAL B N 1
ATOM 3126 C CA . VAL B 1 178 ? -2.68 -13.992 21.688 1 28.69 178 VAL B CA 1
ATOM 3127 C C . VAL B 1 178 ? -1.309 -13.617 22.25 1 28.69 178 VAL B C 1
ATOM 3129 O O . VAL B 1 178 ? -1.165 -12.602 22.922 1 28.69 178 VAL B O 1
ATOM 3132 N N . ASN B 1 179 ? -0.435 -14.57 22.594 1 29.83 179 ASN B N 1
ATOM 3133 C CA . ASN B 1 179 ? 0.943 -14.43 23.047 1 29.83 179 ASN B CA 1
ATOM 3134 C C . ASN B 1 179 ? 1.742 -13.492 22.141 1 29.83 179 ASN B C 1
ATOM 3136 O O . ASN B 1 179 ? 2.34 -13.922 21.156 1 29.83 179 ASN B O 1
ATOM 3140 N N . LEU B 1 180 ? 1.287 -12.336 21.891 1 33.12 180 LEU B N 1
ATOM 3141 C CA . LEU B 1 180 ? 2.084 -11.297 21.25 1 33.12 180 LEU B CA 1
ATOM 3142 C C . LEU B 1 180 ? 3.502 -11.273 21.812 1 33.12 180 LEU B C 1
ATOM 3144 O O . LEU B 1 180 ? 4.367 -10.555 21.297 1 33.12 180 LEU B O 1
ATOM 3148 N N . LYS B 1 181 ? 3.693 -11.836 23 1 31.67 181 LYS B N 1
ATOM 3149 C CA . LYS B 1 181 ? 5.02 -11.945 23.594 1 31.67 181 LYS B CA 1
ATOM 3150 C C . LYS B 1 181 ? 6.004 -12.609 22.625 1 31.67 181 LYS B C 1
ATOM 3152 O O . LYS B 1 181 ? 7.219 -12.477 22.797 1 31.67 181 LYS B O 1
ATOM 3157 N N . ARG B 1 182 ? 5.449 -13.477 21.922 1 30.3 182 ARG B N 1
ATOM 3158 C CA . ARG B 1 182 ? 6.391 -14.211 21.078 1 30.3 182 ARG B CA 1
ATOM 3159 C C . ARG B 1 182 ? 6.652 -13.461 19.781 1 30.3 182 ARG B C 1
ATOM 3161 O O . ARG B 1 182 ? 7.344 -13.969 18.891 1 30.3 182 ARG B O 1
ATOM 3168 N N . LEU B 1 183 ? 5.785 -12.555 19.453 1 31.8 183 LEU B N 1
ATOM 3169 C CA . LEU B 1 183 ? 6.242 -11.875 18.234 1 31.8 183 LEU B CA 1
ATOM 3170 C C . LEU B 1 183 ? 7.559 -11.148 18.5 1 31.8 183 LEU B C 1
ATOM 3172 O O . LEU B 1 183 ? 7.652 -10.32 19.406 1 31.8 183 LEU B O 1
ATOM 3176 N N . PRO B 1 184 ? 8.617 -11.781 18.25 1 29.19 184 PRO B N 1
ATOM 3177 C CA . PRO B 1 184 ? 9.914 -11.148 18.484 1 29.19 184 PRO B CA 1
ATOM 3178 C C . PRO B 1 184 ? 9.992 -9.727 17.938 1 29.19 184 PRO B C 1
ATOM 3180 O O . PRO B 1 184 ? 9.539 -9.461 16.828 1 29.19 184 PRO B O 1
ATOM 3183 N N . VAL B 1 185 ? 9.688 -8.844 18.859 1 29.88 185 VAL B N 1
ATOM 3184 C CA . VAL B 1 185 ? 10.031 -7.441 18.656 1 29.88 185 VAL B CA 1
ATOM 3185 C C . VAL B 1 185 ? 11.477 -7.332 18.172 1 29.88 185 VAL B C 1
ATOM 3187 O O . VAL B 1 185 ? 12.383 -7.91 18.781 1 29.88 185 VAL B O 1
ATOM 3190 N N . ALA B 1 186 ? 11.57 -7.297 16.844 1 28.12 186 ALA B N 1
ATOM 3191 C CA . ALA B 1 186 ? 12.961 -7.066 16.453 1 28.12 186 ALA B CA 1
ATOM 3192 C C . ALA B 1 186 ? 13.602 -5.992 17.328 1 28.12 186 ALA B C 1
ATOM 3194 O O . ALA B 1 186 ? 12.977 -4.977 17.625 1 28.12 186 ALA B O 1
ATOM 3195 N N . LYS B 1 187 ? 14.398 -6.383 18.141 1 28.02 187 LYS B N 1
ATOM 3196 C CA . LYS B 1 187 ? 15.133 -5.414 18.953 1 28.02 187 LYS B CA 1
ATOM 3197 C C . LYS B 1 187 ? 15.492 -4.176 18.141 1 28.02 187 LYS B C 1
ATOM 3199 O O . LYS B 1 187 ? 15.711 -3.102 18.703 1 28.02 187 LYS B O 1
ATOM 3204 N N . ASP B 1 188 ? 15.945 -4.363 16.859 1 30.62 188 ASP B N 1
ATOM 3205 C CA . ASP B 1 188 ? 16.406 -3.146 16.188 1 30.62 188 ASP B CA 1
ATOM 3206 C C . ASP B 1 188 ? 15.234 -2.389 15.562 1 30.62 188 ASP B C 1
ATOM 3208 O O . ASP B 1 188 ? 14.164 -2.955 15.367 1 30.62 188 ASP B O 1
ATOM 3212 N N . GLY B 1 189 ? 15.266 -0.997 15.266 1 30.45 189 GLY B N 1
ATOM 3213 C CA . GLY B 1 189 ? 14.359 0.075 14.883 1 30.45 189 GLY B CA 1
ATOM 3214 C C . GLY B 1 189 ? 13.375 -0.333 13.805 1 30.45 189 GLY B C 1
ATOM 3215 O O . GLY B 1 189 ? 12.43 0.4 13.508 1 30.45 189 GLY B O 1
ATOM 3216 N N . THR B 1 190 ? 13.672 -1.312 13.031 1 32.88 190 THR B N 1
ATOM 3217 C CA . THR B 1 190 ? 12.812 -1.583 11.891 1 32.88 190 THR B CA 1
ATOM 3218 C C . THR B 1 190 ? 11.492 -2.201 12.344 1 32.88 190 THR B C 1
ATOM 3220 O O . THR B 1 190 ? 10.438 -1.896 11.789 1 32.88 190 THR B O 1
ATOM 3223 N N . ILE B 1 191 ? 11.516 -3.176 13.117 1 36.16 191 ILE B N 1
ATOM 3224 C CA . ILE B 1 191 ? 10.32 -3.895 13.539 1 36.16 191 ILE B CA 1
ATOM 3225 C C . ILE B 1 191 ? 9.438 -2.98 14.391 1 36.16 191 ILE B C 1
ATOM 3227 O O . ILE B 1 191 ? 8.219 -3.135 14.422 1 36.16 191 ILE B O 1
ATOM 3231 N N . GLN B 1 192 ? 10.148 -2.15 15.086 1 36.19 192 GLN B N 1
ATOM 3232 C CA . GLN B 1 192 ? 9.32 -1.178 15.789 1 36.19 192 GLN B CA 1
ATOM 3233 C C . GLN B 1 192 ? 8.383 -0.448 14.836 1 36.19 192 GLN B C 1
ATOM 3235 O O . GLN B 1 192 ? 7.25 -0.123 15.188 1 36.19 192 GLN B O 1
ATOM 3240 N N . ALA B 1 193 ? 8.914 -0.526 13.68 1 35.09 193 ALA B N 1
ATOM 3241 C CA . ALA B 1 193 ? 8.039 0.12 12.703 1 35.09 193 ALA B CA 1
ATOM 3242 C C . ALA B 1 193 ? 6.84 -0.761 12.367 1 35.09 193 ALA B C 1
ATOM 3244 O O . ALA B 1 193 ? 5.715 -0.268 12.242 1 35.09 193 ALA B O 1
ATOM 3245 N N . SER B 1 194 ? 7.184 -2.096 12.117 1 36.66 194 SER B N 1
ATOM 3246 C CA . SER B 1 194 ? 6.039 -2.959 11.828 1 36.66 194 SER B CA 1
ATOM 3247 C C . SER B 1 194 ? 5.051 -2.965 12.992 1 36.66 194 SER B C 1
ATOM 3249 O O . SER B 1 194 ? 3.838 -2.887 12.781 1 36.66 194 SER B O 1
ATOM 3251 N N . ARG B 1 195 ? 5.625 -3.246 14.117 1 37.44 195 ARG B N 1
ATOM 3252 C CA . ARG B 1 195 ? 4.742 -3.225 15.281 1 37.44 195 ARG B CA 1
ATOM 3253 C C . ARG B 1 195 ? 4.012 -1.89 15.391 1 37.44 195 ARG B C 1
ATOM 3255 O O . ARG B 1 195 ? 2.826 -1.849 15.719 1 37.44 195 ARG B O 1
ATOM 3262 N N . ARG B 1 196 ? 4.887 -0.958 15.188 1 38.06 196 ARG B N 1
ATOM 3263 C CA . ARG B 1 196 ? 4.324 0.385 15.281 1 38.06 196 ARG B CA 1
ATOM 3264 C C . ARG B 1 196 ? 3.326 0.644 14.156 1 38.06 196 ARG B C 1
ATOM 3266 O O . ARG B 1 196 ? 2.344 1.363 14.352 1 38.06 196 ARG B O 1
ATOM 3273 N N . ILE B 1 197 ? 3.709 0.081 13.062 1 38.22 197 ILE B N 1
ATOM 3274 C CA . ILE B 1 197 ? 2.672 0.153 12.039 1 38.22 197 ILE B CA 1
ATOM 3275 C C . ILE B 1 197 ? 1.382 -0.471 12.562 1 38.22 197 ILE B C 1
ATOM 3277 O O . ILE B 1 197 ? 0.295 0.077 12.367 1 38.22 197 ILE B O 1
ATOM 3281 N N . LEU B 1 198 ? 1.658 -1.63 13.148 1 37.97 198 LEU B N 1
ATOM 3282 C CA . LEU B 1 198 ? 0.472 -2.25 13.727 1 37.97 198 LEU B CA 1
ATOM 3283 C C . LEU B 1 198 ? -0.127 -1.363 14.82 1 37.97 198 LEU B C 1
ATOM 3285 O O . LEU B 1 198 ? -1.343 -1.367 15.023 1 37.97 198 LEU B O 1
ATOM 3289 N N . LEU B 1 199 ? 0.792 -0.611 15.414 1 35.44 199 LEU B N 1
ATOM 3290 C CA . LEU B 1 199 ? 0.31 0.245 16.484 1 35.44 199 LEU B CA 1
ATOM 3291 C C . LEU B 1 199 ? -0.35 1.502 15.93 1 35.44 199 LEU B C 1
ATOM 3293 O O . LEU B 1 199 ? -1.102 2.178 16.641 1 35.44 199 LEU B O 1
ATOM 3297 N N . ALA B 1 200 ? 0.167 1.925 14.852 1 33.5 200 ALA B N 1
ATOM 3298 C CA . ALA B 1 200 ? -0.481 3.104 14.281 1 33.5 200 ALA B CA 1
ATOM 3299 C C . ALA B 1 200 ? -1.987 2.893 14.156 1 33.5 200 ALA B C 1
ATOM 3301 O O . ALA B 1 200 ? -2.748 3.859 14.055 1 33.5 200 ALA B O 1
ATOM 3302 N N . VAL B 1 201 ? -2.377 1.721 14.102 1 31.66 201 VAL B N 1
ATOM 3303 C CA . VAL B 1 201 ? -3.807 1.459 13.977 1 31.66 201 VAL B CA 1
ATOM 3304 C C . VAL B 1 201 ? -4.496 1.684 15.32 1 31.66 201 VAL B C 1
ATOM 3306 O O . VAL B 1 201 ? -5.723 1.771 15.391 1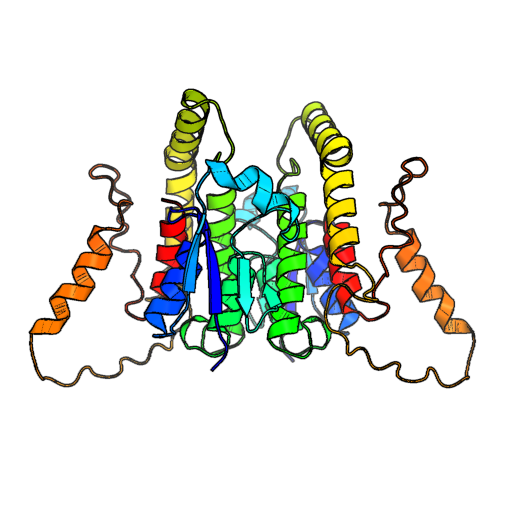 31.66 201 VAL B O 1
ATOM 3309 N N . ASP B 1 202 ? -3.826 1.649 16.312 1 29.52 202 ASP B N 1
ATOM 3310 C CA . ASP B 1 202 ? -4.566 1.91 17.547 1 29.52 202 ASP B CA 1
ATOM 3311 C C . ASP B 1 202 ? -4.797 3.408 17.75 1 29.52 202 ASP B C 1
ATOM 3313 O O . ASP B 1 202 ? -3.873 4.207 17.594 1 29.52 202 ASP B O 1
#

InterPro domains:
  IPR004045 Glutathione S-transferase, N-terminal [PF02798] (5-72)
  IPR004045 Glutathione S-transferase, N-terminal [PS50404] (2-79)
  IPR036249 Thioredoxin-like superfamily [SSF52833] (1-73)
  IPR036282 Glutathione S-transferase, C-terminal domain superfamily [SSF47616] (76-145)
  IPR040079 Glutathione transferase family [SFLDS00019] (1-146)
  IPR050213 Glutathione S-transferase superfamily [PTHR11571] (1-145)

Solvent-accessible surface area (backbone atoms only — not comparable to full-atom values): 23206 Å² total; per-residue (Å²): 131,77,50,37,37,39,36,36,56,82,61,53,44,71,43,31,48,50,54,48,51,31,60,74,67,69,49,78,64,43,78,44,62,44,55,78,89,51,38,78,70,53,32,79,76,36,75,80,50,54,72,28,32,40,29,50,73,82,44,79,40,46,44,48,66,24,48,41,48,53,76,26,65,89,36,77,55,34,36,90,42,67,67,26,27,25,48,41,42,21,52,48,49,52,50,46,60,58,56,66,70,49,55,81,83,53,79,53,61,69,57,30,50,50,50,46,49,48,43,55,68,63,48,41,56,51,50,53,52,38,52,49,60,70,27,61,88,47,70,37,86,52,59,87,62,80,68,79,71,73,78,76,80,80,89,83,72,72,62,61,66,63,53,55,64,58,62,69,46,61,80,64,54,89,82,65,81,72,64,61,81,65,53,55,66,39,85,57,78,34,37,50,40,51,54,34,47,60,43,22,68,96,129,78,51,39,36,38,36,34,56,82,61,50,43,71,42,32,48,49,53,48,50,31,60,75,68,70,50,78,63,43,80,46,63,45,55,77,91,51,38,77,71,51,31,78,76,36,76,80,49,56,72,29,33,40,29,50,73,82,43,80,41,47,44,49,66,25,49,40,48,54,76,26,63,90,34,78,55,34,37,90,42,68,68,25,27,25,47,42,41,20,52,47,51,52,50,46,60,57,54,67,68,48,54,81,83,54,80,53,62,70,59,30,51,49,51,46,48,49,43,53,67,62,47,40,57,52,50,53,49,38,51,49,62,68,27,59,88,48,72,37,86,50,60,85,63,80,69,77,71,73,79,75,80,76,88,82,73,73,60,61,67,63,53,54,65,57,61,71,46,61,80,61,52,88,80,67,82,73,65,62,81,67,55,56,68,38,86,56,77,35,37,50,41,50,54,34,44,59,43,21,67,96

Secondary structure (DSSP, 8-state):
---EEEEEESSSGGGHHHHHHHHHHT---EEEEEPHHHHHHHHTTSGGG-S-EEEETTEEEE-HHHHHHHHHTTSTTS-SSHHHHHHHHHHHHHHHHHHTTS-TT---HHHHHHHHHHIIIIIHHHHHHHHHHHHTT-S-SS-S--------S--SGGGHHHHHHHHT-TT--SS----GGGS---SSHHHHHHHHHHHHT-/---EEEEEESSSGGGHHHHHHHHHHT---EEEEEPHHHHHHHHTTSGGG-S-EEEETTEEEE-HHHHHHHHHTTSGGG-SSHHHHHHHHHHHHHHHHHHTTS-TT---HHHHHHHHHHIIIIIHHHHHHHHHHHHTT-S-SS-S--------S--SGGGHHHHHHHHT-TT--SS----GGGS---SSHHHHHHHHHHHHT-